Protein AF-0000000083253971 (afdb_homodimer)

Organism: NCBI:txid582686

Foldseek 3Di:
DQALEQFDQKAFAAAADQWTWMGGRPFIEIFGDNLHPHHDPDDDVCVVQGQKYWDADPVGFTDIDGPDDDDQWDWTDGVLFIAIFHDDSHRGTQDDSLCSSVLVVLLVLCLPVPDAFEEEEECQFLNPNVLSNQVSPHQYEYEEQDPVRLVNNQVRNVVSVRNVGRYHGYNFDRQVVLVVCLVVLAAGQEYEYEDACWDAHPVGRTDHCVPVVLVVLQSNLSRHDPHHFKYKYWYQDPPDDQVVVVVSCCVHVCVVQNADKDKDFTWYQHNPPRDIDTRGMMMMGGHD/DQALEQFDQKAFAAAADQWTWMGGRPFIEIFGDNLHPHHDPDDDVCVVQGQKYWDADPVGFTDIDGPDDDDQWDWGDGVLFIAIFHDDSHRGTQDDSLCSSVLVVLLVLCLPVPDAFEEEEECQFQNPNVLSNQVSPYQYEYEHQDPVRLVNNQVRNVVSVRNVTRYHGYNWDRQVVLVVCLVVLAAGQEYEYEDACWDAHPVGRTDHCVPVVLVVLQSNLSRHDLHHFKYKYWYQDPPDDQVVVVVSCCVHVCVVQNADKDKDFGWYQHNPPRDIDTRTMMMMGGHD

Sequence (576 aa):
MYIADQWNDYELLDTGEGDKLERWGNYVLRRPDPQVIWPIVHDSARWRNADGHYHRSSSGGGQWEFRTKMPDRWTIGYKELKFHIRPTSFKHTGLFPEQAVNWSWMMDKIRNADRPIRVLNLFAYTGGATVAAAAAGAEVCHVDASKGMVQWAKENAQLSGLENQPIRYITDDVFKFVQREQRRGRQYDAIIMDPPSYGRGPNGEMWKLEENLFPFLEFCTTILSPNPLFVLVNSYTTGLSHSVLHNLLHMTVGRKFGGTINCGEIGLPITASGLHLPCGILGRWEAKMYIADQWNDYELLDTGEGDKLERWGNYVLRRPDPQVIWPIVHDSARWRNADGHYHRSSSGGGQWEFRTKMPDRWTIGYKELKFHIRPTSFKHTGLFPEQAVNWSWMMDKIRNADRPIRVLNLFAYTGGATVAAAAAGAEVCHVDASKGMVQWAKENAQLSGLENQPIRYITDDVFKFVQREQRRGRQYDAIIMDPPSYGRGPNGEMWKLEENLFPFLEFCTTILSPNPLFVLVNSYTTGLSHSVLHNLLHMTVGRKFGGTINCGEIGLPITASGLHLPCGILGRWEAK

Solvent-accessible surface area (backbone atoms only — not comparable to full-atom values): 30010 Å² total; per-residue (Å²): 116,47,60,30,78,72,56,73,29,51,44,42,46,39,62,23,69,30,26,34,35,30,33,56,50,95,41,33,37,33,34,71,36,89,72,34,48,45,65,60,84,72,88,47,68,62,76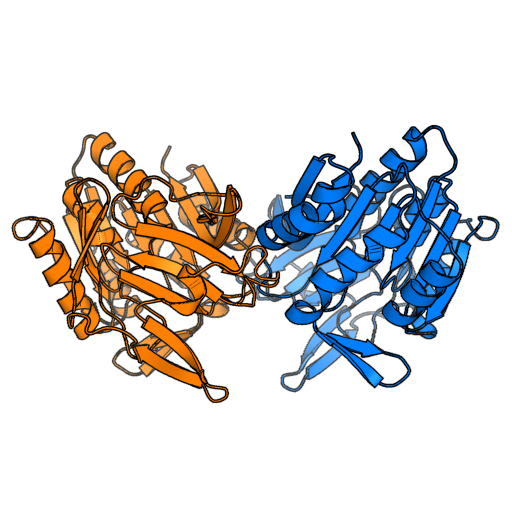,79,61,32,34,30,37,44,42,77,41,96,84,62,58,48,48,78,45,67,74,51,96,67,71,81,57,49,67,35,43,46,81,83,43,37,37,68,33,32,83,49,78,51,89,50,34,68,69,64,71,44,50,49,43,54,34,55,50,50,22,52,52,48,58,67,59,83,55,92,42,36,34,38,31,36,57,31,49,42,23,68,60,50,41,32,38,39,74,35,63,26,38,32,38,39,30,18,55,44,61,67,32,46,53,46,18,51,50,22,24,43,68,42,72,41,72,86,51,59,64,46,82,41,73,39,38,65,66,62,49,52,53,51,35,45,75,69,67,47,61,23,26,26,41,36,36,44,59,58,53,63,49,65,34,80,88,65,43,80,44,42,36,72,74,43,46,47,63,49,50,46,54,50,54,71,26,41,38,97,73,41,50,38,36,39,41,40,40,71,46,73,56,66,52,33,56,45,45,41,52,49,42,44,72,30,53,30,64,77,70,46,51,48,78,53,53,34,43,27,15,32,54,24,62,71,78,70,46,62,46,72,70,36,29,33,27,36,38,32,51,122,117,48,60,29,76,72,56,74,28,48,42,43,44,40,62,24,71,31,27,35,33,29,34,55,50,93,40,33,38,32,33,72,35,89,73,33,50,46,64,59,83,72,89,48,67,62,77,78,61,29,34,30,37,46,43,78,41,96,84,62,59,47,48,78,46,66,73,49,96,68,71,80,57,50,68,36,42,46,82,83,42,36,36,67,35,32,83,49,77,51,90,50,35,68,70,64,70,44,50,48,43,54,35,54,51,50,22,52,50,48,58,67,60,83,55,91,42,36,34,36,31,35,55,31,49,43,21,67,61,52,42,32,38,40,74,36,64,27,37,32,39,39,31,18,54,44,61,68,33,47,52,46,19,53,52,22,25,42,66,42,71,40,70,86,52,60,65,44,82,42,73,38,37,63,68,63,49,51,53,50,35,46,76,69,66,46,62,23,26,26,41,36,34,44,60,58,53,62,48,64,32,80,85,64,44,80,44,42,37,72,76,44,47,46,63,47,50,46,54,51,54,71,28,40,37,99,73,40,51,38,37,38,42,39,41,70,46,73,53,64,51,34,57,45,45,44,51,50,44,44,72,30,54,30,64,76,69,46,52,48,76,53,57,34,43,27,14,34,53,24,63,71,79,70,46,64,46,73,69,37,30,34,27,37,40,34,52,122

Radius of gyration: 25.66 Å; Cα contacts (8 Å, |Δi|>4): 1305; chains: 2; bounding box: 64×71×57 Å

InterPro domains:
  IPR013780 Glycosyl hydrolase, all-beta [G3DSA:2.60.40.1180] (9-71)
  IPR019614 S-adenosylmethionine-dependent methyltransferase [PF10672] (71-201)
  IPR029063 S-adenosyl-L-methionine-dependent methyltransferase superfamily [G3DSA:3.40.50.150] (72-285)
  IPR029063 S-adenosyl-L-methionine-dependent methyltransferase superfamily [SSF53335] (3-250)

pLDDT: mean 96.37, std 3.79, range [78.44, 98.94]

Secondary structure (DSSP, 8-state):
-EE----SSEEEEEEETTEEEEEETTEEEEEE-TT--S--SS--HHHHT-SEEEEE-TTS-EEEEESS---S-EEEEETTEEEEE---SSS--S--GGGHHHHHHHHHHHHTSSS--EEEEES-TT-HHHHHHHHTT-EEEEEES-HHHHHHHHHHHHHTT-TTS-EEEEES-HHHHHHHHHHTT--BSEEEE---SEEE-TT--EEEHHHHHHHHHHHHGGGB-SS--EEEEEE--TT--HHHHHHHHIIIIIHHH--EEEEEEEEEE-TTTS-EEEEEEEEEEE--/-EE----SSEEEEEEETTEEEEEETTEEEEEE-TT--S--SS--HHHHT-SEEEEE-TTS-EEEEESS---S-EEEEETTEEEEE---SSS--S--GGGHHHHHHHHHHHHTSSS--EEEEES-TT-HHHHHHHHTT-EEEEEES-HHHHHHHHHHHHHTT-TTS-EEEEES-HHHHHHHHHHHT--BSEEEE---SEEE-TT--EEEHHHHHHHHHHHHGGGB-SS--EEEEEE--TT--HHHHHHHHIIIIIHHH--EEEEEEEEEE-TTTS-EEEEEEEEEEE--

Nearest PDB structures (foldseek):
  2igt-assembly1_C  TM=9.598E-01  e=9.095E-38  Agrobacterium fabrum str. C58
  2igt-assembly1_B  TM=9.523E-01  e=8.549E-38  Agrobacterium fabrum str. C58
  2igt-assembly1_A  TM=9.576E-01  e=5.142E-37  Agrobacterium fabrum str. C58
  3vse-assembly1_A  TM=7.207E-01  e=2.879E-17  Staphylococcus aureus subsp. aureus Mu50
  3vse-assembly3_C  TM=7.265E-01  e=3.022E-16  Staphylococcus aureus subsp. aureus Mu50

Structure (mmCIF, N/CA/C/O backbone):
data_AF-0000000083253971-model_v1
#
loop_
_entity.id
_entity.type
_entity.pdbx_description
1 polymer '23S rRNA (Cytosine1962-C5)-methyltransferase'
#
loop_
_atom_site.group_PDB
_atom_site.id
_atom_site.type_symbol
_atom_site.label_atom_id
_atom_site.label_alt_id
_atom_site.label_comp_id
_atom_site.label_asym_id
_atom_site.label_entity_id
_atom_site.label_seq_id
_atom_site.pdbx_PDB_ins_code
_atom_site.Cartn_x
_atom_site.Cartn_y
_atom_site.Cartn_z
_atom_site.occupancy
_atom_site.B_iso_or_equiv
_atom_site.auth_seq_id
_atom_site.auth_comp_id
_atom_site.auth_asym_id
_atom_site.auth_atom_id
_atom_site.pdbx_PDB_model_num
ATOM 1 N N . MET A 1 1 ? 5.332 -7.164 7.746 1 95.5 1 MET A N 1
ATOM 2 C CA . MET A 1 1 ? 5.832 -7.461 6.41 1 95.5 1 MET A CA 1
ATOM 3 C C . MET A 1 1 ? 6.316 -8.906 6.312 1 95.5 1 MET A C 1
ATOM 5 O O . MET A 1 1 ? 6.965 -9.406 7.23 1 95.5 1 MET A O 1
ATOM 9 N N . TYR A 1 2 ? 5.949 -9.602 5.23 1 98.44 2 TYR A N 1
ATOM 10 C CA . TYR A 1 2 ? 6.445 -10.938 4.926 1 98.44 2 TYR A CA 1
ATOM 11 C C . TYR A 1 2 ? 7.738 -10.867 4.121 1 98.44 2 TYR A C 1
ATOM 13 O O . TYR A 1 2 ? 7.734 -10.43 2.969 1 98.44 2 TYR A O 1
ATOM 21 N N . ILE A 1 3 ? 8.805 -11.328 4.719 1 98.38 3 ILE A N 1
ATOM 22 C CA . ILE A 1 3 ? 10.117 -11.125 4.117 1 98.38 3 ILE A CA 1
ATOM 23 C C . ILE A 1 3 ? 10.656 -12.453 3.598 1 98.38 3 ILE A C 1
ATOM 25 O O . ILE A 1 3 ? 10.688 -13.445 4.332 1 98.38 3 ILE A O 1
ATOM 29 N N . ALA A 1 4 ? 11.086 -12.5 2.381 1 98.19 4 ALA A N 1
ATOM 30 C CA . ALA A 1 4 ? 11.773 -13.656 1.811 1 98.19 4 ALA A CA 1
ATOM 31 C C . ALA A 1 4 ? 13.281 -13.578 2.07 1 98.19 4 ALA A C 1
ATOM 33 O O . ALA A 1 4 ? 14.023 -13.031 1.26 1 98.19 4 ALA A O 1
ATOM 34 N N . ASP A 1 5 ? 13.695 -14.266 3.102 1 96.31 5 ASP A N 1
ATOM 35 C CA . ASP A 1 5 ? 15.078 -14.078 3.531 1 96.31 5 ASP A CA 1
ATOM 36 C C . ASP A 1 5 ? 15.828 -15.414 3.541 1 96.31 5 ASP A C 1
ATOM 38 O O . ASP A 1 5 ? 16.922 -15.508 4.109 1 96.31 5 ASP A O 1
ATOM 42 N N . GLN A 1 6 ? 15.297 -16.438 2.932 1 96.31 6 GLN A N 1
ATOM 43 C CA . GLN A 1 6 ? 15.93 -17.75 3.039 1 96.31 6 GLN A CA 1
ATOM 44 C C . GLN A 1 6 ? 16.5 -18.203 1.694 1 96.31 6 GLN A C 1
ATOM 46 O O . GLN A 1 6 ? 16.578 -19.406 1.421 1 96.31 6 GLN A O 1
ATOM 51 N N . TRP A 1 7 ? 16.766 -17.297 0.869 1 95.5 7 TRP A N 1
ATOM 52 C CA . TRP A 1 7 ? 17.328 -17.625 -0.442 1 95.5 7 TRP A CA 1
ATOM 53 C C . TRP A 1 7 ? 18.766 -18.125 -0.319 1 95.5 7 TRP A C 1
ATOM 55 O O . TRP A 1 7 ? 19.531 -17.641 0.515 1 95.5 7 TRP A O 1
ATOM 65 N N . ASN A 1 8 ? 19.172 -19.016 -1.264 1 86.88 8 ASN A N 1
ATOM 66 C CA . ASN A 1 8 ? 20.547 -19.5 -1.436 1 86.88 8 ASN A CA 1
ATOM 67 C C . ASN A 1 8 ? 21.266 -18.75 -2.561 1 86.88 8 ASN A C 1
ATOM 69 O O . ASN A 1 8 ? 22.391 -18.312 -2.393 1 86.88 8 ASN A O 1
ATOM 73 N N . ASP A 1 9 ? 20.609 -18.688 -3.57 1 96.12 9 ASP A N 1
ATOM 74 C CA . ASP A 1 9 ? 21.234 -18.312 -4.836 1 96.12 9 ASP A CA 1
ATOM 75 C C . ASP A 1 9 ? 20.734 -16.953 -5.312 1 96.12 9 ASP A C 1
ATOM 77 O O . ASP A 1 9 ? 20.906 -16.594 -6.477 1 96.12 9 ASP A O 1
ATOM 81 N N . TYR A 1 10 ? 20.016 -16.25 -4.461 1 98.25 10 TYR A N 1
ATOM 82 C CA . TYR A 1 10 ? 19.547 -14.906 -4.762 1 98.25 10 TYR A CA 1
ATOM 83 C C . TYR A 1 10 ? 19.828 -13.953 -3.607 1 98.25 10 TYR A C 1
ATOM 85 O O . TYR A 1 10 ? 19.75 -14.344 -2.439 1 98.25 10 TYR A O 1
ATOM 93 N N . GLU A 1 11 ? 20.094 -12.758 -3.979 1 98.19 11 GLU A N 1
ATOM 94 C CA . GLU A 1 11 ? 20.359 -11.742 -2.969 1 98.19 11 GLU A CA 1
ATOM 95 C C . GLU A 1 11 ? 20.094 -10.336 -3.508 1 98.19 11 GLU A C 1
ATOM 97 O O . GLU A 1 11 ? 20.562 -9.984 -4.594 1 98.19 11 GLU A O 1
ATOM 102 N N . LEU A 1 12 ? 19.266 -9.609 -2.842 1 98.44 12 LEU A N 1
ATOM 103 C CA . LEU A 1 12 ? 19.188 -8.172 -3.104 1 98.44 12 LEU A CA 1
ATOM 104 C C . LEU A 1 12 ? 20.344 -7.434 -2.441 1 98.44 12 LEU A C 1
ATOM 106 O O . LEU A 1 12 ? 20.359 -7.258 -1.221 1 98.44 12 LEU A O 1
ATOM 110 N N . LEU A 1 13 ? 21.234 -6.988 -3.234 1 97.75 13 LEU A N 1
ATOM 111 C CA . LEU A 1 13 ? 22.516 -6.48 -2.732 1 97.75 13 LEU A CA 1
ATOM 112 C C . LEU A 1 13 ? 22.359 -5.062 -2.193 1 97.75 13 LEU A C 1
ATOM 114 O O . LEU A 1 13 ? 22.844 -4.75 -1.108 1 97.75 13 LEU A O 1
ATOM 118 N N . ASP A 1 14 ? 21.719 -4.266 -2.953 1 98.12 14 ASP A N 1
ATOM 119 C CA . ASP A 1 14 ? 21.609 -2.85 -2.617 1 98.12 14 ASP A CA 1
ATOM 120 C C . ASP A 1 14 ? 20.5 -2.18 -3.41 1 98.12 14 ASP A C 1
ATOM 122 O O . ASP A 1 14 ? 19.953 -2.771 -4.348 1 98.12 14 ASP A O 1
ATOM 126 N N . THR A 1 15 ? 20.094 -1.029 -2.984 1 98.31 15 THR A N 1
ATOM 127 C CA . THR A 1 15 ? 19.094 -0.213 -3.672 1 98.31 15 THR A CA 1
ATOM 128 C C . THR A 1 15 ? 19.484 1.262 -3.635 1 98.31 15 THR A C 1
ATOM 130 O O . THR A 1 15 ? 20.141 1.71 -2.697 1 98.31 15 THR A O 1
ATOM 133 N N . GLY A 1 16 ? 19.078 2.016 -4.652 1 97.69 16 GLY A N 1
ATOM 134 C CA . GLY A 1 16 ? 19.328 3.447 -4.707 1 97.69 16 GLY A CA 1
ATOM 135 C C . GLY A 1 16 ? 19.109 4.039 -6.086 1 97.69 16 GLY A C 1
ATOM 136 O O . GLY A 1 16 ? 19.281 3.354 -7.098 1 97.69 16 GLY A O 1
ATOM 137 N N . GLU A 1 17 ? 18.641 5.242 -6.094 1 96.31 17 GLU A N 1
ATOM 138 C CA . GLU A 1 17 ? 18.484 6.023 -7.316 1 96.31 17 GLU A CA 1
ATOM 139 C C . GLU A 1 17 ? 17.547 5.332 -8.305 1 96.31 17 GLU A C 1
ATOM 141 O O . GLU A 1 17 ? 17.844 5.27 -9.5 1 96.31 17 GLU A O 1
ATOM 146 N N . GLY A 1 18 ? 16.578 4.699 -7.758 1 97 18 GLY A N 1
ATOM 147 C CA . GLY A 1 18 ? 15.539 4.137 -8.602 1 97 18 GLY A CA 1
ATOM 148 C C . GLY A 1 18 ? 15.844 2.727 -9.062 1 97 18 GLY A C 1
ATOM 149 O O . GLY A 1 18 ? 15.07 2.141 -9.828 1 97 18 GLY A O 1
ATOM 150 N N . ASP A 1 19 ? 16.969 2.172 -8.578 1 97.5 19 ASP A N 1
ATOM 151 C CA . ASP A 1 19 ? 17.344 0.843 -9.039 1 97.5 19 ASP A CA 1
ATOM 152 C C . ASP A 1 19 ? 17.562 -0.11 -7.867 1 97.5 19 ASP A C 1
ATOM 154 O O . ASP A 1 19 ? 17.781 0.329 -6.734 1 97.5 19 ASP A O 1
ATOM 158 N N . LYS A 1 20 ? 17.469 -1.363 -8.188 1 98.06 20 LYS A N 1
ATOM 159 C CA . LYS A 1 20 ? 17.922 -2.416 -7.277 1 98.06 20 LYS A CA 1
ATOM 160 C C . LYS A 1 20 ? 19.031 -3.258 -7.918 1 98.06 20 LYS A C 1
ATOM 162 O O . LYS A 1 20 ? 19 -3.502 -9.125 1 98.06 20 LYS A O 1
ATOM 167 N N . LEU A 1 21 ? 20 -3.566 -7.125 1 98.19 21 LEU A N 1
ATOM 168 C CA . LEU A 1 21 ? 21.109 -4.434 -7.484 1 98.19 21 LEU A CA 1
ATOM 169 C C . LEU A 1 21 ? 20.938 -5.828 -6.895 1 98.19 21 LEU A C 1
ATOM 171 O O . LEU A 1 21 ? 20.906 -5.992 -5.672 1 98.19 21 LEU A O 1
ATOM 175 N N . GLU A 1 22 ? 20.828 -6.773 -7.824 1 98.31 22 GLU A N 1
ATOM 176 C CA . GLU A 1 22 ? 20.484 -8.125 -7.395 1 98.31 22 GLU A CA 1
ATOM 177 C C . GLU A 1 22 ? 21.5 -9.148 -7.891 1 98.31 22 GLU A C 1
ATOM 179 O O . GLU A 1 22 ? 21.938 -9.086 -9.047 1 98.31 22 GLU A O 1
ATOM 184 N N . ARG A 1 23 ? 21.891 -10.008 -7.004 1 97.81 23 ARG A N 1
ATOM 185 C CA . ARG A 1 23 ? 22.672 -11.172 -7.43 1 97.81 23 ARG A CA 1
ATOM 186 C C . ARG A 1 23 ? 21.75 -12.367 -7.691 1 97.81 23 ARG A C 1
ATOM 188 O O . ARG A 1 23 ? 21.047 -12.82 -6.789 1 97.81 23 ARG A O 1
ATOM 195 N N . TRP A 1 24 ? 21.719 -12.867 -8.922 1 97.56 24 TRP A N 1
ATOM 196 C CA . TRP A 1 24 ? 21.047 -14.086 -9.367 1 97.56 24 TRP A CA 1
ATOM 197 C C . TRP A 1 24 ? 22.062 -15.172 -9.703 1 97.56 24 TRP A C 1
ATOM 199 O O . TRP A 1 24 ? 22.578 -15.219 -10.82 1 97.56 24 TRP A O 1
ATOM 209 N N . GLY A 1 25 ? 22.203 -16.125 -8.688 1 96.56 25 GLY A N 1
ATOM 210 C CA . GLY A 1 25 ? 23.297 -17.062 -8.898 1 96.56 25 GLY A CA 1
ATOM 211 C C . GLY A 1 25 ? 24.656 -16.375 -9 1 96.56 25 GLY A C 1
ATOM 212 O O . GLY A 1 25 ? 25.062 -15.68 -8.07 1 96.56 25 GLY A O 1
ATOM 213 N N . ASN A 1 26 ? 25.266 -16.484 -10.203 1 95.25 26 ASN A N 1
ATOM 214 C CA . ASN A 1 26 ? 26.609 -15.945 -10.398 1 95.25 26 ASN A CA 1
ATOM 215 C C . ASN A 1 26 ? 26.578 -14.594 -11.102 1 95.25 26 ASN A C 1
ATOM 217 O O . ASN A 1 26 ? 27.625 -13.992 -11.352 1 95.25 26 ASN A O 1
ATOM 221 N N . TYR A 1 27 ? 25.406 -14.078 -11.336 1 97 27 TYR A N 1
ATOM 222 C CA . TYR A 1 27 ? 25.312 -12.867 -12.141 1 97 27 TYR A CA 1
ATOM 223 C C . TYR A 1 27 ? 24.609 -11.758 -11.367 1 97 27 TYR A C 1
ATOM 225 O O . TYR A 1 27 ? 23.656 -12.008 -10.633 1 97 27 TYR A O 1
ATOM 233 N N . VAL A 1 28 ? 25.094 -10.578 -11.531 1 97.31 28 VAL A N 1
ATOM 234 C CA . VAL A 1 28 ? 24.531 -9.398 -10.875 1 97.31 28 VAL A CA 1
ATOM 235 C C . VAL A 1 28 ? 23.75 -8.57 -11.891 1 97.31 28 VAL A C 1
ATOM 237 O O . VAL A 1 28 ? 24.281 -8.172 -12.93 1 97.31 28 VAL A O 1
ATOM 240 N N . LEU A 1 29 ? 22.516 -8.328 -11.625 1 97.69 29 LEU A N 1
ATOM 241 C CA . LEU A 1 29 ? 21.641 -7.547 -12.5 1 97.69 29 LEU A CA 1
ATOM 242 C C . LEU A 1 29 ? 21.203 -6.262 -11.812 1 97.69 29 LEU A C 1
ATOM 244 O O . LEU A 1 29 ? 20.906 -6.258 -10.617 1 97.69 29 LEU A O 1
ATOM 248 N N . ARG A 1 30 ? 21.188 -5.203 -12.492 1 97.5 30 ARG A N 1
ATOM 249 C CA . ARG A 1 30 ? 20.656 -3.912 -12.07 1 97.5 30 ARG A CA 1
ATOM 250 C C . ARG A 1 30 ? 19.344 -3.615 -12.773 1 97.5 30 ARG A C 1
ATOM 252 O O . ARG A 1 30 ? 19.281 -3.553 -14 1 97.5 30 ARG A O 1
ATOM 259 N N . ARG A 1 31 ? 18.234 -3.5 -12.055 1 97.62 31 ARG A N 1
ATOM 260 C CA . ARG A 1 31 ? 16.906 -3.305 -12.625 1 97.62 31 ARG A CA 1
ATOM 261 C C . ARG A 1 31 ? 16.172 -2.16 -11.93 1 97.62 31 ARG A C 1
ATOM 263 O O . ARG A 1 31 ? 16.391 -1.904 -10.75 1 97.62 31 ARG A O 1
ATOM 270 N N . PRO A 1 32 ? 15.344 -1.489 -12.68 1 96.56 32 PRO A N 1
ATOM 271 C CA . PRO A 1 32 ? 14.586 -0.391 -12.078 1 96.56 32 PRO A CA 1
ATOM 272 C C . PRO A 1 32 ? 13.531 -0.876 -11.078 1 96.56 32 PRO A C 1
ATOM 274 O O . PRO A 1 32 ? 12.945 -1.943 -11.273 1 96.56 32 PRO A O 1
ATOM 277 N N . ASP A 1 33 ? 13.305 -0.141 -10.078 1 96.25 33 ASP A N 1
ATOM 278 C CA . ASP A 1 33 ? 12.234 -0.327 -9.109 1 96.25 33 ASP A CA 1
ATOM 279 C C . ASP A 1 33 ? 11.695 1.017 -8.617 1 96.25 33 ASP A C 1
ATOM 281 O O . ASP A 1 33 ? 12.406 1.772 -7.957 1 96.25 33 ASP A O 1
ATOM 285 N N . PRO A 1 34 ? 10.445 1.286 -8.852 1 93.38 34 PRO A N 1
ATOM 286 C CA . PRO A 1 34 ? 9.891 2.605 -8.547 1 93.38 34 PRO 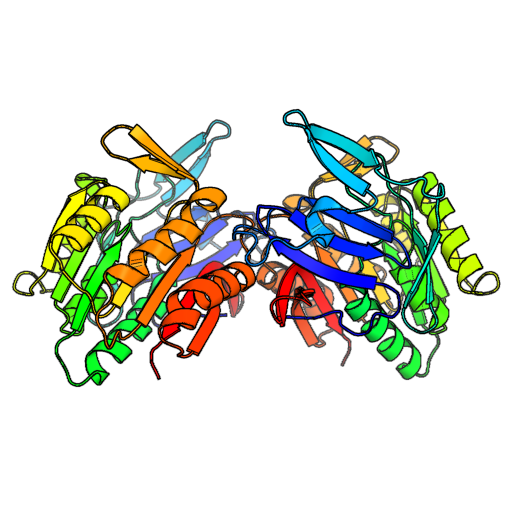A CA 1
ATOM 287 C C . PRO A 1 34 ? 9.758 2.855 -7.043 1 93.38 34 PRO A C 1
ATOM 289 O O . PRO A 1 34 ? 9.555 3.996 -6.617 1 93.38 34 PRO A O 1
ATOM 292 N N . GLN A 1 35 ? 9.836 1.841 -6.211 1 96.69 35 GLN A N 1
ATOM 293 C CA . GLN A 1 35 ? 9.742 2.016 -4.766 1 96.69 35 GLN A CA 1
ATOM 294 C C . GLN A 1 35 ? 11.031 2.594 -4.195 1 96.69 35 GLN A C 1
ATOM 296 O O . GLN A 1 35 ? 11.062 3.045 -3.049 1 96.69 35 GLN A O 1
ATOM 301 N N . VAL A 1 36 ? 12.086 2.527 -4.98 1 98.12 36 VAL A N 1
ATOM 302 C CA . VAL A 1 36 ? 13.383 3.012 -4.516 1 98.12 36 VAL A CA 1
ATOM 303 C C . VAL A 1 36 ? 13.508 4.508 -4.797 1 98.12 36 VAL A C 1
ATOM 305 O O . VAL A 1 36 ? 14 4.906 -5.855 1 98.12 36 VAL A O 1
ATOM 308 N N . ILE A 1 37 ? 13.148 5.297 -3.797 1 97.94 37 ILE A N 1
ATOM 309 C CA . ILE A 1 37 ? 13.172 6.734 -4.031 1 97.94 37 ILE A CA 1
ATOM 310 C C . ILE A 1 37 ? 14.203 7.395 -3.125 1 97.94 37 ILE A C 1
ATOM 312 O O . ILE A 1 37 ? 14.039 8.539 -2.711 1 97.94 37 ILE A O 1
ATOM 316 N N . TRP A 1 38 ? 15.18 6.695 -2.705 1 98.06 38 TRP A N 1
ATOM 317 C CA . TRP A 1 38 ? 16.312 7.199 -1.951 1 98.06 38 TRP A CA 1
ATOM 318 C C . TRP A 1 38 ? 17.609 7.059 -2.754 1 98.06 38 TRP A C 1
ATOM 320 O O . TRP A 1 38 ? 17.656 6.324 -3.742 1 98.06 38 TRP A O 1
ATOM 330 N N . PRO A 1 39 ? 18.688 7.723 -2.416 1 96.62 39 PRO A N 1
ATOM 331 C CA . PRO A 1 39 ? 19.938 7.688 -3.184 1 96.62 39 PRO A CA 1
ATOM 332 C C . PRO A 1 39 ? 20.766 6.438 -2.9 1 96.62 39 PRO A C 1
ATOM 334 O O . PRO A 1 39 ? 20.469 5.699 -1.955 1 96.62 39 PRO A O 1
ATOM 337 N N . ILE A 1 40 ? 21.703 6.176 -3.803 1 95.56 40 ILE A N 1
ATOM 338 C CA . ILE A 1 40 ? 22.75 5.215 -3.5 1 95.56 40 ILE A CA 1
ATOM 339 C C . ILE A 1 40 ? 23.672 5.77 -2.404 1 95.56 40 ILE A C 1
ATOM 341 O O . ILE A 1 40 ? 24.266 6.836 -2.568 1 95.56 40 ILE A O 1
ATOM 345 N N . VAL A 1 41 ? 23.75 5.121 -1.331 1 90.56 41 VAL A N 1
ATOM 346 C CA . VAL A 1 41 ? 24.516 5.609 -0.187 1 90.56 41 VAL A CA 1
ATOM 347 C C . VAL A 1 41 ? 26 5.336 -0.4 1 90.56 41 VAL A C 1
ATOM 349 O O . VAL A 1 41 ? 26.844 6.207 -0.153 1 90.56 41 VAL A O 1
ATOM 352 N N . HIS A 1 42 ? 26.312 4.137 -0.771 1 86 42 HIS A N 1
ATOM 353 C CA . HIS A 1 42 ? 27.688 3.762 -1.063 1 86 42 HIS A CA 1
ATOM 354 C C . HIS A 1 42 ? 27.844 3.299 -2.51 1 86 42 HIS A C 1
ATOM 356 O O . HIS A 1 42 ? 27.422 2.193 -2.859 1 86 42 HIS A O 1
ATOM 362 N N . ASP A 1 43 ? 28.453 4.195 -3.219 1 83.38 43 ASP A N 1
ATOM 363 C CA . ASP A 1 43 ? 28.703 3.848 -4.617 1 83.38 43 ASP A CA 1
ATOM 364 C C . ASP A 1 43 ? 29.844 2.854 -4.746 1 83.38 43 ASP A C 1
ATOM 366 O O . ASP A 1 43 ? 31.016 3.25 -4.785 1 83.38 43 ASP A O 1
ATOM 370 N N . SER A 1 44 ? 29.453 1.645 -4.777 1 84.12 44 SER A N 1
ATOM 371 C CA . SER A 1 44 ? 30.453 0.585 -4.848 1 84.12 44 SER A CA 1
ATOM 372 C C . SER A 1 44 ? 30.703 0.15 -6.289 1 84.12 44 SER A C 1
ATOM 374 O O . SER A 1 44 ? 29.922 0.484 -7.184 1 84.12 44 SER A O 1
ATOM 376 N N . ALA A 1 45 ? 31.766 -0.543 -6.469 1 86.62 45 ALA A N 1
ATOM 377 C CA . ALA A 1 45 ? 32.125 -1.11 -7.762 1 86.62 45 ALA A CA 1
ATOM 378 C C . ALA A 1 45 ? 31.031 -2.039 -8.281 1 86.62 45 ALA A C 1
ATOM 380 O O . ALA A 1 45 ? 30.875 -2.199 -9.492 1 86.62 45 ALA A O 1
ATOM 381 N N . ARG A 1 46 ? 30.297 -2.533 -7.465 1 87.88 46 ARG A N 1
ATOM 382 C CA . ARG A 1 46 ? 29.25 -3.479 -7.859 1 87.88 46 ARG A CA 1
ATOM 383 C C . ARG A 1 46 ? 28.188 -2.793 -8.703 1 87.88 46 ARG A C 1
ATOM 385 O O . ARG A 1 46 ? 27.641 -3.396 -9.625 1 87.88 46 ARG A O 1
ATOM 392 N N . TRP A 1 47 ? 27.844 -1.559 -8.336 1 93.56 47 TRP A N 1
ATOM 393 C CA . TRP A 1 47 ? 26.859 -0.805 -9.109 1 93.56 47 TRP A CA 1
ATOM 394 C C . TRP A 1 47 ? 27.344 -0.585 -10.539 1 93.56 47 TRP A C 1
ATOM 396 O O . TRP A 1 47 ? 26.578 -0.711 -11.492 1 93.56 47 TRP A O 1
ATOM 406 N N . ARG A 1 48 ? 28.641 -0.377 -10.727 1 90.62 48 ARG A N 1
ATOM 407 C CA . ARG A 1 48 ? 29.234 -0.022 -12.008 1 90.62 48 ARG A CA 1
ATOM 408 C C . ARG A 1 48 ? 29.547 -1.268 -12.836 1 90.62 48 ARG A C 1
ATOM 410 O O . ARG A 1 48 ? 29.625 -1.204 -14.062 1 90.62 48 ARG A O 1
ATOM 417 N N . ASN A 1 49 ? 29.672 -2.363 -12.156 1 93.38 49 ASN A N 1
ATOM 418 C CA . ASN A 1 49 ? 30.141 -3.559 -12.852 1 93.38 49 ASN A CA 1
ATOM 419 C C . ASN A 1 49 ? 29.047 -4.629 -12.914 1 93.38 49 ASN A C 1
ATOM 421 O O . ASN A 1 49 ? 29.344 -5.82 -12.977 1 93.38 49 ASN A O 1
ATOM 425 N N . ALA A 1 50 ? 27.797 -4.242 -12.789 1 96.25 50 ALA A N 1
ATOM 426 C CA . ALA A 1 50 ? 26.719 -5.211 -12.93 1 96.25 50 ALA A CA 1
ATOM 427 C C . ALA A 1 50 ? 26.812 -5.949 -14.266 1 96.25 50 ALA A C 1
ATOM 429 O O . ALA A 1 50 ? 27.141 -5.348 -15.289 1 96.25 50 ALA A O 1
ATOM 430 N N . ASP A 1 51 ? 26.5 -7.219 -14.273 1 97.38 51 ASP A N 1
ATOM 431 C CA . ASP A 1 51 ? 26.547 -8.023 -15.5 1 97.38 51 ASP A CA 1
ATOM 432 C C . ASP A 1 51 ? 25.484 -7.562 -16.5 1 97.38 51 ASP A C 1
ATOM 434 O O . ASP A 1 51 ? 25.734 -7.559 -17.703 1 97.38 51 ASP A O 1
ATOM 438 N N . GLY A 1 52 ? 24.375 -7.242 -16.078 1 96.5 52 GLY A N 1
ATOM 439 C CA . GLY A 1 52 ? 23.281 -6.711 -16.875 1 96.5 52 GLY A CA 1
ATOM 440 C C . GLY A 1 52 ? 22.578 -5.535 -16.219 1 96.5 52 GLY A C 1
ATOM 441 O O . GLY A 1 52 ? 22.375 -5.523 -15.008 1 96.5 52 GLY A O 1
ATOM 442 N N . HIS A 1 53 ? 22.234 -4.543 -17 1 96.88 53 HIS A N 1
ATOM 443 C CA . HIS A 1 53 ? 21.516 -3.354 -16.562 1 96.88 53 HIS A CA 1
ATOM 444 C C . HIS A 1 53 ? 20.328 -3.072 -17.469 1 96.88 53 HIS A C 1
ATOM 446 O O . HIS A 1 53 ? 20.484 -2.85 -18.672 1 96.88 53 HIS A O 1
ATOM 452 N N . TYR A 1 54 ? 19.156 -3.131 -16.875 1 97.19 54 TYR A N 1
ATOM 453 C CA . TYR A 1 54 ? 17.953 -2.836 -17.656 1 97.19 54 TYR A CA 1
ATOM 454 C C . TYR A 1 54 ? 17.625 -1.351 -17.609 1 97.19 54 TYR A C 1
ATOM 456 O O . TYR A 1 54 ? 17.484 -0.777 -16.531 1 97.19 54 TYR A O 1
ATOM 464 N N . HIS A 1 55 ? 17.438 -0.747 -18.766 1 95.25 55 HIS A N 1
ATOM 465 C CA . HIS A 1 55 ? 17.078 0.661 -18.891 1 95.25 55 HIS A CA 1
ATOM 466 C C . HIS A 1 55 ? 15.633 0.818 -19.391 1 95.25 55 HIS A C 1
ATOM 468 O O . HIS A 1 55 ? 15.305 0.374 -20.484 1 95.25 55 HIS A O 1
ATOM 474 N N . ARG A 1 56 ? 14.859 1.501 -18.562 1 92.12 56 ARG A N 1
ATOM 475 C CA . ARG A 1 56 ? 13.484 1.741 -18.969 1 92.12 56 ARG A CA 1
ATOM 476 C C . ARG A 1 56 ? 13.406 2.791 -20.062 1 92.12 56 ARG A C 1
ATOM 478 O O . ARG A 1 56 ? 14.195 3.74 -20.078 1 92.12 56 ARG A O 1
ATOM 485 N N . SER A 1 57 ? 12.445 2.576 -20.875 1 88 57 SER A N 1
ATOM 486 C CA . SER A 1 57 ? 12.172 3.566 -21.906 1 88 57 SER A CA 1
ATOM 487 C C . SER A 1 57 ? 11.016 4.48 -21.516 1 88 57 SER A C 1
ATOM 489 O O . SER A 1 57 ? 10.117 4.066 -20.781 1 88 57 SER A O 1
ATOM 491 N N . SER A 1 58 ? 10.953 5.73 -21.953 1 81.88 58 SER A N 1
ATOM 492 C CA . SER A 1 58 ? 9.867 6.668 -21.688 1 81.88 58 SER A CA 1
ATOM 493 C C . SER A 1 58 ? 8.594 6.262 -22.422 1 81.88 58 SER A C 1
ATOM 495 O O . SER A 1 58 ? 7.496 6.668 -22.031 1 81.88 58 SER A O 1
ATOM 497 N N . SER A 1 59 ? 8.672 5.488 -23.422 1 79.56 59 SER A N 1
ATOM 498 C CA . SER A 1 59 ? 7.52 5.09 -24.219 1 79.56 59 SER A CA 1
ATOM 499 C C . SER A 1 59 ? 7.027 3.701 -23.828 1 79.56 59 SER A C 1
ATOM 501 O O . SER A 1 59 ? 6.172 3.127 -24.516 1 79.56 59 SER A O 1
ATOM 503 N N . GLY A 1 60 ? 7.453 3.201 -22.797 1 78.5 60 GLY A N 1
ATOM 504 C CA . GLY A 1 60 ? 7.098 1.846 -22.422 1 78.5 60 GLY A CA 1
ATOM 505 C C . GLY A 1 60 ? 8.141 0.819 -22.812 1 78.5 60 GLY A C 1
ATOM 506 O O . GLY A 1 60 ? 8.773 0.947 -23.859 1 78.5 60 GLY A O 1
ATOM 507 N N . GLY A 1 61 ? 8.352 -0.118 -21.953 1 83.38 61 GLY A N 1
ATOM 508 C CA . GLY A 1 61 ? 9.375 -1.117 -22.203 1 83.38 61 GLY A CA 1
ATOM 509 C C . GLY A 1 61 ? 10.781 -0.613 -21.922 1 83.38 61 GLY A C 1
ATOM 510 O O . GLY A 1 61 ? 10.977 0.228 -21.047 1 83.38 61 GLY A O 1
ATOM 511 N N . GLY A 1 62 ? 11.773 -1.266 -22.406 1 93.06 62 GLY A N 1
ATOM 512 C CA . GLY A 1 62 ? 13.172 -0.929 -22.203 1 93.06 62 GLY A CA 1
ATOM 513 C C . GLY A 1 62 ? 14.117 -1.921 -22.844 1 93.06 62 GLY A C 1
ATOM 514 O O . GLY A 1 62 ? 13.758 -2.602 -23.812 1 93.06 62 GLY A O 1
ATOM 515 N N . GLN A 1 63 ? 15.422 -1.757 -22.438 1 94.12 63 GLN A N 1
ATOM 516 C CA . GLN A 1 63 ? 16.422 -2.629 -23.031 1 94.12 63 GLN A CA 1
ATOM 517 C C . GLN A 1 63 ? 17.5 -3.004 -22.016 1 94.12 63 GLN A C 1
ATOM 519 O O . GLN A 1 63 ? 17.812 -2.219 -21.125 1 94.12 63 GLN A O 1
ATOM 524 N N . TRP A 1 64 ? 17.984 -4.18 -22.297 1 95.5 64 TRP A N 1
ATOM 525 C CA . TRP A 1 64 ? 19.109 -4.648 -21.469 1 95.5 64 TRP A CA 1
ATOM 526 C C . TRP A 1 64 ? 20.438 -4.191 -22.047 1 95.5 64 TRP A C 1
ATOM 528 O O . TRP A 1 64 ? 20.625 -4.203 -23.266 1 95.5 64 TRP A O 1
ATOM 538 N N . GLU A 1 65 ? 21.312 -3.74 -21.219 1 95.56 65 GLU A N 1
ATOM 539 C CA . GLU A 1 65 ? 22.719 -3.562 -21.5 1 95.56 65 GLU A CA 1
ATOM 540 C C . GLU A 1 65 ? 23.578 -4.574 -20.734 1 95.56 65 GLU A C 1
ATOM 542 O O . GLU A 1 65 ? 23.562 -4.598 -19.5 1 95.56 65 GLU A O 1
ATOM 547 N N . PHE A 1 66 ? 24.328 -5.387 -21.484 1 95.88 66 PHE A N 1
ATOM 548 C CA . PHE A 1 66 ? 25.125 -6.43 -20.859 1 95.88 66 PHE A CA 1
ATOM 549 C C . PHE A 1 66 ? 26.609 -6.082 -20.891 1 95.88 66 PHE A C 1
ATOM 551 O O . PHE A 1 66 ? 27.141 -5.727 -21.953 1 95.88 66 PHE A O 1
ATOM 558 N N . ARG A 1 67 ? 27.219 -6.16 -19.766 1 94.19 67 ARG A N 1
ATOM 559 C CA . ARG A 1 67 ? 28.656 -5.906 -19.672 1 94.19 67 ARG A CA 1
ATOM 560 C C . ARG A 1 67 ? 29.453 -7.188 -19.906 1 94.19 67 ARG A C 1
ATOM 562 O O . ARG A 1 67 ? 30.594 -7.141 -20.375 1 94.19 67 ARG A O 1
ATOM 569 N N . THR A 1 68 ? 28.875 -8.305 -19.469 1 92 68 THR A N 1
ATOM 570 C CA . THR A 1 68 ? 29.531 -9.609 -19.609 1 92 68 THR A CA 1
ATOM 571 C C . THR A 1 68 ? 28.672 -10.547 -20.469 1 92 68 THR A C 1
ATOM 573 O O . THR A 1 68 ? 27.484 -10.312 -20.656 1 92 68 THR A O 1
ATOM 576 N N . LYS A 1 69 ? 29.453 -11.523 -21.031 1 91.06 69 LYS A N 1
ATOM 577 C CA . LYS A 1 69 ? 28.719 -12.562 -21.734 1 91.06 69 LYS A CA 1
ATOM 578 C C . LYS A 1 69 ? 27.969 -13.469 -20.75 1 91.06 69 LYS A C 1
ATOM 580 O O . LYS A 1 69 ? 28.594 -14.109 -19.906 1 91.06 69 LYS A O 1
ATOM 585 N N . MET A 1 70 ? 26.688 -13.383 -20.797 1 90.81 70 MET A N 1
ATOM 586 C CA . MET A 1 70 ? 25.859 -14.211 -19.938 1 90.81 70 MET A CA 1
ATOM 587 C C . MET A 1 70 ? 25.141 -15.297 -20.734 1 90.81 70 MET A C 1
ATOM 589 O O . MET A 1 70 ? 24.891 -15.125 -21.922 1 90.81 70 MET A O 1
ATOM 593 N N . PRO A 1 71 ? 24.938 -16.406 -20.125 1 94.75 71 PRO A N 1
ATOM 594 C CA . PRO A 1 71 ? 24.141 -17.422 -20.812 1 94.75 71 PRO A CA 1
ATOM 595 C C . PRO A 1 71 ? 22.719 -16.953 -21.094 1 94.75 71 PRO A C 1
ATOM 597 O O . PRO A 1 71 ? 22.234 -16 -20.469 1 94.75 71 PRO A O 1
ATOM 600 N N . ASP A 1 72 ? 22.094 -17.641 -22.031 1 94 72 ASP A N 1
ATOM 601 C CA . ASP A 1 72 ? 20.703 -17.328 -22.344 1 94 72 ASP A CA 1
ATOM 602 C C . ASP A 1 72 ? 19.797 -17.516 -21.109 1 94 72 ASP A C 1
ATOM 604 O O . ASP A 1 72 ? 18.844 -16.75 -20.922 1 94 72 ASP A O 1
ATOM 608 N N . ARG A 1 73 ? 20.047 -18.562 -20.391 1 96.88 73 ARG A N 1
ATOM 609 C CA . ARG A 1 73 ? 19.375 -18.812 -19.125 1 96.88 73 ARG A CA 1
ATOM 610 C C . ARG A 1 73 ? 20.297 -19.531 -18.141 1 96.88 73 ARG A C 1
ATOM 612 O O . ARG A 1 73 ? 21.328 -20.078 -18.531 1 96.88 73 ARG A O 1
ATOM 619 N N . TRP A 1 74 ? 20.047 -19.359 -16.828 1 97.38 74 TRP A N 1
ATOM 620 C CA . TRP A 1 74 ? 20.766 -20.078 -15.781 1 97.38 74 TRP A CA 1
ATOM 621 C C . TRP A 1 74 ? 19.812 -20.453 -14.641 1 97.38 74 TRP A C 1
ATOM 623 O O . TRP A 1 74 ? 18.609 -20.188 -14.711 1 97.38 74 TRP A O 1
ATOM 633 N N . THR A 1 75 ? 20.344 -21.188 -13.656 1 97.5 75 THR A N 1
ATOM 634 C CA . THR A 1 75 ? 19.5 -21.781 -12.633 1 97.5 75 THR A CA 1
ATOM 635 C C . THR A 1 75 ? 19.734 -21.109 -11.281 1 97.5 75 THR A C 1
ATOM 637 O O . THR A 1 75 ? 20.875 -20.828 -10.914 1 97.5 75 THR A O 1
ATOM 640 N N . ILE A 1 76 ? 18.641 -20.875 -10.641 1 97.5 76 ILE A N 1
ATOM 641 C CA . ILE A 1 76 ? 18.703 -20.469 -9.242 1 97.5 76 ILE A CA 1
ATOM 642 C C . ILE A 1 76 ? 17.891 -21.422 -8.383 1 97.5 76 ILE A C 1
ATOM 644 O O . ILE A 1 76 ? 16.938 -22.031 -8.859 1 97.5 76 ILE A O 1
ATOM 648 N N . GLY A 1 77 ? 18.266 -21.516 -7.109 1 97 77 GLY A N 1
ATOM 649 C CA . GLY A 1 77 ? 17.594 -22.422 -6.207 1 97 77 GLY A CA 1
ATOM 650 C C . GLY A 1 77 ? 17.062 -21.75 -4.953 1 97 77 GLY A C 1
ATOM 651 O O . GLY A 1 77 ? 17.641 -20.766 -4.488 1 97 77 GLY A O 1
ATOM 652 N N . TYR A 1 78 ? 15.969 -22.25 -4.43 1 97.62 78 TYR A N 1
ATOM 653 C CA . TYR A 1 78 ? 15.391 -21.922 -3.127 1 97.62 78 TYR A CA 1
ATOM 654 C C . TYR A 1 78 ? 15.023 -23.203 -2.373 1 97.62 78 TYR A C 1
ATOM 656 O O . TYR A 1 78 ? 14.07 -23.891 -2.738 1 97.62 78 TYR A O 1
ATOM 664 N N . LYS A 1 79 ? 15.812 -23.469 -1.315 1 96.44 79 LYS A N 1
ATOM 665 C CA . LYS A 1 79 ? 15.641 -24.734 -0.621 1 96.44 79 LYS A CA 1
ATOM 666 C C . LYS A 1 79 ? 15.703 -25.906 -1.597 1 96.44 79 LYS A C 1
ATOM 668 O O . LYS A 1 79 ? 16.688 -26.078 -2.312 1 96.44 79 LYS A O 1
ATOM 673 N N . GLU A 1 80 ? 14.68 -26.719 -1.721 1 97.06 80 GLU A N 1
ATOM 674 C CA . GLU A 1 80 ? 14.719 -27.891 -2.584 1 97.06 80 GLU A CA 1
ATOM 675 C C . GLU A 1 80 ? 14.25 -27.547 -3.996 1 97.06 80 GLU A C 1
ATOM 677 O O . GLU A 1 80 ? 14.258 -28.406 -4.883 1 97.06 80 GLU A O 1
ATOM 682 N N . LEU A 1 81 ? 13.836 -26.344 -4.27 1 98.06 81 LEU A N 1
ATOM 683 C CA . LEU A 1 81 ? 13.273 -25.938 -5.555 1 98.06 81 LEU A CA 1
ATOM 684 C C . LEU A 1 81 ? 14.352 -25.359 -6.465 1 98.06 81 LEU A C 1
ATOM 686 O O . LEU A 1 81 ? 15.32 -24.766 -5.984 1 98.06 81 LEU A O 1
ATOM 690 N N . LYS A 1 82 ? 14.211 -25.516 -7.746 1 98.19 82 LYS A N 1
ATOM 691 C CA . LYS A 1 82 ? 15.102 -24.953 -8.758 1 98.19 82 LYS A CA 1
ATOM 692 C C . LYS A 1 82 ? 14.312 -24.297 -9.883 1 98.19 82 LYS A C 1
ATOM 694 O O . LYS A 1 82 ? 13.258 -24.797 -10.281 1 98.19 82 LYS A O 1
ATOM 699 N N . PHE A 1 83 ? 14.883 -23.203 -10.383 1 98.25 83 PHE A N 1
ATOM 700 C CA . PHE A 1 83 ? 14.172 -22.438 -11.406 1 98.25 83 PHE A CA 1
ATOM 701 C C . PHE A 1 83 ? 15.133 -21.953 -12.484 1 98.25 83 PHE A C 1
ATOM 703 O O . PHE A 1 83 ? 16.266 -21.547 -12.195 1 98.25 83 PHE A O 1
ATOM 710 N N . HIS A 1 84 ? 14.656 -22.016 -13.695 1 98 84 HIS A N 1
ATOM 711 C CA . HIS A 1 84 ? 15.328 -21.312 -14.781 1 98 84 HIS A CA 1
ATOM 712 C C . HIS A 1 84 ? 15.047 -19.812 -14.719 1 98 84 HIS A C 1
ATOM 714 O O . HIS A 1 84 ? 13.906 -19.406 -14.508 1 98 84 HIS A O 1
ATOM 720 N N . ILE A 1 85 ? 16.094 -19.062 -14.914 1 96.88 85 ILE A N 1
ATOM 721 C CA . ILE A 1 85 ? 15.906 -17.625 -14.984 1 96.88 85 ILE A CA 1
ATOM 722 C C . ILE A 1 85 ? 16.594 -17.078 -16.234 1 96.88 85 ILE A C 1
ATOM 724 O O . ILE A 1 85 ? 17.547 -17.672 -16.734 1 96.88 85 ILE A O 1
ATOM 728 N N . ARG A 1 86 ? 16.078 -15.977 -16.75 1 96.06 86 ARG A N 1
ATOM 729 C CA . ARG A 1 86 ? 16.719 -15.281 -17.875 1 96.06 86 ARG A CA 1
ATOM 730 C C . ARG A 1 86 ? 16.203 -13.852 -17.984 1 96.06 86 ARG A C 1
ATOM 732 O O . ARG A 1 86 ? 15.047 -13.57 -17.656 1 96.06 86 ARG A O 1
ATOM 739 N N . PRO A 1 87 ? 17.047 -12.961 -18.5 1 94.5 87 PRO A N 1
ATOM 740 C CA . PRO A 1 87 ? 16.531 -11.641 -18.844 1 94.5 87 PRO A CA 1
ATOM 741 C C . PRO A 1 87 ? 15.484 -11.688 -19.953 1 94.5 87 PRO A C 1
ATOM 743 O O . PRO A 1 87 ? 15.648 -12.414 -20.938 1 94.5 87 PRO A O 1
ATOM 746 N N . THR A 1 88 ? 14.367 -11.047 -19.719 1 93.12 88 THR A N 1
ATOM 747 C CA . THR A 1 88 ? 13.328 -10.992 -20.75 1 93.12 88 THR A CA 1
ATOM 748 C C . THR A 1 88 ? 13.273 -9.609 -21.391 1 93.12 88 THR A C 1
ATOM 750 O O . THR A 1 88 ? 14.094 -8.742 -21.078 1 93.12 88 THR A O 1
ATOM 753 N N . SER A 1 89 ? 12.328 -9.469 -22.359 1 87 89 SER A N 1
ATOM 754 C CA . SER A 1 89 ? 12.211 -8.188 -23.047 1 87 89 SER A CA 1
ATOM 755 C C . SER A 1 89 ? 11.742 -7.086 -22.109 1 87 89 SER A C 1
ATOM 757 O O . SER A 1 89 ? 11.828 -5.902 -22.438 1 87 89 SER A O 1
ATOM 759 N N . PHE A 1 90 ? 11.25 -7.52 -21 1 87 90 PHE A N 1
ATOM 760 C CA . PHE A 1 90 ? 10.922 -6.574 -19.938 1 87 90 PHE A CA 1
ATOM 761 C C . PHE A 1 90 ? 11.906 -6.691 -18.781 1 87 90 PHE A C 1
ATOM 763 O O . PHE A 1 90 ? 12.953 -7.328 -18.906 1 87 90 PHE A O 1
ATOM 770 N N . LYS A 1 91 ? 11.727 -5.977 -17.734 1 90.88 91 LYS A N 1
ATOM 771 C CA . LYS A 1 91 ? 12.68 -5.949 -16.625 1 90.88 91 LYS A CA 1
ATOM 772 C C . LYS A 1 91 ? 12.617 -7.242 -15.812 1 90.88 91 LYS A C 1
ATOM 774 O O . LYS A 1 91 ? 13.43 -7.453 -14.906 1 90.88 91 LYS A O 1
ATOM 779 N N . HIS A 1 92 ? 11.711 -8.195 -16.203 1 93 92 HIS A N 1
ATOM 780 C CA . HIS A 1 92 ? 11.523 -9.406 -15.406 1 93 92 HIS A CA 1
ATOM 781 C C . HIS A 1 92 ? 12.562 -10.469 -15.758 1 93 92 HIS A C 1
ATOM 783 O O . HIS A 1 92 ? 13.148 -10.438 -16.844 1 93 92 HIS A O 1
ATOM 789 N N . THR A 1 93 ? 12.75 -11.406 -14.836 1 96.56 93 THR A N 1
ATOM 790 C CA . THR A 1 93 ? 13.734 -12.461 -15.008 1 96.56 93 THR A CA 1
ATOM 791 C C . THR A 1 93 ? 13.062 -13.836 -15.008 1 96.56 93 THR A C 1
ATOM 793 O O . THR A 1 93 ? 13.742 -14.859 -15.109 1 96.56 93 THR A O 1
ATOM 796 N N . GLY A 1 94 ? 11.75 -13.844 -14.844 1 97.06 94 GLY A N 1
ATOM 797 C CA . GLY A 1 94 ? 11.023 -15.102 -14.852 1 97.06 94 GLY A CA 1
ATOM 798 C C . GLY A 1 94 ? 10.609 -15.555 -13.461 1 97.06 94 GLY A C 1
ATOM 799 O O . GLY A 1 94 ? 9.891 -16.547 -13.312 1 97.06 94 GLY A O 1
ATOM 800 N N . LEU A 1 95 ? 11.094 -14.859 -12.492 1 97.38 95 LEU A N 1
ATOM 801 C CA . LEU A 1 95 ? 10.789 -15.227 -11.117 1 97.38 95 LEU A CA 1
ATOM 802 C C . LEU A 1 95 ? 10.656 -13.984 -10.234 1 97.38 95 LEU A C 1
ATOM 804 O O . LEU A 1 95 ? 11.359 -12.992 -10.445 1 97.38 95 LEU A O 1
ATOM 808 N N . PHE A 1 96 ? 9.797 -14.055 -9.312 1 97.94 96 PHE A N 1
ATOM 809 C CA . PHE A 1 96 ? 9.656 -13.031 -8.281 1 97.94 96 PHE A CA 1
ATOM 810 C C . PHE A 1 96 ? 10.156 -13.555 -6.938 1 97.94 96 PHE A C 1
ATOM 812 O O . PHE A 1 96 ? 9.43 -14.242 -6.223 1 97.94 96 PHE A O 1
ATOM 819 N N . PRO A 1 97 ? 11.328 -13.195 -6.594 1 98.31 97 PRO A N 1
ATOM 820 C CA . PRO A 1 97 ? 11.977 -13.844 -5.453 1 98.31 97 PRO A CA 1
ATOM 821 C C . PRO A 1 97 ? 11.242 -13.586 -4.137 1 98.31 97 PRO A C 1
ATOM 823 O O . PRO A 1 97 ? 11.336 -14.391 -3.205 1 98.31 97 PRO A O 1
ATOM 826 N N . GLU A 1 98 ? 10.516 -12.469 -4.051 1 98.62 98 GLU A N 1
ATOM 827 C CA . GLU A 1 98 ? 9.789 -12.172 -2.818 1 98.62 98 GLU A CA 1
ATOM 828 C C . GLU A 1 98 ? 8.734 -13.234 -2.525 1 98.62 98 GLU A C 1
ATOM 830 O O . GLU A 1 98 ? 8.336 -13.422 -1.374 1 98.62 98 GLU A O 1
ATOM 835 N N . GLN A 1 99 ? 8.289 -14.016 -3.486 1 98.69 99 GLN A N 1
ATOM 836 C CA . GLN A 1 99 ? 7.23 -15.008 -3.326 1 98.69 99 GLN A CA 1
ATOM 837 C C . GLN A 1 99 ? 7.734 -16.25 -2.59 1 98.69 99 GLN A C 1
ATOM 839 O O . GLN A 1 99 ? 6.945 -17.078 -2.152 1 98.69 99 GLN A O 1
ATOM 844 N N . ALA A 1 100 ? 9.023 -16.312 -2.359 1 98.69 100 ALA A N 1
ATOM 845 C CA . ALA A 1 100 ? 9.594 -17.453 -1.665 1 98.69 100 ALA A CA 1
ATOM 846 C C . ALA A 1 100 ? 8.969 -17.641 -0.287 1 98.69 100 ALA A C 1
ATOM 848 O O . ALA A 1 100 ? 8.805 -18.766 0.185 1 98.69 100 ALA A O 1
ATOM 849 N N . VAL A 1 101 ? 8.641 -16.531 0.302 1 98.56 101 VAL A N 1
ATOM 850 C CA . VAL A 1 101 ? 8.023 -16.609 1.622 1 98.56 101 VAL A CA 1
ATOM 851 C C . VAL A 1 101 ? 6.672 -17.312 1.519 1 98.56 101 VAL A C 1
ATOM 853 O O . VAL A 1 101 ? 6.27 -18.047 2.426 1 98.56 101 VAL A O 1
ATOM 856 N N . ASN A 1 102 ? 5.938 -17.094 0.465 1 98.81 102 ASN A N 1
ATOM 857 C CA . ASN A 1 102 ? 4.676 -17.781 0.223 1 98.81 102 ASN A CA 1
ATOM 858 C C . ASN A 1 102 ? 4.891 -19.266 -0.117 1 98.81 102 ASN A C 1
ATOM 860 O O . ASN A 1 102 ? 4.098 -20.109 0.277 1 98.81 102 ASN A O 1
ATOM 864 N N . TRP A 1 103 ? 5.957 -19.562 -0.904 1 98.81 103 TRP A N 1
ATOM 865 C CA . TRP A 1 103 ? 6.254 -20.953 -1.228 1 98.81 103 TRP A CA 1
ATOM 866 C C . TRP A 1 103 ? 6.492 -21.766 0.04 1 98.81 103 TRP A C 1
ATOM 868 O O . TRP A 1 103 ? 5.898 -22.828 0.221 1 98.81 103 TRP A O 1
ATOM 878 N N . SER A 1 104 ? 7.348 -21.188 0.929 1 98.75 104 SER A N 1
ATOM 879 C CA . SER A 1 104 ? 7.621 -21.859 2.189 1 98.75 104 SER A CA 1
ATOM 880 C C . SER A 1 104 ? 6.344 -22.062 2.998 1 98.75 104 SER A C 1
ATOM 882 O O . SER A 1 104 ? 6.105 -23.141 3.541 1 98.75 104 SER A O 1
ATOM 884 N N . TRP A 1 105 ? 5.555 -21.062 3.057 1 98.69 105 TRP A N 1
ATOM 885 C CA . TRP A 1 105 ? 4.316 -21.094 3.826 1 98.69 105 TRP A CA 1
ATOM 886 C C . TRP A 1 105 ? 3.367 -22.156 3.287 1 98.69 105 TRP A C 1
ATOM 888 O O . TRP A 1 105 ? 2.852 -22.984 4.047 1 98.69 105 TRP A O 1
ATOM 898 N N . MET A 1 106 ? 3.133 -22.188 1.951 1 98.5 106 MET A N 1
ATOM 899 C CA . MET A 1 106 ? 2.162 -23.125 1.396 1 98.5 106 MET A CA 1
ATOM 900 C C . MET A 1 106 ? 2.688 -24.562 1.465 1 98.5 106 MET A C 1
ATOM 902 O O . MET A 1 106 ? 1.918 -25.5 1.672 1 98.5 106 MET A O 1
ATOM 906 N N . MET A 1 107 ? 3.975 -24.719 1.287 1 98.75 107 MET A N 1
ATOM 907 C CA . MET A 1 107 ? 4.559 -26.047 1.419 1 98.75 107 MET A CA 1
ATOM 908 C C . MET A 1 107 ? 4.324 -26.609 2.818 1 98.75 107 MET A C 1
ATOM 910 O O . MET A 1 107 ? 3.926 -27.766 2.969 1 98.75 107 MET A O 1
ATOM 914 N N . ASP A 1 108 ? 4.586 -25.766 3.812 1 98.69 108 ASP A N 1
ATOM 915 C CA . ASP A 1 108 ? 4.352 -26.172 5.191 1 98.69 108 ASP A CA 1
ATOM 916 C C . ASP A 1 108 ? 2.889 -26.547 5.414 1 98.69 108 ASP A C 1
ATOM 918 O O . ASP A 1 108 ? 2.592 -27.562 6.055 1 98.69 108 ASP A O 1
ATOM 922 N N . LYS A 1 109 ? 1.971 -25.797 4.902 1 98.69 109 LYS A N 1
ATOM 923 C CA . LYS A 1 109 ? 0.542 -26.062 5.047 1 98.69 109 LYS A CA 1
ATOM 924 C C . LYS A 1 109 ? 0.163 -27.391 4.402 1 98.69 109 LYS A C 1
ATOM 926 O O . LYS A 1 109 ? -0.593 -28.172 4.98 1 98.69 109 LYS A O 1
ATOM 931 N N . ILE A 1 110 ? 0.644 -27.625 3.244 1 98.75 110 ILE A N 1
ATOM 932 C CA . ILE A 1 110 ? 0.304 -28.812 2.477 1 98.75 110 ILE A CA 1
ATOM 933 C C . ILE A 1 110 ? 0.88 -30.062 3.162 1 98.75 110 ILE A C 1
ATOM 935 O O . ILE A 1 110 ? 0.18 -31.062 3.348 1 98.75 110 ILE A O 1
ATOM 939 N N . ARG A 1 111 ? 2.123 -29.969 3.584 1 98.5 111 ARG A N 1
ATOM 940 C CA . ARG A 1 111 ? 2.797 -31.109 4.215 1 98.5 111 ARG A CA 1
ATOM 941 C C . ARG A 1 111 ? 2.135 -31.469 5.539 1 98.5 111 ARG A C 1
ATOM 943 O O . ARG A 1 111 ? 2.107 -32.625 5.922 1 98.5 111 ARG A O 1
ATOM 950 N N . ASN A 1 112 ? 1.557 -30.5 6.156 1 98.19 112 ASN A N 1
ATOM 951 C CA . ASN A 1 112 ? 0.995 -30.734 7.48 1 98.19 112 ASN A CA 1
ATOM 952 C C . ASN A 1 112 ? -0.504 -31.016 7.414 1 98.19 112 ASN A C 1
ATOM 954 O O . ASN A 1 112 ? -1.149 -31.219 8.445 1 98.19 112 ASN A O 1
ATOM 958 N N . ALA A 1 113 ? -1.116 -30.969 6.242 1 97.19 113 ALA A N 1
ATOM 959 C CA . ALA A 1 113 ? -2.559 -31.141 6.098 1 97.19 113 ALA A CA 1
ATOM 960 C C . ALA A 1 113 ? -2.973 -32.562 6.398 1 97.19 113 ALA A C 1
ATOM 962 O O . ALA A 1 113 ? -4.125 -32.844 6.758 1 97.19 113 ALA A O 1
ATOM 963 N N . ASP A 1 114 ? -2.096 -33.656 6.297 1 93.38 114 ASP A N 1
ATOM 964 C CA . ASP A 1 114 ? -2.33 -35.062 6.586 1 93.38 114 ASP A CA 1
ATOM 965 C C . ASP A 1 114 ? -3.422 -35.625 5.688 1 93.38 114 ASP A C 1
ATOM 967 O O . ASP A 1 114 ? -4.238 -36.438 6.133 1 93.38 114 ASP A O 1
ATOM 971 N N . ARG A 1 115 ? -3.705 -35.125 4.562 1 97.62 115 ARG A N 1
ATOM 972 C CA . ARG A 1 115 ? -4.59 -35.594 3.5 1 97.62 115 ARG A CA 1
ATOM 973 C C . ARG A 1 115 ? -4.109 -35.125 2.137 1 97.62 115 ARG A C 1
ATOM 975 O O . ARG A 1 115 ? -3.307 -34.188 2.051 1 97.62 115 ARG A O 1
ATOM 982 N N . PRO A 1 116 ? -4.562 -35.812 1.119 1 98.12 116 PRO A N 1
ATOM 983 C CA . PRO A 1 116 ? -4.219 -35.281 -0.204 1 98.12 116 PRO A CA 1
ATOM 984 C C . PRO A 1 116 ? -4.781 -33.875 -0.452 1 98.12 116 PRO A C 1
ATOM 986 O O . PRO A 1 116 ? -5.906 -33.594 -0.049 1 98.12 116 PRO A O 1
ATOM 989 N N . ILE A 1 117 ? -3.996 -33.094 -1.03 1 98.75 117 ILE A N 1
ATOM 990 C CA . ILE A 1 117 ? -4.398 -31.703 -1.278 1 98.75 117 ILE A CA 1
ATOM 991 C C . ILE A 1 117 ? -4.371 -31.422 -2.777 1 98.75 117 ILE A C 1
ATOM 993 O O . ILE A 1 117 ? -3.381 -31.719 -3.453 1 98.75 117 ILE A O 1
ATOM 997 N N . ARG A 1 118 ? -5.41 -30.891 -3.305 1 98.88 118 ARG A N 1
ATOM 998 C CA . ARG A 1 118 ? -5.492 -30.391 -4.676 1 98.88 118 ARG A CA 1
ATOM 999 C C . ARG A 1 118 ? -5.375 -28.875 -4.727 1 98.88 118 ARG A C 1
ATOM 1001 O O . ARG A 1 118 ? -6.207 -28.172 -4.156 1 98.88 118 ARG A O 1
ATOM 1008 N N . VAL A 1 119 ? -4.371 -28.391 -5.457 1 98.94 119 VAL A N 1
ATOM 1009 C CA . VAL A 1 119 ? -4.09 -26.953 -5.516 1 98.94 119 VAL A CA 1
ATOM 1010 C C . VAL A 1 119 ? -4.379 -26.438 -6.922 1 98.94 119 VAL A C 1
ATOM 1012 O O . VAL A 1 119 ? -3.961 -27.031 -7.914 1 98.94 119 VAL A O 1
ATOM 1015 N N . LEU A 1 120 ? -5.109 -25.375 -7.012 1 98.94 120 LEU A N 1
ATOM 1016 C CA . LEU A 1 120 ? -5.312 -24.625 -8.25 1 98.94 120 LEU A CA 1
ATOM 1017 C C . LEU A 1 120 ? -4.48 -23.344 -8.25 1 98.94 120 LEU A C 1
ATOM 1019 O O . LEU A 1 120 ? -4.668 -22.469 -7.398 1 98.94 120 LEU A O 1
ATOM 1023 N N . ASN A 1 121 ? -3.521 -23.25 -9.141 1 98.94 121 ASN A N 1
ATOM 1024 C CA . ASN A 1 121 ? -2.705 -22.062 -9.312 1 98.94 121 ASN A CA 1
ATOM 1025 C C . ASN A 1 121 ? -3.15 -21.25 -10.531 1 98.94 121 ASN A C 1
ATOM 1027 O O . ASN A 1 121 ? -2.928 -21.656 -11.672 1 98.94 121 ASN A O 1
ATOM 1031 N N . LEU A 1 122 ? -3.789 -20.094 -10.273 1 98.69 122 LEU A N 1
ATOM 1032 C CA . LEU A 1 122 ? -4.324 -19.203 -11.305 1 98.69 122 LEU A CA 1
ATOM 1033 C C . LEU A 1 122 ? -3.367 -18.047 -11.57 1 98.69 122 LEU A C 1
ATOM 1035 O O . LEU A 1 122 ? -2.723 -17.531 -10.648 1 98.69 122 LEU A O 1
ATOM 1039 N N . PHE A 1 123 ? -3.338 -17.531 -12.938 1 98 123 PHE A N 1
ATOM 1040 C CA . PHE A 1 123 ? -2.314 -16.562 -13.32 1 98 123 PHE A CA 1
ATOM 1041 C C . PHE A 1 123 ? -0.927 -17.078 -12.953 1 98 123 PHE A C 1
ATOM 1043 O O . PHE A 1 123 ? -0.145 -16.359 -12.32 1 98 123 PHE A O 1
ATOM 1050 N N . ALA A 1 124 ? -0.569 -18.219 -13.406 1 98.44 124 ALA A N 1
ATOM 1051 C CA . ALA A 1 124 ? 0.417 -19.062 -12.734 1 98.44 124 ALA A CA 1
ATOM 1052 C C . ALA A 1 124 ? 1.827 -18.766 -13.234 1 98.44 124 ALA A C 1
ATOM 1054 O O . ALA A 1 124 ? 2.812 -19.172 -12.625 1 98.44 124 ALA A O 1
ATOM 1055 N N . TYR A 1 125 ? 1.899 -18.109 -14.359 1 97.31 125 TYR A N 1
ATOM 1056 C CA . TYR A 1 125 ? 3.189 -17.625 -14.852 1 97.31 125 TYR A CA 1
ATOM 1057 C C . TYR A 1 125 ? 4.172 -18.781 -15.008 1 97.31 125 TYR A C 1
ATOM 1059 O O . TYR A 1 125 ? 3.836 -19.812 -15.602 1 97.31 125 TYR A O 1
ATOM 106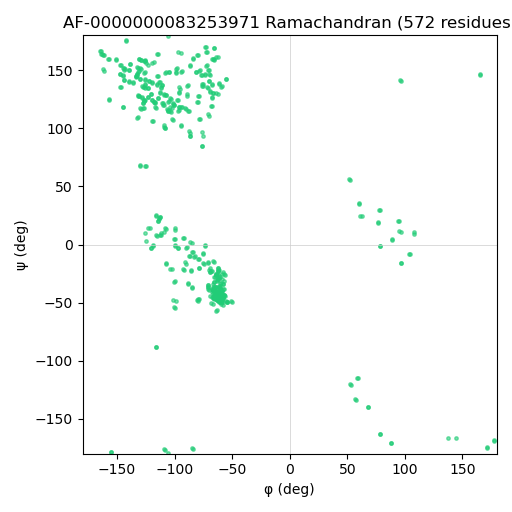7 N N . THR A 1 126 ? 5.41 -18.625 -14.539 1 98.5 126 THR A N 1
ATOM 1068 C CA . THR A 1 126 ? 6.449 -19.609 -14.789 1 98.5 126 THR A CA 1
ATOM 1069 C C . THR A 1 126 ? 6.398 -20.734 -13.75 1 98.5 126 THR A C 1
ATOM 1071 O O . THR A 1 126 ? 7.297 -21.578 -13.688 1 98.5 126 THR A O 1
ATOM 1074 N N . GLY A 1 127 ? 5.469 -20.688 -12.852 1 98.69 127 GLY A N 1
ATOM 1075 C CA . GLY A 1 127 ? 5.117 -21.859 -12.062 1 98.69 127 GLY A CA 1
ATOM 1076 C C . GLY A 1 127 ? 5.848 -21.922 -10.734 1 98.69 127 GLY A C 1
ATOM 1077 O O . GLY A 1 127 ? 5.969 -23 -10.141 1 98.69 127 GLY A O 1
ATOM 1078 N N . GLY A 1 128 ? 6.383 -20.781 -10.219 1 98.56 128 GLY A N 1
ATOM 1079 C CA . GLY A 1 128 ? 7.012 -20.828 -8.906 1 98.56 128 GLY A CA 1
ATOM 1080 C C . GLY A 1 128 ? 6.145 -21.469 -7.844 1 98.56 128 GLY A C 1
ATOM 1081 O O . GLY A 1 128 ? 6.582 -22.391 -7.156 1 98.56 128 GLY A O 1
ATOM 1082 N N . ALA A 1 129 ? 4.926 -21.094 -7.73 1 98.88 129 ALA A N 1
ATOM 1083 C CA . ALA A 1 129 ? 3.996 -21.641 -6.742 1 98.88 129 ALA A CA 1
ATOM 1084 C C . ALA A 1 129 ? 3.613 -23.078 -7.086 1 98.88 129 ALA A C 1
ATOM 1086 O O . ALA A 1 129 ? 3.426 -23.906 -6.191 1 98.88 129 ALA A O 1
ATOM 1087 N N . THR A 1 130 ? 3.469 -23.375 -8.367 1 98.94 130 THR A N 1
ATOM 1088 C CA . THR A 1 130 ? 3.172 -24.734 -8.82 1 98.94 130 THR A CA 1
ATOM 1089 C C . THR A 1 130 ? 4.258 -25.703 -8.359 1 98.94 130 THR A C 1
ATOM 1091 O O . THR A 1 130 ? 3.955 -26.75 -7.777 1 98.94 130 THR A O 1
ATOM 1094 N N . VAL A 1 131 ? 5.473 -25.328 -8.602 1 98.88 131 VAL A N 1
ATOM 1095 C CA . VAL A 1 131 ? 6.621 -26.156 -8.242 1 98.88 131 VAL A CA 1
ATOM 1096 C C . VAL A 1 131 ? 6.66 -26.359 -6.73 1 98.88 131 VAL A C 1
ATOM 1098 O O . VAL A 1 131 ? 6.867 -27.484 -6.25 1 98.88 131 VAL A O 1
ATOM 1101 N N . ALA A 1 132 ? 6.414 -25.312 -5.961 1 98.88 132 ALA A N 1
ATOM 1102 C CA . ALA A 1 132 ? 6.422 -25.375 -4.504 1 98.88 132 ALA A CA 1
ATOM 1103 C C . ALA A 1 132 ? 5.336 -26.328 -3.996 1 98.88 132 ALA A C 1
ATOM 1105 O O . ALA A 1 132 ? 5.602 -27.203 -3.172 1 98.88 132 ALA A O 1
ATOM 1106 N N . ALA A 1 133 ? 4.152 -26.156 -4.543 1 98.94 133 ALA A N 1
ATOM 1107 C CA . ALA A 1 133 ? 3.027 -26.984 -4.105 1 98.94 133 ALA A CA 1
ATOM 1108 C C . ALA A 1 133 ? 3.248 -28.438 -4.461 1 98.94 133 ALA A C 1
ATOM 1110 O O . ALA A 1 133 ? 3.006 -29.328 -3.643 1 98.94 133 ALA A O 1
ATOM 1111 N N . ALA A 1 134 ? 3.691 -28.672 -5.648 1 98.88 134 ALA A N 1
ATOM 1112 C CA . ALA A 1 134 ? 3.945 -30.047 -6.094 1 98.88 134 ALA A CA 1
ATOM 1113 C C . ALA A 1 134 ? 5.039 -30.703 -5.254 1 98.88 134 ALA A C 1
ATOM 1115 O O . ALA A 1 134 ? 4.922 -31.875 -4.875 1 98.88 134 ALA A O 1
ATOM 1116 N N . ALA A 1 135 ? 6.066 -29.969 -4.965 1 98.81 135 ALA A N 1
ATOM 1117 C CA . ALA A 1 135 ? 7.164 -30.469 -4.148 1 98.81 135 ALA A CA 1
ATOM 1118 C C . ALA A 1 135 ? 6.676 -30.859 -2.754 1 98.81 135 ALA A C 1
ATOM 1120 O O . ALA A 1 135 ? 7.227 -31.766 -2.127 1 98.81 135 ALA A O 1
ATOM 1121 N N . ALA A 1 136 ? 5.633 -30.203 -2.311 1 98.75 136 ALA A N 1
ATOM 1122 C CA . ALA A 1 136 ? 5.074 -30.469 -0.986 1 98.75 136 ALA A CA 1
ATOM 1123 C C . ALA A 1 136 ? 4.109 -31.656 -1.021 1 98.75 136 ALA A C 1
ATOM 1125 O O . ALA A 1 136 ? 3.592 -32.062 0.016 1 98.75 136 ALA A O 1
ATOM 1126 N N . GLY A 1 137 ? 3.836 -32.156 -2.23 1 98.5 137 GLY A N 1
ATOM 1127 C CA . GLY A 1 137 ? 3.061 -33.406 -2.344 1 98.5 137 GLY A CA 1
ATOM 1128 C C . GLY A 1 137 ? 1.655 -33.156 -2.865 1 98.5 137 GLY A C 1
ATOM 1129 O O . GLY A 1 137 ? 0.844 -34.094 -2.906 1 98.5 137 GLY A O 1
ATOM 1130 N N . ALA A 1 138 ? 1.362 -32 -3.326 1 98.88 138 ALA A N 1
ATOM 1131 C CA . ALA A 1 138 ? 0.006 -31.719 -3.779 1 98.88 138 ALA A CA 1
ATOM 1132 C C . ALA A 1 138 ? -0.188 -32.125 -5.238 1 98.88 138 ALA A C 1
ATOM 1134 O O . ALA A 1 138 ? 0.777 -32.188 -6.004 1 98.88 138 ALA A O 1
ATOM 1135 N N . GLU A 1 139 ? -1.42 -32.406 -5.586 1 98.88 139 GLU A N 1
ATOM 1136 C CA . GLU A 1 139 ? -1.853 -32.375 -6.977 1 98.88 139 GLU A CA 1
ATOM 1137 C C . GLU A 1 139 ? -2.125 -30.938 -7.422 1 98.88 139 GLU A C 1
ATOM 1139 O O . GLU A 1 139 ? -2.855 -30.203 -6.754 1 98.88 139 GLU A O 1
ATOM 1144 N N . VAL A 1 140 ? -1.519 -30.562 -8.531 1 98.94 140 VAL A N 1
ATOM 1145 C CA . VAL A 1 140 ? -1.587 -29.141 -8.875 1 98.94 140 VAL A CA 1
ATOM 1146 C C . VAL A 1 140 ? -2.205 -28.984 -10.266 1 98.94 140 VAL A C 1
ATOM 1148 O O . VAL A 1 140 ? -1.892 -29.734 -11.188 1 98.94 140 VAL A O 1
ATOM 1151 N N . CYS A 1 141 ? -3.104 -28.062 -10.367 1 98.94 141 CYS A N 1
ATOM 1152 C CA . CYS A 1 141 ? -3.555 -27.531 -11.648 1 98.94 141 CYS A CA 1
ATOM 1153 C C . CYS A 1 141 ? -2.99 -26.141 -11.898 1 98.94 141 CYS A C 1
ATOM 1155 O O . CYS A 1 141 ? -3.287 -25.203 -11.148 1 98.94 141 CYS A O 1
ATOM 1157 N N . HIS A 1 142 ? -2.172 -26.078 -12.906 1 98.88 142 HIS A N 1
ATOM 1158 C CA . HIS A 1 142 ? -1.486 -24.844 -13.297 1 98.88 142 HIS A CA 1
ATOM 1159 C C . HIS A 1 142 ? -2.176 -24.172 -14.484 1 98.88 142 HIS A C 1
ATOM 1161 O O . HIS A 1 142 ? -2.227 -24.75 -15.578 1 98.88 142 HIS A O 1
ATOM 1167 N N . VAL A 1 143 ? -2.65 -22.906 -14.297 1 98.56 143 VAL A N 1
ATOM 1168 C CA . VAL A 1 143 ? -3.4 -22.266 -15.367 1 98.56 143 VAL A CA 1
ATOM 1169 C C . VAL A 1 143 ? -2.777 -20.906 -15.695 1 98.56 143 VAL A C 1
ATOM 1171 O O . VAL A 1 143 ? -2.656 -20.047 -14.812 1 98.56 143 VAL A O 1
ATOM 1174 N N . ASP A 1 144 ? -2.426 -20.734 -16.875 1 97.12 144 ASP A N 1
ATOM 1175 C CA . ASP A 1 144 ? -1.977 -19.453 -17.422 1 97.12 144 ASP A CA 1
ATOM 1176 C C . ASP A 1 144 ? -2.428 -19.266 -18.859 1 97.12 144 ASP A C 1
ATOM 1178 O O . ASP A 1 144 ? -2.58 -20.25 -19.594 1 97.12 144 ASP A O 1
ATOM 1182 N N . ALA A 1 145 ? -2.609 -17.984 -19.266 1 95.12 145 ALA A N 1
ATOM 1183 C CA . ALA A 1 145 ? -3.088 -17.719 -20.609 1 95.12 145 ALA A CA 1
ATOM 1184 C C . ALA A 1 145 ? -1.958 -17.844 -21.625 1 95.12 145 ALA A C 1
ATOM 1186 O O . ALA A 1 145 ? -2.207 -17.953 -22.828 1 95.12 145 ALA A O 1
ATOM 1187 N N . SER A 1 146 ? -0.732 -17.766 -21.219 1 94.44 146 SER A N 1
ATOM 1188 C CA . SER A 1 146 ? 0.424 -17.734 -22.109 1 94.44 146 SER A CA 1
ATOM 1189 C C . SER A 1 146 ? 1.029 -19.125 -22.266 1 94.44 146 SER A C 1
ATOM 1191 O O . SER A 1 146 ? 1.571 -19.688 -21.312 1 94.44 146 SER A O 1
ATOM 1193 N N . LYS A 1 147 ? 1.016 -19.594 -23.5 1 96.44 147 LYS A N 1
ATOM 1194 C CA . LYS A 1 147 ? 1.609 -20.891 -23.812 1 96.44 147 LYS A CA 1
ATOM 1195 C C . LYS A 1 147 ? 3.09 -20.922 -23.438 1 96.44 147 LYS A C 1
ATOM 1197 O O . LYS A 1 147 ? 3.584 -21.938 -22.922 1 96.44 147 LYS A O 1
ATOM 1202 N N . GLY A 1 148 ? 3.742 -19.828 -23.703 1 96.62 148 GLY A N 1
ATOM 1203 C CA . GLY A 1 148 ? 5.156 -19.719 -23.375 1 96.62 148 GLY A CA 1
ATOM 1204 C C . GLY A 1 148 ? 5.434 -19.844 -21.891 1 96.62 148 GLY A C 1
ATOM 1205 O O . GLY A 1 148 ? 6.379 -20.516 -21.484 1 96.62 148 GLY A O 1
ATOM 1206 N N . MET A 1 149 ? 4.648 -19.203 -21.078 1 96.69 149 MET A N 1
ATOM 1207 C CA . MET A 1 149 ? 4.82 -19.266 -19.625 1 96.69 149 MET A CA 1
ATOM 1208 C C . MET A 1 149 ? 4.516 -20.656 -19.109 1 96.69 149 MET A C 1
ATOM 1210 O O . MET A 1 149 ? 5.195 -21.156 -18.203 1 96.69 149 MET A O 1
ATOM 1214 N N . VAL A 1 150 ? 3.521 -21.297 -19.672 1 98.12 150 VAL A N 1
ATOM 1215 C CA . VAL A 1 150 ? 3.162 -22.641 -19.25 1 98.12 150 VAL A CA 1
ATOM 1216 C C . VAL A 1 150 ? 4.312 -23.609 -19.562 1 98.12 150 VAL A C 1
ATOM 1218 O O . VAL A 1 150 ? 4.641 -24.469 -18.75 1 98.12 150 VAL A O 1
ATOM 1221 N N . GLN A 1 151 ? 4.867 -23.453 -20.734 1 98.44 151 GLN A N 1
ATOM 1222 C CA . GLN A 1 151 ? 6.016 -24.281 -21.078 1 98.44 151 GLN A CA 1
ATOM 1223 C C . GLN A 1 151 ? 7.172 -24.047 -20.109 1 98.44 151 GLN A C 1
ATOM 1225 O O . GLN A 1 151 ? 7.832 -25 -19.688 1 98.44 151 GLN A O 1
ATOM 1230 N N . TRP A 1 152 ? 7.43 -22.766 -19.812 1 98.5 152 TRP A N 1
ATOM 1231 C CA . TRP A 1 152 ? 8.461 -22.422 -18.844 1 98.5 152 TRP A CA 1
ATOM 1232 C C . TRP A 1 152 ? 8.188 -23.078 -17.5 1 98.5 152 TRP A C 1
ATOM 1234 O O . TRP A 1 152 ? 9.109 -23.594 -16.844 1 98.5 152 TRP A O 1
ATOM 1244 N N . ALA A 1 153 ? 6.969 -23.156 -17.078 1 98.75 153 ALA A N 1
ATOM 1245 C CA . ALA A 1 153 ? 6.57 -23.797 -15.836 1 98.75 153 ALA A CA 1
ATOM 1246 C C . ALA A 1 153 ? 6.883 -25.297 -15.859 1 98.75 153 ALA A C 1
ATOM 1248 O O . ALA A 1 153 ? 7.363 -25.844 -14.867 1 98.75 153 ALA A O 1
ATOM 1249 N N . LYS A 1 154 ? 6.617 -25.969 -16.969 1 98.62 154 LYS A N 1
ATOM 1250 C CA . LYS A 1 154 ? 6.938 -27.391 -17.125 1 98.62 154 LYS A CA 1
ATOM 1251 C C . LYS A 1 154 ? 8.438 -27.625 -16.953 1 98.62 154 LYS A C 1
ATOM 1253 O O . LYS A 1 154 ? 8.844 -28.578 -16.297 1 98.62 154 LYS A O 1
ATOM 1258 N N . GLU A 1 155 ? 9.148 -26.781 -17.547 1 98.69 155 GLU A N 1
ATOM 1259 C CA . GLU A 1 155 ? 10.602 -26.891 -17.469 1 98.69 155 GLU A CA 1
ATOM 1260 C C . GLU A 1 155 ? 11.086 -26.703 -16.031 1 98.69 155 GLU A C 1
ATOM 1262 O O . GLU A 1 155 ? 12.008 -27.391 -15.594 1 98.69 155 GLU A O 1
ATOM 1267 N N . ASN A 1 156 ? 10.484 -25.75 -15.312 1 98.75 156 ASN A N 1
ATOM 1268 C CA . ASN A 1 156 ? 10.859 -25.547 -13.922 1 98.75 156 ASN A CA 1
ATOM 1269 C C . ASN A 1 156 ? 10.492 -26.734 -13.055 1 98.75 156 ASN A C 1
ATOM 1271 O O . ASN A 1 156 ? 11.242 -27.109 -12.148 1 98.75 156 ASN A O 1
ATOM 1275 N N . ALA A 1 157 ? 9.375 -27.344 -13.336 1 98.75 157 ALA A N 1
ATOM 1276 C CA . ALA A 1 157 ? 8.992 -28.562 -12.617 1 98.75 157 ALA A CA 1
ATOM 1277 C C . ALA A 1 157 ? 9.992 -29.688 -12.859 1 98.75 157 ALA A C 1
ATOM 1279 O O . ALA A 1 157 ? 10.406 -30.375 -11.922 1 98.75 157 ALA A O 1
ATOM 1280 N N . GLN A 1 158 ? 10.359 -29.812 -14.125 1 98.5 158 GLN A N 1
ATOM 1281 C CA . GLN A 1 158 ? 11.344 -30.828 -14.477 1 98.5 158 GLN A CA 1
ATOM 1282 C C . GLN A 1 158 ? 12.672 -30.578 -13.781 1 98.5 158 GLN A C 1
ATOM 1284 O O . GLN A 1 158 ? 13.289 -31.484 -13.227 1 98.5 158 GLN A O 1
ATOM 1289 N N . LEU A 1 159 ? 13.086 -29.344 -13.828 1 98.31 159 LEU A N 1
ATOM 1290 C CA . LEU A 1 159 ? 14.344 -28.938 -13.211 1 98.31 159 LEU A CA 1
ATOM 1291 C C . LEU A 1 159 ? 14.344 -29.25 -11.719 1 98.31 159 LEU A C 1
ATOM 1293 O O . LEU A 1 159 ? 15.391 -29.578 -11.156 1 98.31 159 LEU A O 1
ATOM 1297 N N . SER A 1 160 ? 13.203 -29.234 -11.078 1 98.38 160 SER A N 1
ATOM 1298 C CA . SER A 1 160 ? 13.07 -29.453 -9.648 1 98.38 160 SER A CA 1
ATOM 1299 C C . SER A 1 160 ? 12.797 -30.938 -9.344 1 98.38 160 SER A C 1
ATOM 1301 O O . SER A 1 160 ? 12.461 -31.281 -8.219 1 98.38 160 SER A O 1
ATOM 1303 N N . GLY A 1 161 ? 12.836 -31.766 -10.375 1 98.12 161 GLY A N 1
ATOM 1304 C CA . GLY A 1 161 ? 12.656 -33.188 -10.195 1 98.12 161 GLY A CA 1
ATOM 1305 C C . GLY A 1 161 ? 11.203 -33.594 -9.992 1 98.12 161 GLY A C 1
ATOM 1306 O O . GLY A 1 161 ? 10.922 -34.594 -9.297 1 98.12 161 GLY A O 1
ATOM 1307 N N . LEU A 1 162 ? 10.281 -32.844 -10.562 1 98.31 162 LEU A N 1
ATOM 1308 C CA . LEU A 1 162 ? 8.867 -33.062 -10.281 1 98.31 162 LEU A CA 1
ATOM 1309 C C . LEU A 1 162 ? 8.133 -33.531 -11.531 1 98.31 162 LEU A C 1
ATOM 1311 O O . LEU A 1 162 ? 6.918 -33.375 -11.648 1 98.31 162 LEU A O 1
ATOM 1315 N N . GLU A 1 163 ? 8.867 -34.031 -12.445 1 94.44 163 GLU A N 1
ATOM 1316 C CA . GLU A 1 163 ? 8.281 -34.406 -13.727 1 94.44 163 GLU A CA 1
ATOM 1317 C C . GLU A 1 163 ? 7.227 -35.5 -13.547 1 94.44 163 GLU A C 1
ATOM 1319 O O . GLU A 1 163 ? 6.301 -35.594 -14.352 1 94.44 163 GLU A O 1
ATOM 1324 N N . ASN A 1 164 ? 7.305 -36.312 -12.5 1 96.12 164 ASN A N 1
ATOM 1325 C CA . ASN A 1 164 ? 6.371 -37.438 -12.297 1 96.12 164 ASN A CA 1
ATOM 1326 C C . ASN A 1 164 ? 5.277 -37.062 -11.297 1 96.12 164 ASN A C 1
ATOM 1328 O O . ASN A 1 164 ? 4.457 -37.906 -10.93 1 96.12 164 ASN A O 1
ATOM 1332 N N . GLN A 1 165 ? 5.305 -35.875 -10.742 1 96.56 165 GLN A N 1
ATOM 1333 C CA . GLN A 1 165 ? 4.25 -35.406 -9.852 1 96.56 165 GLN A CA 1
ATOM 1334 C C . GLN A 1 165 ? 2.98 -35.094 -10.625 1 96.56 165 GLN A C 1
ATOM 1336 O O . GLN A 1 165 ? 3.031 -34.812 -11.828 1 96.56 165 GLN A O 1
ATOM 1341 N N . PRO A 1 166 ? 1.862 -35.156 -10.039 1 98.31 166 PRO A N 1
ATOM 1342 C CA . PRO A 1 166 ? 0.59 -34.875 -10.703 1 98.31 166 PRO A CA 1
ATOM 1343 C C . PRO A 1 166 ? 0.35 -33.375 -10.906 1 98.31 166 PRO A C 1
ATOM 1345 O O . PRO A 1 166 ? -0.369 -32.75 -10.125 1 98.31 166 PRO A O 1
ATOM 1348 N N . ILE A 1 167 ? 0.874 -32.875 -11.953 1 98.81 167 ILE A N 1
ATOM 1349 C CA . ILE A 1 167 ? 0.659 -31.484 -12.344 1 98.81 167 ILE A CA 1
ATOM 1350 C C . ILE A 1 167 ? -0.06 -31.438 -13.688 1 98.81 167 ILE A C 1
ATOM 1352 O O . ILE A 1 167 ? 0.398 -32.031 -14.672 1 98.81 167 ILE A O 1
ATOM 1356 N N . ARG A 1 168 ? -1.175 -30.812 -13.711 1 98.5 168 ARG A N 1
ATOM 1357 C CA . ARG A 1 168 ? -1.9 -30.547 -14.945 1 98.5 168 ARG A CA 1
ATOM 1358 C C . ARG A 1 168 ? -1.619 -29.125 -15.438 1 98.5 168 ARG A C 1
ATOM 1360 O O . ARG A 1 168 ? -1.798 -28.156 -14.695 1 98.5 168 ARG A O 1
ATOM 1367 N N . TYR A 1 169 ? -1.164 -29.047 -16.656 1 98.56 169 TYR A N 1
ATOM 1368 C CA . TYR A 1 169 ? -0.834 -27.75 -17.234 1 98.56 169 TYR A CA 1
ATOM 1369 C C . TYR A 1 169 ? -1.915 -27.297 -18.219 1 98.56 169 TYR A C 1
ATOM 1371 O O . TYR A 1 169 ? -2.229 -28.016 -19.172 1 98.56 169 TYR A O 1
ATOM 1379 N N . ILE A 1 170 ? -2.424 -26.109 -17.984 1 98 170 ILE A N 1
ATOM 1380 C CA . ILE A 1 170 ? -3.537 -25.609 -18.781 1 98 170 ILE A CA 1
ATOM 1381 C C . ILE A 1 170 ? -3.195 -24.234 -19.328 1 98 170 ILE A C 1
ATOM 1383 O O . ILE A 1 170 ? -2.842 -23.328 -18.578 1 98 170 ILE A O 1
ATOM 1387 N N . THR A 1 171 ? -3.217 -24.094 -20.672 1 96.44 171 THR A N 1
ATOM 1388 C CA . THR A 1 171 ? -3.174 -22.766 -21.312 1 96.44 171 THR A CA 1
ATOM 1389 C C . THR A 1 171 ? -4.582 -22.266 -21.609 1 96.44 171 THR A C 1
ATOM 1391 O O . THR A 1 171 ? -5.207 -22.688 -22.578 1 96.44 171 THR A O 1
ATOM 1394 N N . ASP A 1 172 ? -5.074 -21.359 -20.766 1 95.19 172 ASP A N 1
ATOM 1395 C CA . ASP A 1 172 ? -6.457 -20.906 -20.891 1 95.19 172 ASP A CA 1
ATOM 1396 C C . ASP A 1 172 ? -6.664 -19.578 -20.156 1 95.19 172 ASP A C 1
ATOM 1398 O O . ASP A 1 172 ? -5.805 -19.141 -19.391 1 95.19 172 ASP A O 1
ATOM 1402 N N . ASP A 1 173 ? -7.75 -18.969 -20.531 1 94.75 173 ASP A N 1
ATOM 1403 C CA . ASP A 1 173 ? -8.227 -17.844 -19.719 1 94.75 173 ASP A CA 1
ATOM 1404 C C . ASP A 1 173 ? -8.75 -18.344 -18.359 1 94.75 173 ASP A C 1
ATOM 1406 O O . ASP A 1 173 ? -9.586 -19.234 -18.297 1 94.75 173 ASP A O 1
ATOM 1410 N N . VAL A 1 174 ? -8.305 -17.688 -17.281 1 95.12 174 VAL A N 1
ATOM 1411 C CA . VAL A 1 174 ? -8.562 -18.219 -15.945 1 95.12 174 VAL A CA 1
ATOM 1412 C C . VAL A 1 174 ? -10.062 -18.172 -15.656 1 95.12 174 VAL A C 1
ATOM 1414 O O . VAL A 1 174 ? -10.586 -19.062 -14.969 1 95.12 174 VAL A O 1
ATOM 1417 N N . PHE A 1 175 ? -10.805 -17.219 -16.125 1 93.69 175 PHE A N 1
ATOM 1418 C CA . PHE A 1 175 ? -12.234 -17.141 -15.852 1 93.69 175 PHE A CA 1
ATOM 1419 C C . PHE A 1 175 ? -12.984 -18.266 -16.531 1 93.69 175 PHE A C 1
ATOM 1421 O O . PHE A 1 175 ? -13.812 -18.938 -15.906 1 93.69 175 PHE A O 1
ATOM 1428 N N . LYS A 1 176 ? -12.727 -18.406 -17.75 1 93.88 176 LYS A N 1
ATOM 1429 C CA . LYS A 1 176 ? -13.359 -19.484 -18.5 1 93.88 176 LYS A 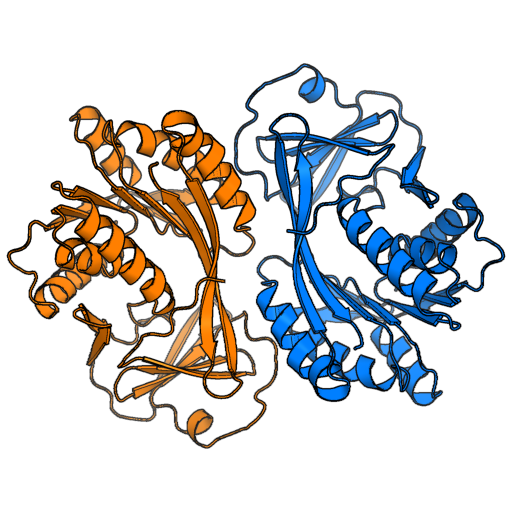CA 1
ATOM 1430 C C . LYS A 1 176 ? -13.031 -20.844 -17.906 1 93.88 176 LYS A C 1
ATOM 1432 O O . LYS A 1 176 ? -13.898 -21.719 -17.812 1 93.88 176 LYS A O 1
ATOM 1437 N N . PHE A 1 177 ? -11.805 -20.953 -17.594 1 96.44 177 PHE A N 1
ATOM 1438 C CA . PHE A 1 177 ? -11.375 -22.219 -17 1 96.44 177 PHE A CA 1
ATOM 1439 C C . PHE A 1 177 ? -12.164 -22.531 -15.734 1 96.44 177 PHE A C 1
ATOM 1441 O O . PHE A 1 177 ? -12.68 -23.625 -15.562 1 96.44 177 PHE A O 1
ATOM 1448 N N . VAL A 1 178 ? -12.219 -21.547 -14.789 1 97.19 178 VAL A N 1
ATOM 1449 C CA . VAL A 1 178 ? -12.891 -21.734 -13.508 1 97.19 178 VAL A CA 1
ATOM 1450 C C . VAL A 1 178 ? -14.375 -22.031 -13.742 1 97.19 178 VAL A C 1
ATOM 1452 O O . VAL A 1 178 ? -14.961 -22.859 -13.039 1 97.19 178 VAL A O 1
ATOM 1455 N N . GLN A 1 179 ? -14.945 -21.406 -14.695 1 96.38 179 GLN A N 1
ATOM 1456 C CA . GLN A 1 179 ? -16.344 -21.672 -15.039 1 96.38 179 GLN A CA 1
ATOM 1457 C C . GLN A 1 179 ? -16.531 -23.125 -15.477 1 96.38 179 GLN A C 1
ATOM 1459 O O . GLN A 1 179 ? -17.516 -23.766 -15.086 1 96.38 179 GLN A O 1
ATOM 1464 N N . ARG A 1 180 ? -15.68 -23.578 -16.25 1 97.38 180 ARG A N 1
ATOM 1465 C CA . ARG A 1 180 ? -15.75 -24.953 -16.703 1 97.38 180 ARG A CA 1
ATOM 1466 C C . ARG A 1 180 ? -15.57 -25.938 -15.547 1 97.38 180 ARG A C 1
ATOM 1468 O O . ARG A 1 180 ? -16.25 -26.953 -15.477 1 97.38 180 ARG A O 1
ATOM 1475 N N . GLU A 1 181 ? -14.562 -25.625 -14.727 1 97.75 181 GLU A N 1
ATOM 1476 C CA . GLU A 1 181 ? -14.352 -26.469 -13.555 1 97.75 181 GLU A CA 1
ATOM 1477 C C . GLU A 1 181 ? -15.617 -26.547 -12.695 1 97.75 181 GLU A C 1
ATOM 1479 O O . GLU A 1 181 ? -15.953 -27.609 -12.18 1 97.75 181 GLU A O 1
ATOM 1484 N N . GLN A 1 182 ? -16.266 -25.391 -12.484 1 97.56 182 GLN A N 1
ATOM 1485 C CA . GLN A 1 182 ? -17.5 -25.359 -11.719 1 97.56 182 GLN A CA 1
ATOM 1486 C C . GLN A 1 182 ? -18.562 -26.25 -12.336 1 97.56 182 GLN A C 1
ATOM 1488 O O . GLN A 1 182 ? -19.203 -27.031 -11.641 1 97.56 182 GLN A O 1
ATOM 1493 N N . ARG A 1 183 ? -18.75 -26.219 -13.641 1 97.75 183 ARG A N 1
ATOM 1494 C CA . ARG A 1 183 ? -19.734 -27.016 -14.359 1 97.75 183 ARG A CA 1
ATOM 1495 C C . ARG A 1 183 ? -19.438 -28.5 -14.227 1 97.75 183 ARG A C 1
ATOM 1497 O O . ARG A 1 183 ? -20.359 -29.328 -14.172 1 97.75 183 ARG A O 1
ATOM 1504 N N . ARG A 1 184 ? -18.234 -28.766 -14.133 1 97.56 184 ARG A N 1
ATOM 1505 C CA . ARG A 1 184 ? -17.797 -30.156 -14.07 1 97.56 184 ARG A CA 1
ATOM 1506 C C . ARG A 1 184 ? -17.812 -30.672 -12.641 1 97.56 184 ARG A C 1
ATOM 1508 O O . ARG A 1 184 ? -17.562 -31.859 -12.398 1 97.56 184 ARG A O 1
ATOM 1515 N N . GLY A 1 185 ? -18 -29.812 -11.703 1 97.38 185 GLY A N 1
ATOM 1516 C CA . GLY A 1 185 ? -18.047 -30.188 -10.305 1 97.38 185 GLY A CA 1
ATOM 1517 C C . GLY A 1 185 ? -16.688 -30.469 -9.703 1 97.38 185 GLY A C 1
ATOM 1518 O O . GLY A 1 185 ? -16.578 -31.188 -8.711 1 97.38 185 GLY A O 1
ATOM 1519 N N . ARG A 1 186 ? -15.648 -29.969 -10.391 1 97.69 186 ARG A N 1
ATOM 1520 C CA . ARG A 1 186 ? -14.297 -30.141 -9.852 1 97.69 186 ARG A CA 1
ATOM 1521 C C . ARG A 1 186 ? -14.047 -29.188 -8.695 1 97.69 186 ARG A C 1
ATOM 1523 O O . ARG A 1 186 ? -14.453 -28.031 -8.742 1 97.69 186 ARG A O 1
ATOM 1530 N N . GLN A 1 187 ? -13.398 -29.734 -7.652 1 98.31 187 GLN A N 1
ATOM 1531 C CA . GLN A 1 187 ? -13.133 -28.922 -6.469 1 98.31 187 GLN A CA 1
ATOM 1532 C C . GLN A 1 187 ? -11.648 -28.938 -6.117 1 98.31 187 GLN A C 1
ATOM 1534 O O . GLN A 1 187 ? -10.93 -29.875 -6.465 1 98.31 187 GLN A O 1
ATOM 1539 N N . TYR A 1 188 ? -11.227 -27.984 -5.422 1 98.88 188 TYR A N 1
ATOM 1540 C CA . TYR A 1 188 ? -9.844 -27.797 -4.992 1 98.88 188 TYR A CA 1
ATOM 1541 C C . TYR A 1 188 ? -9.773 -27.484 -3.504 1 98.88 188 TYR A C 1
ATOM 1543 O O . TYR A 1 188 ? -10.703 -26.891 -2.943 1 98.88 188 TYR A O 1
ATOM 1551 N N . ASP A 1 189 ? -8.664 -27.859 -2.912 1 98.88 189 ASP A N 1
ATOM 1552 C CA . ASP A 1 189 ? -8.461 -27.625 -1.487 1 98.88 189 ASP A CA 1
ATOM 1553 C C . ASP A 1 189 ? -7.75 -26.281 -1.246 1 98.88 189 ASP A C 1
ATOM 1555 O O . ASP A 1 189 ? -7.781 -25.75 -0.135 1 98.88 189 ASP A O 1
ATOM 1559 N N . ALA A 1 190 ? -7.082 -25.828 -2.248 1 98.94 190 ALA A N 1
ATOM 1560 C CA . ALA A 1 190 ? -6.367 -24.562 -2.162 1 98.94 190 ALA A CA 1
ATOM 1561 C C . ALA A 1 190 ? -6.352 -23.844 -3.51 1 98.94 190 ALA A C 1
ATOM 1563 O O . ALA A 1 190 ? -6.281 -24.484 -4.559 1 98.94 190 ALA A O 1
ATOM 1564 N N . ILE A 1 191 ? -6.387 -22.531 -3.445 1 98.94 191 ILE A N 1
ATOM 1565 C CA . ILE A 1 191 ? -6.305 -21.703 -4.645 1 98.94 191 ILE A CA 1
ATOM 1566 C C . ILE A 1 191 ? -5.273 -20.594 -4.441 1 98.94 191 ILE A C 1
ATOM 1568 O O . ILE A 1 191 ? -5.273 -19.922 -3.412 1 98.94 191 ILE A O 1
ATOM 1572 N N . ILE A 1 192 ? -4.387 -20.5 -5.359 1 98.94 192 ILE A N 1
ATOM 1573 C CA . ILE A 1 192 ? -3.396 -19.438 -5.438 1 98.94 192 ILE A CA 1
ATOM 1574 C C . ILE A 1 192 ? -3.688 -18.547 -6.641 1 98.94 192 ILE A C 1
ATOM 1576 O O . ILE A 1 192 ? -4.008 -19.047 -7.723 1 98.94 192 ILE A O 1
ATOM 1580 N N . MET A 1 193 ? -3.621 -17.25 -6.453 1 98.56 193 MET A N 1
ATOM 1581 C CA . MET A 1 193 ? -3.771 -16.391 -7.625 1 98.56 193 MET A CA 1
ATOM 1582 C C . MET A 1 193 ? -2.869 -15.172 -7.52 1 98.56 193 MET A C 1
ATOM 1584 O O . MET A 1 193 ? -2.693 -14.617 -6.438 1 98.56 193 MET A O 1
ATOM 1588 N N . ASP A 1 194 ? -2.305 -14.758 -8.555 1 98 194 ASP A N 1
ATOM 1589 C CA . ASP A 1 194 ? -1.482 -13.57 -8.742 1 98 194 ASP A CA 1
ATOM 1590 C C . ASP A 1 194 ? -1.95 -12.758 -9.945 1 98 194 ASP A C 1
ATOM 1592 O O . ASP A 1 194 ? -1.21 -12.602 -10.922 1 98 194 ASP A O 1
ATOM 1596 N N . PRO A 1 195 ? -3.139 -12.156 -9.859 1 97.5 195 PRO A N 1
ATOM 1597 C CA . PRO A 1 195 ? -3.713 -11.477 -11.016 1 97.5 195 PRO A CA 1
ATOM 1598 C C . PRO A 1 195 ? -2.959 -10.195 -11.383 1 97.5 195 PRO A C 1
ATOM 1600 O O . PRO A 1 195 ? -2.506 -9.469 -10.5 1 97.5 195 PRO A O 1
ATOM 1603 N N . PRO A 1 196 ? -2.816 -9.977 -12.703 1 95.81 196 PRO A N 1
ATOM 1604 C CA . PRO A 1 196 ? -2.25 -8.695 -13.125 1 95.81 196 PRO A CA 1
ATOM 1605 C C . PRO A 1 196 ? -3.219 -7.527 -12.93 1 95.81 196 PRO A C 1
ATOM 1607 O O . PRO A 1 196 ? -4.41 -7.742 -12.703 1 95.81 196 PRO A O 1
ATOM 1610 N N . SER A 1 197 ? -2.691 -6.32 -13 1 95.62 197 SER A N 1
ATOM 1611 C CA . SER A 1 197 ? -3.561 -5.148 -12.945 1 95.62 197 SER A CA 1
ATOM 1612 C C . SER A 1 197 ? -4.512 -5.105 -14.141 1 95.62 197 SER A C 1
ATOM 1614 O O . SER A 1 197 ? -5.691 -4.785 -13.984 1 95.62 197 SER A O 1
ATOM 1616 N N . TYR A 1 198 ? -3.928 -5.301 -15.203 1 94 198 TYR A N 1
ATOM 1617 C CA . TYR A 1 198 ? -4.629 -5.367 -16.484 1 94 198 TYR A CA 1
ATOM 1618 C C . TYR A 1 198 ? -4.16 -6.562 -17.297 1 94 198 TYR A C 1
ATOM 1620 O O . TYR A 1 198 ? -2.992 -6.957 -17.219 1 94 198 TYR A O 1
ATOM 1628 N N . GLY A 1 199 ? -5.09 -7.094 -17.984 1 90.31 199 GLY A N 1
ATOM 1629 C CA . GLY A 1 199 ? -4.719 -8.203 -18.844 1 90.31 199 GLY A CA 1
ATOM 1630 C C . GLY A 1 199 ? -5.77 -8.531 -19.891 1 90.31 199 GLY A C 1
ATOM 1631 O O . GLY A 1 199 ? -6.836 -7.91 -19.922 1 90.31 199 GLY A O 1
ATOM 1632 N N . ARG A 1 200 ? -5.336 -9.344 -20.859 1 87.19 200 ARG A N 1
ATOM 1633 C CA . ARG A 1 200 ? -6.23 -9.844 -21.906 1 87.19 200 ARG A CA 1
ATOM 1634 C C . ARG A 1 200 ? -6.156 -11.367 -22 1 87.19 200 ARG A C 1
ATOM 1636 O O . ARG A 1 200 ? -5.074 -11.945 -21.875 1 87.19 200 ARG A O 1
ATOM 1643 N N . GLY A 1 201 ? -7.289 -11.875 -22.094 1 82.25 201 GLY A N 1
ATOM 1644 C CA . GLY A 1 201 ? -7.32 -13.312 -22.344 1 82.25 201 GLY A CA 1
ATOM 1645 C C . GLY A 1 201 ? -6.918 -13.695 -23.75 1 82.25 201 GLY A C 1
ATOM 1646 O O . GLY A 1 201 ? -6.695 -12.82 -24.594 1 82.25 201 GLY A O 1
ATOM 1647 N N . PRO A 1 202 ? -6.727 -15.008 -23.969 1 80.25 202 PRO A N 1
ATOM 1648 C CA . PRO A 1 202 ? -6.301 -15.492 -25.281 1 80.25 202 PRO A CA 1
ATOM 1649 C C . PRO A 1 202 ? -7.25 -15.078 -26.406 1 80.25 202 PRO A C 1
ATOM 1651 O O . PRO A 1 202 ? -6.828 -14.93 -27.547 1 80.25 202 PRO A O 1
ATOM 1654 N N . ASN A 1 203 ? -8.484 -14.836 -26.078 1 84.25 203 ASN A N 1
ATOM 1655 C CA . ASN A 1 203 ? -9.469 -14.445 -27.078 1 84.25 203 ASN A CA 1
ATOM 1656 C C . ASN A 1 203 ? -9.852 -12.977 -26.953 1 84.25 203 ASN A C 1
ATOM 1658 O O . ASN A 1 203 ? -10.938 -12.57 -27.375 1 84.25 203 ASN A O 1
ATOM 1662 N N . GLY A 1 204 ? -9.109 -12.195 -26.219 1 84.94 204 GLY A N 1
ATOM 1663 C CA . GLY A 1 204 ? -9.32 -10.758 -26.094 1 84.94 204 GLY A CA 1
ATOM 1664 C C . GLY A 1 204 ? -10.148 -10.375 -24.891 1 84.94 204 GLY A C 1
ATOM 1665 O O . GLY A 1 204 ? -10.562 -9.219 -24.75 1 84.94 204 GLY A O 1
ATOM 1666 N N . GLU A 1 205 ? -10.383 -11.273 -24 1 88 205 GLU A N 1
ATOM 1667 C CA . GLU A 1 205 ? -11.078 -10.945 -22.75 1 88 205 GLU A CA 1
ATOM 1668 C C . GLU A 1 205 ? -10.32 -9.891 -21.953 1 88 205 GLU A C 1
ATOM 1670 O O . GLU A 1 205 ? -9.086 -9.953 -21.859 1 88 205 GLU A O 1
ATOM 1675 N N . MET A 1 206 ? -11.086 -8.984 -21.484 1 90.75 206 MET A N 1
ATOM 1676 C CA . MET A 1 206 ? -10.438 -7.895 -20.75 1 90.75 206 MET A CA 1
ATOM 1677 C C . MET A 1 206 ? -10.469 -8.156 -19.25 1 90.75 206 MET A C 1
ATOM 1679 O O . MET A 1 206 ? -11.477 -8.609 -18.719 1 90.75 206 MET A O 1
ATOM 1683 N N . TRP A 1 207 ? -9.367 -8.031 -18.609 1 93.44 207 TRP A N 1
ATOM 1684 C CA . TRP A 1 207 ? -9.234 -8.102 -17.156 1 93.44 207 TRP A CA 1
ATOM 1685 C C . TRP A 1 207 ? -8.789 -6.762 -16.578 1 93.44 207 TRP A C 1
ATOM 1687 O O . TRP A 1 207 ? -7.809 -6.176 -17.047 1 93.44 207 TRP A O 1
ATOM 1697 N N . LYS A 1 208 ? -9.516 -6.332 -15.695 1 95.56 208 LYS A N 1
ATOM 1698 C CA . LYS A 1 208 ? -9.141 -5.215 -14.836 1 95.56 208 LYS A CA 1
ATOM 1699 C C . LYS A 1 208 ? -9.289 -5.582 -13.359 1 95.56 208 LYS A C 1
ATOM 1701 O O . LYS A 1 208 ? -10.398 -5.832 -12.883 1 95.56 208 LYS A O 1
ATOM 1706 N N . LEU A 1 209 ? -8.227 -5.578 -12.648 1 97 209 LEU A N 1
ATOM 1707 C CA . LEU A 1 209 ? -8.219 -6.109 -11.289 1 97 209 LEU A CA 1
ATOM 1708 C C . LEU A 1 209 ? -9.289 -5.441 -10.438 1 97 209 LEU A C 1
ATOM 1710 O O . LEU A 1 209 ? -10.07 -6.125 -9.773 1 97 209 LEU A O 1
ATOM 1714 N N . GLU A 1 210 ? -9.383 -4.125 -10.43 1 95.25 210 GLU A N 1
ATOM 1715 C CA . GLU A 1 210 ? -10.281 -3.359 -9.57 1 95.25 210 GLU A CA 1
ATOM 1716 C C . GLU A 1 210 ? -11.742 -3.707 -9.844 1 95.25 210 GLU A C 1
ATOM 1718 O O . GLU A 1 210 ? -12.594 -3.57 -8.961 1 95.25 210 GLU A O 1
ATOM 1723 N N . GLU A 1 211 ? -11.992 -4.227 -11 1 96 211 GLU A N 1
ATOM 1724 C CA . GLU A 1 211 ? -13.359 -4.551 -11.383 1 96 211 GLU A CA 1
ATOM 1725 C C . GLU A 1 211 ? -13.641 -6.043 -11.211 1 96 211 GLU A C 1
ATOM 1727 O O . GLU A 1 211 ? -14.773 -6.438 -10.922 1 96 211 GLU A O 1
ATOM 1732 N N . ASN A 1 212 ? -12.594 -6.812 -11.414 1 97.31 212 ASN A N 1
ATOM 1733 C CA . ASN A 1 212 ? -12.859 -8.227 -11.641 1 97.31 212 ASN A CA 1
ATOM 1734 C C . ASN A 1 212 ? -12.453 -9.07 -10.43 1 97.31 212 ASN A C 1
ATOM 1736 O O . ASN A 1 212 ? -12.883 -10.219 -10.297 1 97.31 212 ASN A O 1
ATOM 1740 N N . LEU A 1 213 ? -11.68 -8.555 -9.539 1 98 213 LEU A N 1
ATOM 1741 C CA . LEU A 1 213 ? -11.109 -9.375 -8.484 1 98 213 LEU A CA 1
ATOM 1742 C C . LEU A 1 213 ? -12.195 -9.898 -7.547 1 98 213 LEU A C 1
ATOM 1744 O O . LEU A 1 213 ? -12.25 -11.094 -7.25 1 98 213 LEU A O 1
ATOM 1748 N N . PHE A 1 214 ? -13.133 -9.07 -7.086 1 98.38 214 PHE A N 1
ATOM 1749 C CA . PHE A 1 214 ? -14.141 -9.484 -6.113 1 98.38 214 PHE A CA 1
ATOM 1750 C C . PHE A 1 214 ? -15.039 -10.57 -6.699 1 98.38 214 PHE A C 1
ATOM 1752 O O . PHE A 1 214 ? -15.148 -11.656 -6.133 1 98.38 214 PHE A O 1
ATOM 1759 N N . PRO A 1 215 ? -15.664 -10.258 -7.844 1 97.75 215 PRO A N 1
ATOM 1760 C CA . PRO A 1 215 ? -16.531 -11.312 -8.383 1 97.75 215 PRO A CA 1
ATOM 1761 C C . PRO A 1 215 ? -15.75 -12.594 -8.703 1 97.75 215 PRO A C 1
ATOM 1763 O O . PRO A 1 215 ? -16.297 -13.695 -8.602 1 97.75 215 PRO A O 1
ATOM 1766 N N . PHE A 1 216 ? -14.555 -12.484 -9.102 1 98.25 216 PHE A N 1
ATOM 1767 C CA . PHE A 1 216 ? -13.75 -13.664 -9.398 1 98.25 216 PHE A CA 1
ATOM 1768 C C . PHE A 1 216 ? -13.492 -14.477 -8.141 1 98.25 216 PHE A C 1
ATOM 1770 O O . PHE A 1 216 ? -13.594 -15.703 -8.148 1 98.25 216 PHE A O 1
ATOM 1777 N N . LEU A 1 217 ? -13.109 -13.773 -7.047 1 98.62 217 LEU A N 1
ATOM 1778 C CA . LEU A 1 217 ? -12.922 -14.445 -5.766 1 98.62 217 LEU A CA 1
ATOM 1779 C C . LEU A 1 217 ? -14.203 -15.148 -5.328 1 98.62 217 LEU A C 1
ATOM 1781 O O . LEU A 1 217 ? -14.164 -16.281 -4.859 1 98.62 217 LEU A O 1
ATOM 1785 N N . GLU A 1 218 ? -15.273 -14.453 -5.484 1 97.56 218 GLU A N 1
ATOM 1786 C CA . GLU A 1 218 ? -16.562 -15.055 -5.152 1 97.56 218 GLU A CA 1
ATOM 1787 C C . GLU A 1 218 ? -16.797 -16.328 -5.949 1 97.56 218 GLU A C 1
ATOM 1789 O O . GLU A 1 218 ? -17.234 -17.344 -5.395 1 97.56 218 GLU A O 1
ATOM 1794 N N . PHE A 1 219 ? -16.531 -16.234 -7.176 1 97.62 219 PHE A N 1
ATOM 1795 C CA . PHE A 1 219 ? -16.719 -17.375 -8.047 1 97.62 219 PHE A CA 1
ATOM 1796 C C . PHE A 1 219 ? -15.797 -18.531 -7.633 1 97.62 219 PHE A C 1
ATOM 1798 O O . PHE A 1 219 ? -16.219 -19.688 -7.633 1 97.62 219 PHE A O 1
ATOM 1805 N N . CYS A 1 220 ? -14.617 -18.266 -7.273 1 98.5 220 CYS A N 1
ATOM 1806 C CA . CYS A 1 220 ? -13.641 -19.266 -6.883 1 98.5 220 CYS A CA 1
ATOM 1807 C C . CYS A 1 220 ? -14.109 -20.031 -5.648 1 98.5 220 CYS A C 1
ATOM 1809 O O . CYS A 1 220 ? -13.773 -21.203 -5.465 1 98.5 220 CYS A O 1
ATOM 1811 N N . THR A 1 221 ? -14.898 -19.391 -4.762 1 98.38 221 THR A N 1
ATOM 1812 C CA . THR A 1 221 ? -15.391 -20.078 -3.568 1 98.38 221 THR A CA 1
ATOM 1813 C C . THR A 1 221 ? -16.281 -21.25 -3.943 1 98.38 221 THR A C 1
ATOM 1815 O O . THR A 1 221 ? -16.453 -22.188 -3.158 1 98.38 221 THR A O 1
ATOM 1818 N N . THR A 1 222 ? -16.844 -21.203 -5.191 1 98.12 222 THR A N 1
ATOM 1819 C CA . THR A 1 222 ? -17.797 -22.234 -5.613 1 98.12 222 THR A CA 1
ATOM 1820 C C . THR A 1 222 ? -17.047 -23.5 -6.047 1 98.12 222 THR A C 1
ATOM 1822 O O . THR A 1 222 ? -17.656 -24.562 -6.18 1 98.12 222 THR A O 1
ATOM 1825 N N . ILE A 1 223 ? -15.758 -23.406 -6.219 1 98.69 223 ILE A N 1
ATOM 1826 C CA . ILE A 1 223 ? -15.016 -24.594 -6.664 1 98.69 223 ILE A CA 1
ATOM 1827 C C . ILE A 1 223 ? -14.031 -25.016 -5.578 1 98.69 223 ILE A C 1
ATOM 1829 O O . ILE A 1 223 ? -13.148 -25.844 -5.824 1 98.69 223 ILE A O 1
ATOM 1833 N N . LEU A 1 224 ? -14.117 -24.406 -4.418 1 98.81 224 LEU A N 1
ATOM 1834 C CA . LEU A 1 224 ? -13.375 -24.891 -3.264 1 98.81 224 LEU A CA 1
ATOM 1835 C C . LEU A 1 224 ? -14.055 -26.125 -2.67 1 98.81 224 LEU A C 1
ATOM 1837 O O . LEU A 1 224 ? -15.281 -26.219 -2.664 1 98.81 224 LEU A O 1
ATOM 1841 N N . SER A 1 225 ? -13.312 -27.047 -2.156 1 98.5 225 SER A N 1
ATOM 1842 C CA . SER A 1 225 ? -13.852 -28.219 -1.48 1 98.5 225 SER A CA 1
ATOM 1843 C C . SER A 1 225 ? -14.578 -27.844 -0.197 1 98.5 225 SER A C 1
ATOM 1845 O O . SER A 1 225 ? -14.461 -26.703 0.273 1 98.5 225 SER A O 1
ATOM 1847 N N . PRO A 1 226 ? -15.273 -28.766 0.365 1 97.69 226 PRO A N 1
ATOM 1848 C CA . PRO A 1 226 ? -15.984 -28.484 1.612 1 97.69 226 PRO A CA 1
ATOM 1849 C C . PRO A 1 226 ? -15.039 -28.156 2.768 1 97.69 226 PRO A C 1
ATOM 1851 O O . PRO A 1 226 ? -15.438 -27.5 3.729 1 97.69 226 PRO A O 1
ATOM 1854 N N . ASN A 1 227 ? -13.828 -28.672 2.643 1 97.62 227 ASN A N 1
ATOM 1855 C CA . ASN A 1 227 ? -12.82 -28.406 3.658 1 97.62 227 ASN A CA 1
ATOM 1856 C C . ASN A 1 227 ? -11.547 -27.828 3.041 1 97.62 227 ASN A C 1
ATOM 1858 O O . ASN A 1 227 ? -10.484 -28.438 3.119 1 97.62 227 ASN A O 1
ATOM 1862 N N . PRO A 1 228 ? -11.672 -26.625 2.535 1 98.69 228 PRO A N 1
ATOM 1863 C CA . PRO A 1 228 ? -10.484 -26.047 1.899 1 98.69 228 PRO A CA 1
ATOM 1864 C C . PRO A 1 228 ? -9.359 -25.781 2.891 1 98.69 228 PRO A C 1
ATOM 1866 O O . PRO A 1 228 ? -9.594 -25.719 4.098 1 98.69 228 PRO A O 1
ATOM 1869 N N . LEU A 1 229 ? -8.156 -25.688 2.354 1 98.88 229 LEU A N 1
ATOM 1870 C CA . LEU A 1 229 ? -6.969 -25.531 3.189 1 98.88 229 LEU A CA 1
ATOM 1871 C C . LEU A 1 229 ? -6.531 -24.078 3.244 1 98.88 229 LEU A C 1
ATOM 1873 O O . LEU A 1 229 ? -6.344 -23.516 4.328 1 98.88 229 LEU A O 1
ATOM 1877 N N . PHE A 1 230 ? -6.316 -23.453 2.074 1 98.94 230 PHE A N 1
ATOM 1878 C CA . PHE A 1 230 ? -5.934 -22.047 2.076 1 98.94 230 PHE A CA 1
ATOM 1879 C C . PHE A 1 230 ? -6.273 -21.391 0.742 1 98.94 230 PHE A C 1
ATOM 1881 O O . PHE A 1 230 ? -6.516 -22.078 -0.25 1 98.94 230 PHE A O 1
ATOM 1888 N N . VAL A 1 231 ? -6.363 -20.094 0.75 1 98.94 231 VAL A N 1
ATOM 1889 C CA . VAL A 1 231 ? -6.434 -19.219 -0.421 1 98.94 231 VAL A CA 1
ATOM 1890 C C . VAL A 1 231 ? -5.379 -18.125 -0.32 1 98.94 231 VAL A C 1
ATOM 1892 O O . VAL A 1 231 ? -5.25 -17.469 0.717 1 98.94 231 VAL A O 1
ATOM 1895 N N . LEU A 1 232 ? -4.59 -18.031 -1.365 1 98.94 232 LEU A N 1
ATOM 1896 C CA . LEU A 1 232 ? -3.535 -17.016 -1.413 1 98.94 232 LEU A CA 1
ATOM 1897 C C . LEU A 1 232 ? -3.742 -16.062 -2.588 1 98.94 232 LEU A C 1
ATOM 1899 O O . LEU A 1 232 ? -3.877 -16.516 -3.732 1 98.94 232 LEU A O 1
ATOM 1903 N N . VAL A 1 233 ? -3.811 -14.781 -2.301 1 98.88 233 VAL A N 1
ATOM 1904 C CA . VAL A 1 233 ? -3.887 -13.75 -3.328 1 98.88 233 VAL A CA 1
ATOM 1905 C C . VAL A 1 233 ? -2.662 -12.836 -3.238 1 98.88 233 VAL A C 1
ATOM 1907 O O . VAL A 1 233 ? -2.381 -12.266 -2.182 1 98.88 233 VAL A O 1
ATOM 1910 N N . ASN A 1 234 ? -1.947 -12.758 -4.312 1 98.38 234 ASN A N 1
ATOM 1911 C CA . ASN A 1 234 ? -0.857 -11.797 -4.453 1 98.38 234 ASN A CA 1
ATOM 1912 C C . ASN A 1 234 ? -1.248 -10.633 -5.359 1 98.38 234 ASN A C 1
ATOM 1914 O O . ASN A 1 234 ? -2.049 -10.797 -6.281 1 98.38 234 ASN A O 1
ATOM 1918 N N . SER A 1 235 ? -0.697 -9.469 -5.07 1 97.56 235 SER A N 1
ATOM 1919 C CA . SER A 1 235 ? -0.982 -8.336 -5.945 1 97.56 235 SER A CA 1
ATOM 1920 C C . SER A 1 235 ? 0.214 -7.395 -6.039 1 97.56 235 SER A C 1
ATOM 1922 O O . SER A 1 235 ? 0.825 -7.059 -5.023 1 97.56 235 SER A O 1
ATOM 1924 N N . TYR A 1 236 ? 0.466 -7 -7.285 1 95.25 236 TYR A N 1
ATOM 1925 C CA . TYR A 1 236 ? 1.494 -6.008 -7.57 1 95.25 236 TYR A CA 1
ATOM 1926 C C . TYR A 1 236 ? 0.873 -4.711 -8.078 1 95.25 236 TYR A C 1
ATOM 1928 O O . TYR A 1 236 ? 1.579 -3.83 -8.57 1 95.25 236 TYR A O 1
ATOM 1936 N N . THR A 1 237 ? -0.428 -4.633 -8.023 1 93.56 237 THR A N 1
ATOM 1937 C CA . THR A 1 237 ? -1.153 -3.459 -8.492 1 93.56 237 THR A CA 1
ATOM 1938 C C . THR A 1 237 ? -0.875 -2.256 -7.598 1 93.56 237 THR A C 1
ATOM 1940 O O . THR A 1 237 ? -1.128 -2.301 -6.391 1 93.56 237 THR A O 1
ATOM 1943 N N . THR A 1 238 ? -0.445 -1.188 -8.32 1 89 238 THR A N 1
ATOM 1944 C CA . THR A 1 238 ? -0.146 0.036 -7.586 1 89 238 THR A CA 1
ATOM 1945 C C . THR A 1 238 ? -1.419 0.635 -6.992 1 89 238 THR A C 1
ATOM 1947 O O . THR A 1 238 ? -2.443 0.724 -7.672 1 89 238 THR A O 1
ATOM 1950 N N . GLY A 1 239 ? -1.327 0.934 -5.75 1 88.44 239 GLY A N 1
ATOM 1951 C CA . GLY A 1 239 ? -2.436 1.647 -5.137 1 88.44 239 GLY A CA 1
ATOM 1952 C C . GLY A 1 239 ? -3.4 0.734 -4.402 1 88.44 239 GLY A C 1
ATOM 1953 O O . GLY A 1 239 ? -4.297 1.206 -3.701 1 88.44 239 GLY A O 1
ATOM 1954 N N . LEU A 1 240 ? -3.332 -0.536 -4.652 1 94.5 240 LEU A N 1
ATOM 1955 C CA . LEU A 1 240 ? -4.191 -1.455 -3.91 1 94.5 240 LEU A CA 1
ATOM 1956 C C . LEU A 1 240 ? -3.607 -1.751 -2.533 1 94.5 240 LEU A C 1
ATOM 1958 O O . LEU A 1 240 ? -2.498 -2.275 -2.424 1 94.5 240 LEU A O 1
ATOM 1962 N N . SER A 1 241 ? -4.379 -1.479 -1.531 1 96.94 241 SER A N 1
ATOM 1963 C CA . SER A 1 241 ? -3.949 -1.713 -0.156 1 96.94 241 SER A CA 1
ATOM 1964 C C . SER A 1 241 ? -4.133 -3.174 0.24 1 96.94 241 SER A C 1
ATOM 1966 O O . SER A 1 241 ? -5.078 -3.828 -0.203 1 96.94 241 SER A O 1
ATOM 1968 N N . HIS A 1 242 ? -3.236 -3.66 1.128 1 98.12 242 HIS A N 1
ATOM 1969 C CA . HIS A 1 242 ? -3.43 -5.016 1.624 1 98.12 242 HIS A CA 1
ATOM 1970 C C . HIS A 1 242 ? -4.676 -5.113 2.496 1 98.12 242 HIS A C 1
ATOM 1972 O O . HIS A 1 242 ? -5.246 -6.195 2.658 1 98.12 242 HIS A O 1
ATOM 1978 N N . SER A 1 243 ? -5.137 -3.965 3.09 1 98.38 243 SER A N 1
ATOM 1979 C CA . SER A 1 243 ? -6.387 -3.945 3.844 1 98.38 243 SER A CA 1
ATOM 1980 C C . SER A 1 243 ? -7.582 -4.207 2.938 1 98.38 243 SER A C 1
ATOM 1982 O O . SER A 1 243 ? -8.578 -4.797 3.367 1 98.38 243 SER A O 1
ATOM 1984 N N . VAL A 1 244 ? -7.48 -3.771 1.727 1 98.44 244 VAL A N 1
ATOM 1985 C CA . VAL A 1 244 ? -8.531 -4.062 0.756 1 98.44 244 VAL A CA 1
ATOM 1986 C C . VAL A 1 244 ? -8.578 -5.562 0.481 1 98.44 244 VAL A C 1
ATOM 1988 O O . VAL A 1 244 ? -9.664 -6.156 0.431 1 98.44 244 VAL A O 1
ATOM 1991 N N . LEU A 1 245 ? -7.445 -6.18 0.302 1 98.5 245 LEU A N 1
ATOM 1992 C CA . LEU A 1 245 ? -7.41 -7.625 0.124 1 98.5 245 LEU A CA 1
ATOM 1993 C C . LEU A 1 245 ? -8.055 -8.336 1.31 1 98.5 245 LEU A C 1
ATOM 1995 O O . LEU A 1 245 ? -8.766 -9.328 1.132 1 98.5 245 LEU A O 1
ATOM 1999 N N . HIS A 1 246 ? -7.719 -7.852 2.482 1 98.75 246 HIS A N 1
ATOM 2000 C CA . HIS A 1 246 ? -8.352 -8.406 3.678 1 98.75 246 HIS A CA 1
ATOM 2001 C C . HIS A 1 246 ? -9.867 -8.336 3.578 1 98.75 246 HIS A C 1
ATOM 2003 O O . HIS A 1 246 ? -10.555 -9.32 3.861 1 98.75 246 HIS A O 1
ATOM 2009 N N . ASN A 1 247 ? -10.375 -7.168 3.234 1 98.75 247 ASN A N 1
ATOM 2010 C CA . ASN A 1 247 ? -11.82 -6.992 3.105 1 98.75 247 ASN A CA 1
ATOM 2011 C C . ASN A 1 247 ? -12.414 -7.949 2.074 1 98.75 247 ASN A C 1
ATOM 2013 O O . ASN A 1 247 ? -13.453 -8.562 2.316 1 98.75 247 ASN A O 1
ATOM 2017 N N . LEU A 1 248 ? -11.773 -8.062 0.938 1 98.81 248 LEU A N 1
ATOM 2018 C CA . LEU A 1 248 ? -12.25 -8.945 -0.125 1 98.81 248 LEU A CA 1
ATOM 2019 C C . LEU A 1 248 ? -12.305 -10.391 0.349 1 98.81 248 LEU A C 1
ATOM 2021 O O . LEU A 1 248 ? -13.305 -11.086 0.14 1 98.81 248 LEU A O 1
ATOM 2025 N N . LEU A 1 249 ? -11.227 -10.867 0.948 1 98.88 249 LEU A N 1
ATOM 2026 C CA . LEU A 1 249 ? -11.18 -12.242 1.432 1 98.88 249 LEU A CA 1
ATOM 2027 C C . LEU A 1 249 ? -12.219 -12.469 2.521 1 98.88 249 LEU A C 1
ATOM 2029 O O . LEU A 1 249 ? -12.852 -13.531 2.568 1 98.88 249 LEU A O 1
ATOM 2033 N N . HIS A 1 250 ? -12.359 -11.492 3.396 1 98.75 250 HIS A N 1
ATOM 2034 C CA . HIS A 1 250 ? -13.359 -11.586 4.453 1 98.75 250 HIS A CA 1
ATOM 2035 C C . HIS A 1 250 ? -14.766 -11.719 3.877 1 98.75 250 HIS A C 1
ATOM 2037 O O . HIS A 1 250 ? -15.555 -12.547 4.34 1 98.75 250 HIS A O 1
ATOM 2043 N N . MET A 1 251 ? -15.07 -11 2.854 1 98.31 251 MET A N 1
ATOM 2044 C CA . MET A 1 251 ? -16.422 -10.914 2.291 1 98.31 251 MET A CA 1
ATOM 2045 C C . MET A 1 251 ? -16.703 -12.086 1.36 1 98.31 251 MET A C 1
ATOM 2047 O O . MET A 1 251 ? -17.828 -12.273 0.915 1 98.31 251 MET A O 1
ATOM 2051 N N . THR A 1 252 ? -15.688 -12.859 1.033 1 98.38 252 THR A N 1
ATOM 2052 C CA . THR A 1 252 ? -15.867 -13.992 0.136 1 98.38 252 THR A CA 1
ATOM 2053 C C . THR A 1 252 ? -15.57 -15.305 0.854 1 98.38 252 THR A C 1
ATOM 2055 O O . THR A 1 252 ? -16.422 -15.828 1.573 1 98.38 252 THR A O 1
ATOM 2058 N N . VAL A 1 253 ? -14.328 -15.734 0.853 1 98.69 253 VAL A N 1
ATOM 2059 C CA . VAL A 1 253 ? -13.969 -17.047 1.401 1 98.69 253 VAL A CA 1
ATOM 2060 C C . VAL A 1 253 ? -14.188 -17.047 2.912 1 98.69 253 VAL A C 1
ATOM 2062 O O . VAL A 1 253 ? -14.641 -18.047 3.477 1 98.69 253 VAL A O 1
ATOM 2065 N N . GLY A 1 254 ? -13.82 -15.945 3.582 1 98.5 254 GLY A N 1
ATOM 2066 C CA . GLY A 1 254 ? -14.023 -15.859 5.02 1 98.5 254 GLY A CA 1
ATOM 2067 C C . GLY A 1 254 ? -15.484 -15.977 5.422 1 98.5 254 GLY A C 1
ATOM 2068 O O . GLY A 1 254 ? -15.805 -16.609 6.434 1 98.5 254 GLY A O 1
ATOM 2069 N N . ARG A 1 255 ? -16.297 -15.312 4.715 1 97.19 255 ARG A N 1
ATOM 2070 C CA . ARG A 1 255 ? -17.734 -15.359 4.992 1 97.19 255 ARG A CA 1
ATOM 2071 C C . ARG A 1 255 ? -18.281 -16.781 4.867 1 97.19 255 ARG A C 1
ATOM 2073 O O . ARG A 1 255 ? -19.109 -17.203 5.676 1 97.19 255 ARG A O 1
ATOM 2080 N N . LYS A 1 256 ? -17.812 -17.578 3.92 1 97.62 256 LYS A N 1
ATOM 2081 C CA . LYS A 1 256 ? -18.344 -18.891 3.602 1 97.62 256 LYS A CA 1
ATOM 2082 C C . LYS A 1 256 ? -17.734 -19.969 4.504 1 97.62 256 LYS A C 1
ATOM 2084 O O . LYS A 1 256 ? -18.438 -20.875 4.941 1 97.62 256 LYS A O 1
ATOM 2089 N N . PHE A 1 257 ? -16.469 -19.844 4.828 1 98.38 257 PHE A N 1
ATOM 2090 C CA . PHE A 1 257 ? -15.781 -20.969 5.441 1 98.38 257 PHE A CA 1
ATOM 2091 C C . PHE A 1 257 ? -15.234 -20.594 6.812 1 98.38 257 PHE A C 1
ATOM 2093 O O . PHE A 1 257 ? -14.695 -21.438 7.527 1 98.38 257 PHE A O 1
ATOM 2100 N N . GLY A 1 258 ? -15.422 -19.281 7.184 1 98.12 258 GLY A N 1
ATOM 2101 C CA . GLY A 1 258 ? -14.734 -18.828 8.383 1 98.12 258 GLY A CA 1
ATOM 2102 C C . GLY A 1 258 ? -13.227 -18.766 8.219 1 98.12 258 GLY A C 1
ATOM 2103 O O . GLY A 1 258 ? -12.727 -18.203 7.246 1 98.12 258 GLY A O 1
ATOM 2104 N N . GLY A 1 259 ? -12.5 -19.141 9.18 1 98.25 259 GLY A N 1
ATOM 2105 C CA . GLY A 1 259 ? -11.055 -19.203 9.102 1 98.25 259 GLY A CA 1
ATOM 2106 C C . GLY A 1 259 ? -10.383 -17.891 9.477 1 98.25 259 GLY A C 1
ATOM 2107 O O . GLY A 1 259 ? -11.008 -17.016 10.062 1 98.25 259 GLY A O 1
ATOM 2108 N N . THR A 1 260 ? -9.078 -17.906 9.211 1 98.62 260 THR A N 1
ATOM 2109 C CA . THR A 1 260 ? -8.273 -16.734 9.555 1 98.62 260 THR A CA 1
ATOM 2110 C C . THR A 1 260 ? -7.719 -16.062 8.305 1 98.62 260 THR A C 1
ATOM 2112 O O . THR A 1 260 ? -7.383 -16.75 7.328 1 98.62 260 THR A O 1
ATOM 2115 N N . ILE A 1 261 ? -7.633 -14.742 8.383 1 98.81 261 ILE A N 1
ATOM 2116 C CA . ILE A 1 261 ? -7.113 -13.969 7.258 1 98.81 261 ILE A CA 1
ATOM 2117 C C . ILE A 1 261 ? -5.914 -13.133 7.715 1 98.81 261 ILE A C 1
ATOM 2119 O O . ILE A 1 261 ? -5.992 -12.43 8.727 1 98.81 261 ILE A O 1
ATOM 2123 N N . ASN A 1 262 ? -4.812 -13.25 7.027 1 98.62 262 ASN A N 1
ATOM 2124 C CA . ASN A 1 262 ? -3.611 -12.453 7.254 1 98.62 262 ASN A CA 1
ATOM 2125 C C . ASN A 1 262 ? -3.146 -11.766 5.969 1 98.62 262 ASN A C 1
ATOM 2127 O O . ASN A 1 262 ? -2.959 -12.422 4.945 1 98.62 262 ASN A O 1
ATOM 2131 N N . CYS A 1 263 ? -3.014 -10.461 6.035 1 98.69 263 CYS A N 1
ATOM 2132 C CA . CYS A 1 263 ? -2.59 -9.672 4.883 1 98.69 263 CYS A CA 1
ATOM 2133 C C . CYS A 1 263 ? -1.43 -8.758 5.246 1 98.69 263 CYS A C 1
ATOM 2135 O O . CYS A 1 263 ? -1.229 -8.438 6.418 1 98.69 263 CYS A O 1
ATOM 2137 N N . GLY A 1 264 ? -0.675 -8.32 4.258 1 98.31 264 GLY A N 1
ATOM 2138 C CA . GLY A 1 264 ? 0.422 -7.391 4.469 1 98.31 264 GLY A CA 1
ATOM 2139 C C . GLY A 1 264 ? 1.281 -7.191 3.232 1 98.31 264 GLY A C 1
ATOM 2140 O O . GLY A 1 264 ? 0.944 -7.684 2.152 1 98.31 264 GLY A O 1
ATOM 2141 N N . GLU A 1 265 ? 2.33 -6.445 3.391 1 98.12 265 GLU A N 1
ATOM 2142 C CA . GLU A 1 265 ? 3.324 -6.293 2.332 1 98.12 265 GLU A CA 1
ATOM 2143 C C . GLU A 1 265 ? 4.242 -7.512 2.258 1 98.12 265 GLU A C 1
ATOM 2145 O O . GLU A 1 265 ? 4.438 -8.211 3.254 1 98.12 265 GLU A O 1
ATOM 2150 N N . ILE A 1 266 ? 4.699 -7.766 1.113 1 98.62 266 ILE A N 1
ATOM 2151 C CA . ILE A 1 266 ? 5.734 -8.766 0.88 1 98.62 266 ILE A CA 1
ATOM 2152 C C . ILE A 1 266 ? 7.016 -8.086 0.406 1 98.62 266 ILE A C 1
ATOM 2154 O O . ILE A 1 266 ? 6.961 -7.082 -0.312 1 98.62 266 ILE A O 1
ATOM 2158 N N . GLY A 1 267 ? 8.172 -8.57 0.908 1 98.5 267 GLY A N 1
ATOM 2159 C CA . GLY A 1 267 ? 9.367 -7.824 0.57 1 98.5 267 GLY A CA 1
ATOM 2160 C C . GLY A 1 267 ? 10.625 -8.664 0.611 1 98.5 267 GLY A C 1
ATOM 2161 O O . GLY A 1 267 ? 10.562 -9.883 0.787 1 98.5 267 GLY A O 1
ATOM 2162 N N . LEU A 1 268 ? 11.773 -7.984 0.323 1 98.81 268 LEU A N 1
ATOM 2163 C CA . LEU A 1 268 ? 13.109 -8.555 0.286 1 98.81 268 LEU A CA 1
ATOM 2164 C C . LEU A 1 268 ? 14.062 -7.781 1.193 1 98.81 268 LEU A C 1
ATOM 2166 O O . LEU A 1 268 ? 14.016 -6.547 1.238 1 98.81 268 LEU A O 1
ATOM 2170 N N . PRO A 1 269 ? 14.875 -8.477 1.912 1 98.56 269 PRO A N 1
ATOM 2171 C CA . PRO A 1 269 ? 15.906 -7.77 2.678 1 98.56 269 PRO A CA 1
ATOM 2172 C C . PRO A 1 269 ? 17 -7.18 1.792 1 98.56 269 PRO A C 1
ATOM 2174 O O . PRO A 1 269 ? 17.453 -7.836 0.851 1 98.56 269 PRO A O 1
ATOM 2177 N N . ILE A 1 270 ? 17.375 -6.004 2.02 1 98.25 270 ILE A N 1
ATOM 2178 C CA . ILE A 1 270 ? 18.484 -5.359 1.341 1 98.25 270 ILE A CA 1
ATOM 2179 C C . ILE A 1 270 ? 19.781 -5.605 2.121 1 98.25 270 ILE A C 1
ATOM 2181 O O . ILE A 1 270 ? 19.953 -5.09 3.229 1 98.25 270 ILE A O 1
ATOM 2185 N N . THR A 1 271 ? 20.688 -6.254 1.554 1 97.06 271 THR A N 1
ATOM 2186 C CA . THR A 1 271 ? 21.891 -6.68 2.268 1 97.06 271 THR A CA 1
ATOM 2187 C C . THR A 1 271 ? 22.703 -5.477 2.727 1 97.06 271 THR A C 1
ATOM 2189 O O . THR A 1 271 ? 23.109 -5.398 3.889 1 97.06 271 THR A O 1
ATOM 2192 N N . ALA A 1 272 ? 22.938 -4.512 1.901 1 96.44 272 ALA A N 1
ATOM 2193 C CA . ALA A 1 272 ? 23.859 -3.402 2.166 1 96.44 272 ALA A CA 1
ATOM 2194 C C . ALA A 1 272 ? 23.344 -2.539 3.316 1 96.44 272 ALA A C 1
ATOM 2196 O O . ALA A 1 272 ? 24.125 -2.08 4.152 1 96.44 272 ALA A O 1
ATOM 2197 N N . SER A 1 273 ? 22.031 -2.27 3.41 1 95.81 273 SER A N 1
ATOM 2198 C CA . SER A 1 273 ? 21.5 -1.294 4.355 1 95.81 273 SER A CA 1
ATOM 2199 C C . SER A 1 273 ? 20.875 -1.981 5.562 1 95.81 273 SER A C 1
ATOM 2201 O O . SER A 1 273 ? 20.672 -1.353 6.602 1 95.81 273 SER A O 1
ATOM 2203 N N . GLY A 1 274 ? 20.5 -3.299 5.402 1 96.88 274 GLY A N 1
ATOM 2204 C CA . GLY A 1 274 ? 19.75 -3.979 6.441 1 96.88 274 GLY A CA 1
ATOM 2205 C C . GLY A 1 274 ? 18.266 -3.621 6.43 1 96.88 274 GLY A C 1
ATOM 2206 O O . GLY A 1 274 ? 17.5 -4.141 7.234 1 96.88 274 GLY A O 1
ATOM 2207 N N . LEU A 1 275 ? 17.875 -2.766 5.551 1 97.94 275 LEU A N 1
ATOM 2208 C CA . LEU A 1 275 ? 16.469 -2.4 5.379 1 97.94 275 LEU A CA 1
ATOM 2209 C C . LEU A 1 275 ? 15.758 -3.395 4.469 1 97.94 275 LEU A C 1
ATOM 2211 O O . LEU A 1 275 ? 16.328 -4.426 4.102 1 97.94 275 LEU A O 1
ATOM 2215 N N . HIS A 1 276 ? 14.484 -3.119 4.156 1 98.69 276 HIS A N 1
ATOM 2216 C CA . HIS A 1 276 ? 13.695 -4.02 3.318 1 98.69 276 HIS A CA 1
ATOM 2217 C C . HIS A 1 276 ? 13.094 -3.277 2.129 1 98.69 276 HIS A C 1
ATOM 2219 O O . HIS A 1 276 ? 12.688 -2.121 2.256 1 98.69 276 HIS A O 1
ATOM 2225 N N . LEU A 1 277 ? 13.062 -3.908 1.03 1 98.69 277 LEU A N 1
ATOM 2226 C CA . LEU A 1 277 ? 12.375 -3.402 -0.153 1 98.69 277 LEU A CA 1
ATOM 2227 C C . LEU A 1 277 ? 10.969 -3.99 -0.262 1 98.69 277 LEU A C 1
ATOM 2229 O O . LEU A 1 277 ? 10.812 -5.211 -0.372 1 98.69 277 LEU A O 1
ATOM 2233 N N . PRO A 1 278 ? 9.93 -3.158 -0.162 1 98.44 278 PRO A N 1
ATOM 2234 C CA . PRO A 1 278 ? 8.594 -3.703 -0.434 1 98.44 278 PRO A CA 1
ATOM 2235 C C . PRO A 1 278 ? 8.398 -4.086 -1.899 1 98.44 278 PRO A C 1
ATOM 2237 O O . PRO A 1 278 ? 8.797 -3.334 -2.795 1 98.44 278 PRO A O 1
ATOM 2240 N N . CYS A 1 279 ? 7.789 -5.211 -2.178 1 97.88 279 CYS A N 1
ATOM 2241 C CA . CYS A 1 279 ? 7.68 -5.746 -3.529 1 97.88 279 CYS A CA 1
ATOM 2242 C C . CYS A 1 279 ? 6.227 -6.031 -3.891 1 97.88 279 CYS A C 1
ATOM 2244 O O . CYS A 1 279 ? 5.949 -6.742 -4.855 1 97.88 279 CYS A O 1
ATOM 2246 N N . GLY A 1 280 ? 5.254 -5.633 -3.139 1 97.38 280 GLY A N 1
ATOM 2247 C CA . GLY A 1 280 ? 3.844 -5.914 -3.352 1 97.38 280 GLY A CA 1
ATOM 2248 C C . GLY A 1 280 ? 3.109 -6.277 -2.076 1 97.38 280 GLY A C 1
ATOM 2249 O O . GLY A 1 280 ? 3.596 -6.012 -0.975 1 97.38 280 GLY A O 1
ATOM 2250 N N . ILE A 1 281 ? 1.864 -6.824 -2.268 1 98.5 281 ILE A N 1
ATOM 2251 C CA . ILE A 1 281 ? 1.063 -7.207 -1.109 1 98.5 281 ILE A CA 1
ATOM 2252 C C . ILE A 1 281 ? 0.537 -8.625 -1.291 1 98.5 281 ILE A C 1
ATOM 2254 O O . ILE A 1 281 ? 0.537 -9.156 -2.404 1 98.5 281 ILE A O 1
ATOM 2258 N N . LEU A 1 282 ? 0.171 -9.242 -0.171 1 98.75 282 LEU A N 1
ATOM 2259 C CA . LEU A 1 282 ? -0.457 -10.555 -0.212 1 98.75 282 LEU A CA 1
ATOM 2260 C C . LEU A 1 282 ? -1.606 -10.641 0.786 1 98.75 282 LEU A C 1
ATOM 2262 O O . LEU A 1 282 ? -1.679 -9.844 1.726 1 98.75 282 LEU A O 1
ATOM 2266 N N . GLY A 1 283 ? -2.535 -11.5 0.539 1 98.81 283 GLY A N 1
ATOM 2267 C CA . GLY A 1 283 ? -3.582 -11.945 1.446 1 98.81 283 GLY A CA 1
ATOM 2268 C C . GLY A 1 283 ? -3.725 -13.453 1.506 1 98.81 283 GLY A C 1
ATOM 2269 O O . GLY A 1 283 ? -3.803 -14.117 0.469 1 98.81 283 GLY A O 1
ATOM 2270 N N . ARG A 1 284 ? -3.691 -13.977 2.742 1 98.88 284 ARG A N 1
ATOM 2271 C CA . ARG A 1 284 ? -3.826 -15.406 3.006 1 98.88 284 ARG A CA 1
ATOM 2272 C C . ARG A 1 284 ? -5.09 -15.703 3.812 1 98.88 284 ARG A C 1
ATOM 2274 O O . ARG A 1 284 ? -5.273 -15.156 4.902 1 98.88 284 ARG A O 1
ATOM 2281 N N . TRP A 1 285 ? -5.961 -16.438 3.254 1 98.88 285 TRP A N 1
ATOM 2282 C CA . TRP A 1 285 ? -6.996 -17.094 4.055 1 98.88 285 TRP A CA 1
ATOM 2283 C C . TRP A 1 285 ? -6.594 -18.516 4.414 1 98.88 285 TRP A C 1
ATOM 2285 O O . TRP A 1 285 ? -6.105 -19.266 3.562 1 98.88 285 TRP A O 1
ATOM 2295 N N . GLU A 1 286 ? -6.742 -18.938 5.602 1 98.5 286 GLU A N 1
ATOM 2296 C CA . GLU A 1 286 ? -6.418 -20.297 6.062 1 98.5 286 GLU A CA 1
ATOM 2297 C C . GLU A 1 286 ? -7.582 -20.906 6.836 1 98.5 286 GLU A C 1
ATOM 2299 O O . GLU A 1 286 ? -8.25 -20.219 7.613 1 98.5 286 GLU A O 1
ATOM 2304 N N . ALA A 1 287 ? -7.746 -22.141 6.633 1 96.38 287 ALA A N 1
ATOM 2305 C CA . ALA A 1 287 ? -8.797 -22.859 7.344 1 96.38 287 ALA A CA 1
ATOM 2306 C C . ALA A 1 287 ? -8.5 -22.922 8.844 1 96.38 287 ALA A C 1
ATOM 2308 O O . ALA A 1 287 ? -7.348 -22.781 9.258 1 96.38 287 ALA A O 1
ATOM 2309 N N . LYS A 1 288 ? -9.555 -23.172 9.727 1 86.94 288 LYS A N 1
ATOM 2310 C CA . LYS A 1 288 ? -9.445 -23.312 11.172 1 86.94 288 LYS A CA 1
ATOM 2311 C C . LYS A 1 288 ? -8.758 -24.625 11.555 1 86.94 288 LYS A C 1
ATOM 2313 O O . LYS A 1 288 ? -8.922 -25.641 10.875 1 86.94 288 LYS A O 1
ATOM 2318 N N . MET B 1 1 ? -2.654 -1.226 11.32 1 95.62 1 MET B N 1
ATOM 2319 C CA . MET B 1 1 ? -3.369 -0.077 10.766 1 95.62 1 MET B CA 1
ATOM 2320 C C . MET B 1 1 ? -3.734 0.915 11.867 1 95.62 1 MET B C 1
ATOM 2322 O O . MET B 1 1 ? -4.16 0.517 12.953 1 95.62 1 MET B O 1
ATOM 2326 N N . TYR B 1 2 ? -3.514 2.225 11.617 1 98.44 2 TYR B N 1
ATOM 2327 C CA . TYR B 1 2 ? -3.945 3.301 12.508 1 98.44 2 TYR B CA 1
ATOM 2328 C C . TYR B 1 2 ? -5.367 3.738 12.18 1 98.44 2 TYR B C 1
ATOM 2330 O O . TYR B 1 2 ? -5.621 4.293 11.102 1 98.44 2 TYR B O 1
ATOM 2338 N N . ILE B 1 3 ? -6.258 3.516 13.102 1 98.38 3 ILE B N 1
ATOM 2339 C CA . ILE B 1 3 ? -7.672 3.713 12.812 1 98.38 3 ILE B CA 1
ATOM 2340 C C . ILE B 1 3 ? -8.188 4.938 13.562 1 98.38 3 ILE B C 1
ATOM 2342 O O . ILE B 1 3 ? -8.008 5.051 14.781 1 98.38 3 ILE B O 1
ATOM 2346 N N . ALA B 1 4 ? -8.828 5.832 12.891 1 98.25 4 ALA B N 1
ATOM 2347 C CA . ALA B 1 4 ? -9.516 6.965 13.508 1 98.25 4 ALA B CA 1
ATOM 2348 C C . ALA B 1 4 ? -10.938 6.594 13.906 1 98.25 4 ALA B C 1
ATOM 2350 O O . ALA B 1 4 ? -11.875 6.77 13.125 1 98.25 4 ALA B O 1
ATOM 2351 N N . ASP B 1 5 ? -11.086 6.238 15.148 1 96.5 5 ASP B N 1
ATOM 2352 C CA . ASP B 1 5 ? -12.375 5.68 15.562 1 96.5 5 ASP B CA 1
ATOM 2353 C C . ASP B 1 5 ? -13 6.5 16.688 1 96.5 5 ASP B C 1
ATOM 2355 O O . ASP B 1 5 ? -13.945 6.059 17.328 1 96.5 5 ASP B O 1
ATOM 2359 N N . GLN B 1 6 ? -12.5 7.684 16.938 1 96.56 6 GLN B N 1
ATOM 2360 C CA . GLN B 1 6 ? -12.992 8.43 18.094 1 96.56 6 GLN B CA 1
ATOM 2361 C C . GLN B 1 6 ? -13.766 9.672 17.672 1 96.56 6 GLN B C 1
ATOM 2363 O O . GLN B 1 6 ? -13.805 10.672 18.391 1 96.56 6 GLN B O 1
ATOM 2368 N N . TRP B 1 7 ? -14.266 9.641 16.516 1 95.88 7 TRP B N 1
ATOM 2369 C CA . TRP B 1 7 ? -15.039 10.773 16.016 1 95.88 7 TRP B CA 1
ATOM 2370 C C . TRP B 1 7 ? -16.391 10.875 16.719 1 95.88 7 TRP B C 1
ATOM 2372 O O . TRP B 1 7 ? -17 9.859 17.047 1 95.88 7 TRP B O 1
ATOM 2382 N N . ASN B 1 8 ? -16.938 12.117 16.859 1 87.06 8 ASN B N 1
ATOM 2383 C CA . ASN B 1 8 ? -18.281 12.414 17.344 1 87.06 8 ASN B CA 1
ATOM 2384 C C . ASN B 1 8 ? -19.234 12.734 16.203 1 87.06 8 ASN B C 1
ATOM 2386 O O . ASN B 1 8 ? -20.344 12.211 16.141 1 87.06 8 ASN B O 1
ATOM 2390 N N . ASP B 1 9 ? -18.75 13.555 15.414 1 96.25 9 ASP B N 1
ATOM 2391 C CA . ASP B 1 9 ? -19.625 14.203 14.43 1 96.25 9 ASP B CA 1
ATOM 2392 C C . ASP B 1 9 ? -19.328 13.695 13.023 1 96.25 9 ASP B C 1
ATOM 2394 O O . ASP B 1 9 ? -19.75 14.305 12.039 1 96.25 9 ASP B O 1
ATOM 2398 N N . TYR B 1 10 ? -18.547 12.648 12.906 1 98.31 10 TYR B N 1
ATOM 2399 C CA . TYR B 1 10 ? -18.25 12.008 11.633 1 98.31 10 TYR B CA 1
ATOM 2400 C C . TYR B 1 10 ? -18.406 10.492 11.734 1 98.31 10 TYR B C 1
ATOM 2402 O O . TYR B 1 10 ? -18.078 9.906 12.766 1 98.31 10 TYR B O 1
ATOM 2410 N N . GLU B 1 11 ? -18.828 9.953 10.664 1 98.25 11 GLU B N 1
ATOM 2411 C CA . GLU B 1 11 ? -18.984 8.5 10.617 1 98.25 11 GLU B CA 1
ATOM 2412 C C . GLU B 1 11 ? -18.938 7.98 9.18 1 98.25 11 GLU B C 1
ATOM 2414 O O . GLU B 1 11 ? -19.625 8.508 8.305 1 98.25 11 GLU B O 1
ATOM 2419 N N . LEU B 1 12 ? -18.078 7.062 8.922 1 98.5 12 LEU B N 1
ATOM 2420 C CA . LEU B 1 12 ? -18.172 6.301 7.684 1 98.5 12 LEU B CA 1
ATOM 2421 C C . LEU B 1 12 ? -19.234 5.219 7.785 1 98.5 12 LEU B C 1
ATOM 2423 O O . LEU B 1 12 ? -19.031 4.203 8.453 1 98.5 12 LEU B O 1
ATOM 2427 N N . LEU B 1 13 ? -20.297 5.43 7.109 1 97.81 13 LEU B N 1
ATOM 2428 C CA . LEU B 1 13 ? -21.484 4.613 7.301 1 97.81 13 LEU B CA 1
ATOM 2429 C C . LEU B 1 13 ? -21.359 3.281 6.574 1 97.81 13 LEU B C 1
ATOM 2431 O O . LEU B 1 13 ? -21.656 2.229 7.141 1 97.81 13 LEU B O 1
ATOM 2435 N N . ASP B 1 14 ? -20.953 3.373 5.371 1 98.12 14 ASP B N 1
ATOM 2436 C CA . ASP B 1 14 ? -20.906 2.184 4.523 1 98.12 14 ASP B CA 1
ATOM 2437 C C . ASP B 1 14 ? -20.016 2.414 3.301 1 98.12 14 ASP B C 1
ATOM 2439 O O . ASP B 1 14 ? -19.609 3.547 3.023 1 98.12 14 ASP B O 1
ATOM 2443 N N . THR B 1 15 ? -19.641 1.353 2.652 1 98.31 15 THR B N 1
ATOM 2444 C CA . THR B 1 15 ? -18.859 1.396 1.417 1 98.31 15 THR B CA 1
ATOM 2445 C C . THR B 1 15 ? -19.359 0.347 0.429 1 98.31 15 THR B C 1
ATOM 2447 O O . THR B 1 15 ? -19.859 -0.703 0.832 1 98.31 15 THR B O 1
ATOM 2450 N N . GLY B 1 16 ? -19.219 0.628 -0.862 1 97.69 16 GLY B N 1
ATOM 2451 C CA . GLY B 1 16 ? -19.594 -0.312 -1.907 1 97.69 16 GLY B CA 1
ATOM 2452 C C . GLY B 1 16 ? -19.688 0.328 -3.279 1 97.69 16 GLY B C 1
ATOM 2453 O O . GLY B 1 16 ? -20 1.516 -3.395 1 97.69 16 GLY B O 1
ATOM 2454 N N . GLU B 1 17 ? -19.344 -0.44 -4.254 1 96.38 17 GLU B N 1
ATOM 2455 C CA . GLU B 1 17 ? -19.5 -0.047 -5.652 1 96.38 17 GLU B CA 1
ATOM 2456 C C . GLU B 1 17 ? -18.703 1.223 -5.957 1 96.38 17 GLU B C 1
ATOM 2458 O O . GLU B 1 17 ? -19.219 2.127 -6.629 1 96.38 17 GLU B O 1
ATOM 2463 N N . GLY B 1 18 ? -17.609 1.32 -5.328 1 97 18 GLY B N 1
ATOM 2464 C CA . GLY B 1 18 ? -16.688 2.404 -5.66 1 97 18 GLY B CA 1
ATOM 2465 C C . GLY B 1 18 ? -16.953 3.668 -4.867 1 97 18 GLY B C 1
ATOM 2466 O O . GLY B 1 18 ? -16.297 4.688 -5.078 1 97 18 GLY B O 1
ATOM 2467 N N . ASP B 1 19 ? -17.906 3.592 -3.92 1 97.44 19 ASP B N 1
ATOM 2468 C CA . ASP B 1 19 ? -18.266 4.793 -3.17 1 97.44 19 ASP B CA 1
ATOM 2469 C C . ASP B 1 19 ? -18.172 4.551 -1.665 1 97.44 19 ASP B C 1
ATOM 2471 O O . ASP B 1 19 ? -18.203 3.402 -1.214 1 97.44 19 ASP B O 1
ATOM 2475 N N . LYS B 1 20 ? -18.031 5.633 -0.97 1 98.06 20 LYS B N 1
ATOM 2476 C CA . LYS B 1 20 ? -18.219 5.629 0.479 1 98.06 20 LYS B CA 1
ATOM 2477 C C . LYS B 1 20 ? -19.344 6.574 0.895 1 98.06 20 LYS B C 1
ATOM 2479 O O . LYS B 1 20 ? -19.531 7.629 0.288 1 98.06 20 LYS B O 1
ATOM 2484 N N . LEU B 1 21 ? -20.094 6.117 1.827 1 98.19 21 LEU B N 1
ATOM 2485 C CA . LEU B 1 21 ? -21.188 6.867 2.441 1 98.19 21 LEU B CA 1
ATOM 2486 C C . LEU B 1 21 ? -20.781 7.379 3.82 1 98.19 21 LEU B C 1
ATOM 2488 O O . LEU B 1 21 ? -20.516 6.59 4.727 1 98.19 21 LEU B O 1
ATOM 2492 N N . GLU B 1 22 ? -20.797 8.703 3.9 1 98.31 22 GLU B N 1
ATOM 2493 C CA . GLU B 1 22 ? -20.25 9.32 5.109 1 98.31 22 GLU B CA 1
ATOM 2494 C C . GLU B 1 22 ? -21.266 10.281 5.734 1 98.31 22 GLU B C 1
ATOM 2496 O O . GLU B 1 22 ? -21.906 11.055 5.027 1 98.31 22 GLU B O 1
ATOM 2501 N N . ARG B 1 23 ? -21.391 10.18 7.012 1 97.81 23 ARG B N 1
ATOM 2502 C CA . ARG B 1 23 ? -22.125 11.211 7.742 1 97.81 23 ARG B CA 1
ATOM 2503 C C . ARG B 1 23 ? -21.188 12.273 8.281 1 97.81 23 ARG B C 1
ATOM 2505 O O . ARG B 1 23 ? -20.266 11.977 9.055 1 97.81 23 ARG B O 1
ATOM 2512 N N . TRP B 1 24 ? -21.344 13.523 7.855 1 97.56 24 TRP B N 1
ATOM 2513 C CA . TRP B 1 24 ? -20.672 14.719 8.344 1 97.56 24 TRP B CA 1
ATOM 2514 C C . TRP B 1 24 ? -21.641 15.609 9.117 1 97.56 24 TRP B C 1
ATOM 2516 O O . TRP B 1 24 ? -22.359 16.422 8.523 1 97.56 24 TRP B O 1
ATOM 2526 N N . GLY B 1 25 ? -21.484 15.508 10.508 1 96.56 25 GLY B N 1
ATOM 2527 C CA . GLY B 1 25 ? -22.516 16.188 11.266 1 96.56 25 GLY B CA 1
ATOM 2528 C C . GLY B 1 25 ? -23.922 15.688 10.953 1 96.56 25 GLY B C 1
ATOM 2529 O O . GLY B 1 25 ? -24.203 14.5 11.117 1 96.56 25 GLY B O 1
ATOM 2530 N N . ASN B 1 26 ? -24.75 16.609 10.367 1 95.25 26 ASN B N 1
ATOM 2531 C CA . ASN B 1 26 ? -26.141 16.266 10.102 1 95.25 26 ASN B CA 1
ATOM 2532 C C . ASN B 1 26 ? -26.359 15.875 8.641 1 95.25 26 ASN B C 1
ATOM 2534 O O . ASN B 1 26 ? -27.469 15.562 8.227 1 95.25 26 ASN B O 1
ATOM 2538 N N . TYR B 1 27 ? -25.312 15.805 7.879 1 97 27 TYR B N 1
ATOM 2539 C CA . TYR B 1 27 ? -25.469 15.594 6.445 1 97 27 TYR B CA 1
ATOM 2540 C C . TYR B 1 27 ? -24.734 14.336 5.996 1 97 27 TYR B C 1
ATOM 2542 O O . TYR B 1 27 ? -23.625 14.047 6.477 1 97 27 TYR B O 1
ATOM 2550 N N . VAL B 1 28 ? -25.328 13.625 5.113 1 97.31 28 VAL B N 1
ATOM 2551 C CA . VAL B 1 28 ? -24.766 12.398 4.562 1 97.31 28 VAL B CA 1
ATOM 2552 C C . VAL B 1 28 ? -24.266 12.656 3.145 1 97.31 28 VAL B C 1
ATOM 2554 O O . VAL B 1 28 ? -25.016 13.117 2.283 1 97.31 28 VAL B O 1
ATOM 2557 N N . LEU B 1 29 ? -23.031 12.406 2.898 1 97.62 29 LEU B N 1
ATOM 2558 C CA . LEU B 1 29 ? -22.406 12.602 1.594 1 97.62 29 LEU B CA 1
ATOM 2559 C C . LEU B 1 29 ? -21.953 11.273 1.003 1 97.62 29 LEU B C 1
ATOM 2561 O O . LEU B 1 29 ? -21.438 10.414 1.722 1 97.62 29 LEU B O 1
ATOM 2565 N N . ARG B 1 30 ? -22.156 11.062 -0.214 1 97.44 30 ARG B N 1
ATOM 2566 C CA . ARG B 1 30 ? -21.672 9.938 -0.998 1 97.44 30 ARG B CA 1
ATOM 2567 C C . ARG B 1 30 ? -20.531 10.367 -1.922 1 97.44 30 ARG B C 1
ATOM 2569 O O . ARG B 1 30 ? -20.719 11.234 -2.777 1 97.44 30 ARG B O 1
ATOM 2576 N N . ARG B 1 31 ? -19.328 9.859 -1.749 1 97.62 31 ARG B N 1
ATOM 2577 C CA . ARG B 1 31 ? -18.156 10.266 -2.518 1 97.62 31 ARG B CA 1
ATOM 2578 C C . ARG B 1 31 ? -17.406 9.047 -3.051 1 97.62 31 ARG B C 1
ATOM 2580 O O . ARG B 1 31 ? -17.406 7.984 -2.428 1 97.62 31 ARG B O 1
ATOM 2587 N N . PRO B 1 32 ? -16.781 9.219 -4.191 1 96.56 32 PRO B N 1
ATOM 2588 C CA . PRO B 1 32 ? -16.031 8.102 -4.75 1 96.56 32 PRO B CA 1
ATOM 2589 C C . PRO B 1 32 ? -14.766 7.785 -3.945 1 96.56 32 PRO B C 1
ATOM 2591 O O . PRO B 1 32 ? -14.141 8.688 -3.393 1 96.56 32 PRO B O 1
ATOM 2594 N N . ASP B 1 33 ? -14.414 6.566 -3.881 1 96.25 33 ASP B N 1
ATOM 2595 C CA . ASP B 1 33 ? -13.164 6.066 -3.314 1 96.25 33 ASP B CA 1
ATOM 2596 C C . ASP B 1 33 ? -12.664 4.852 -4.09 1 96.25 33 ASP B C 1
ATOM 2598 O O . ASP B 1 33 ? -13.297 3.795 -4.078 1 96.25 33 ASP B O 1
ATOM 2602 N N . PRO B 1 34 ? -11.5 4.949 -4.676 1 93.44 34 PRO B N 1
ATOM 2603 C CA . PRO B 1 34 ? -11.016 3.885 -5.555 1 93.44 34 PRO B CA 1
ATOM 2604 C C . PRO B 1 34 ? -10.633 2.621 -4.789 1 93.44 34 PRO B C 1
ATOM 2606 O O . PRO B 1 34 ? -10.445 1.56 -5.395 1 93.44 34 PRO B O 1
ATOM 2609 N N . GLN B 1 35 ? -10.453 2.674 -3.49 1 96.75 35 GLN B N 1
ATOM 2610 C CA . GLN B 1 35 ? -10.109 1.496 -2.701 1 96.75 35 GLN B CA 1
ATOM 2611 C C . GLN B 1 35 ? -11.312 0.58 -2.516 1 96.75 35 GLN B C 1
ATOM 2613 O O . GLN B 1 35 ? -11.172 -0.572 -2.102 1 96.75 35 GLN B O 1
ATOM 2618 N N . VAL B 1 36 ? -12.492 1.116 -2.771 1 98.06 36 VAL B N 1
ATOM 2619 C CA . VAL B 1 36 ? -13.711 0.343 -2.586 1 98.06 36 VAL B CA 1
ATOM 2620 C C . VAL B 1 36 ? -14.016 -0.46 -3.848 1 98.06 36 VAL B C 1
ATOM 2622 O O . VAL B 1 36 ? -14.734 0.01 -4.734 1 98.06 36 VAL B O 1
ATOM 2625 N N . ILE B 1 37 ? -13.547 -1.696 -3.848 1 97.94 37 ILE B N 1
ATOM 2626 C CA . ILE B 1 37 ? -13.727 -2.486 -5.059 1 97.94 37 ILE B CA 1
ATOM 2627 C C . ILE B 1 37 ? -14.625 -3.688 -4.762 1 97.94 37 ILE B C 1
ATOM 2629 O O . ILE B 1 37 ? -14.477 -4.75 -5.371 1 97.94 37 ILE B O 1
ATOM 2633 N N . TRP B 1 38 ? -15.438 -3.623 -3.797 1 98.06 38 TRP B N 1
ATOM 2634 C CA . TRP B 1 38 ? -16.453 -4.617 -3.465 1 98.06 38 TRP B CA 1
ATOM 2635 C C . TRP B 1 38 ? -17.859 -4.039 -3.639 1 98.06 38 TRP B C 1
ATOM 2637 O O . TRP B 1 38 ? -18.031 -2.822 -3.729 1 98.06 38 TRP B O 1
ATOM 2647 N N . PRO B 1 39 ? -18.891 -4.82 -3.707 1 96.56 39 PRO B N 1
ATOM 2648 C CA . PRO B 1 39 ? -20.25 -4.336 -3.943 1 96.56 39 PRO B CA 1
ATOM 2649 C C . PRO B 1 39 ? -20.906 -3.783 -2.68 1 96.56 39 PRO B C 1
ATOM 2651 O O . PRO B 1 39 ? -20.391 -3.969 -1.577 1 96.56 39 PRO B O 1
ATOM 2654 N N . ILE B 1 40 ? -21.969 -3.021 -2.889 1 95.5 40 ILE B N 1
ATOM 2655 C CA . ILE B 1 40 ? -22.875 -2.691 -1.785 1 95.5 40 ILE B CA 1
ATOM 2656 C C . ILE B 1 40 ? -23.594 -3.947 -1.317 1 95.5 40 ILE B C 1
ATOM 2658 O O . ILE B 1 40 ? -24.312 -4.586 -2.098 1 95.5 40 ILE B O 1
ATOM 2662 N N . VAL B 1 41 ? -23.438 -4.32 -0.135 1 90.31 41 VAL B N 1
ATOM 2663 C CA . VAL B 1 41 ? -24 -5.559 0.388 1 90.31 41 VAL B CA 1
ATOM 2664 C C . VAL B 1 41 ? -25.469 -5.34 0.732 1 90.31 41 VAL B C 1
ATOM 2666 O O . VAL B 1 41 ? -26.328 -6.172 0.406 1 90.31 41 VAL B O 1
ATOM 2669 N N . HIS B 1 42 ? -25.75 -4.285 1.429 1 85.88 42 HIS B N 1
ATOM 2670 C CA . HIS B 1 42 ? -27.109 -3.932 1.78 1 85.88 42 HIS B CA 1
ATOM 2671 C C . HIS B 1 42 ? -27.5 -2.564 1.222 1 85.88 42 HIS B C 1
ATOM 2673 O O . HIS B 1 42 ? -27.047 -1.534 1.736 1 85.88 42 HIS B O 1
ATOM 2679 N N . ASP B 1 43 ? -28.312 -2.691 0.228 1 83.31 43 ASP B N 1
ATOM 2680 C CA . ASP B 1 43 ? -28.781 -1.44 -0.358 1 83.31 43 ASP B CA 1
ATOM 2681 C C . ASP B 1 43 ? -29.844 -0.785 0.525 1 83.31 43 ASP B C 1
ATOM 2683 O O . ASP B 1 43 ? -31.016 -1.165 0.485 1 83.31 43 ASP B O 1
ATOM 2687 N N . SER B 1 44 ? -29.359 0.116 1.293 1 84.25 44 SER B N 1
ATOM 2688 C CA . SER B 1 44 ? -30.266 0.792 2.225 1 84.25 44 SER B CA 1
ATOM 2689 C C . SER B 1 44 ? -30.75 2.125 1.659 1 84.25 44 SER B C 1
ATOM 2691 O O . SER B 1 44 ? -30.188 2.627 0.679 1 84.25 44 SER B O 1
ATOM 2693 N N . ALA B 1 45 ? -31.75 2.625 2.262 1 86.56 45 ALA B N 1
ATOM 2694 C CA . ALA B 1 45 ? -32.312 3.93 1.913 1 86.56 45 ALA B CA 1
ATOM 2695 C C . ALA B 1 45 ? -31.25 5.027 2.049 1 86.56 45 ALA B C 1
ATOM 2697 O O . ALA B 1 45 ? -31.312 6.043 1.351 1 86.56 45 ALA B O 1
ATOM 2698 N N . ARG B 1 46 ? -30.344 4.82 2.812 1 87.94 46 ARG B N 1
ATOM 2699 C CA . ARG B 1 46 ? -29.328 5.836 3.051 1 87.94 46 ARG B CA 1
ATOM 2700 C C . ARG B 1 46 ? -28.5 6.078 1.796 1 87.94 46 ARG B C 1
ATOM 2702 O O . ARG B 1 46 ? -28.078 7.211 1.529 1 87.94 46 ARG B O 1
ATOM 2709 N N . TRP B 1 47 ? -28.188 5.012 1.06 1 93.44 47 TRP B N 1
ATOM 2710 C CA . TRP B 1 47 ? -27.438 5.156 -0.185 1 93.44 47 TRP B CA 1
ATOM 2711 C C . TRP B 1 47 ? -28.203 6.02 -1.184 1 93.44 47 TRP B C 1
ATOM 2713 O O . TRP B 1 47 ? -27.625 6.867 -1.857 1 93.44 47 TRP B O 1
ATOM 2723 N N . ARG B 1 48 ? -29.531 5.906 -1.208 1 90.56 48 ARG B N 1
ATOM 2724 C CA . ARG B 1 48 ? -30.391 6.559 -2.193 1 90.56 48 ARG B CA 1
ATOM 2725 C C . ARG B 1 48 ? -30.734 7.977 -1.757 1 90.56 48 ARG B C 1
ATOM 2727 O O . ARG B 1 48 ? -31.062 8.828 -2.59 1 90.56 48 ARG B O 1
ATOM 2734 N N . ASN B 1 49 ? -30.641 8.203 -0.49 1 93.38 49 ASN B N 1
ATOM 2735 C CA . ASN B 1 49 ? -31.109 9.484 0.024 1 93.38 49 ASN B CA 1
ATOM 2736 C C . ASN B 1 49 ? -29.969 10.336 0.566 1 93.38 49 ASN B C 1
ATOM 2738 O O . ASN B 1 49 ? -30.172 11.156 1.467 1 93.38 49 ASN B O 1
ATOM 2742 N N . ALA B 1 50 ? -28.766 10.086 0.12 1 96.25 50 ALA B N 1
ATOM 2743 C CA . ALA B 1 50 ? -27.656 10.93 0.545 1 96.25 50 ALA B CA 1
ATOM 2744 C C . ALA B 1 50 ? -27.922 12.398 0.242 1 96.25 50 ALA B C 1
ATOM 2746 O O . ALA B 1 50 ? -28.484 12.727 -0.805 1 96.25 50 ALA B O 1
ATOM 2747 N N . ASP B 1 51 ? -27.516 13.297 1.119 1 97.31 51 ASP B N 1
ATOM 2748 C CA . ASP B 1 51 ? -27.719 14.727 0.93 1 97.31 51 ASP B CA 1
ATOM 2749 C C . ASP B 1 51 ? -26.922 15.25 -0.258 1 97.31 51 ASP B C 1
ATOM 2751 O O . ASP B 1 51 ? -27.375 16.109 -0.999 1 97.31 51 ASP B O 1
ATOM 2755 N N . GLY B 1 52 ? -25.766 14.805 -0.428 1 96.5 52 GLY B N 1
ATOM 2756 C CA . GLY B 1 52 ? -24.906 15.133 -1.547 1 96.5 52 GLY B CA 1
ATOM 2757 C C . GLY B 1 52 ? -24.188 13.93 -2.131 1 96.5 52 GLY B C 1
ATOM 2758 O O . GLY B 1 52 ? -23.766 13.039 -1.393 1 96.5 52 GLY B O 1
ATOM 2759 N N . HIS B 1 53 ? -24.094 13.867 -3.43 1 96.81 53 HIS B N 1
ATOM 2760 C CA . HIS B 1 53 ? -23.406 12.805 -4.16 1 96.81 53 HIS B CA 1
ATOM 2761 C C . HIS B 1 53 ? -22.422 13.383 -5.18 1 96.81 53 HIS B C 1
ATOM 2763 O O . HIS B 1 53 ? -22.828 14.109 -6.09 1 96.81 53 HIS B O 1
ATOM 2769 N N . TYR B 1 54 ? -21.172 13.094 -4.98 1 97.12 54 TYR B N 1
ATOM 2770 C CA . TYR B 1 54 ? -20.172 13.578 -5.93 1 97.12 54 TYR B CA 1
ATOM 2771 C C . TYR B 1 54 ? -19.969 12.578 -7.059 1 97.12 54 TYR B C 1
ATOM 2773 O O . TYR B 1 54 ? -19.672 11.406 -6.805 1 97.12 54 TYR B O 1
ATOM 2781 N N . HIS B 1 55 ? -20.031 13.031 -8.297 1 95.06 55 HIS B N 1
ATOM 2782 C CA . HIS B 1 55 ? -19.828 12.219 -9.484 1 95.06 55 HIS B CA 1
ATOM 2783 C C . HIS B 1 55 ? -18.531 12.602 -10.195 1 95.06 55 HIS B C 1
ATOM 2785 O O . HIS B 1 55 ? -18.391 13.734 -10.656 1 95.06 55 HIS B O 1
ATOM 2791 N N . ARG B 1 56 ? -17.688 11.586 -10.312 1 92.56 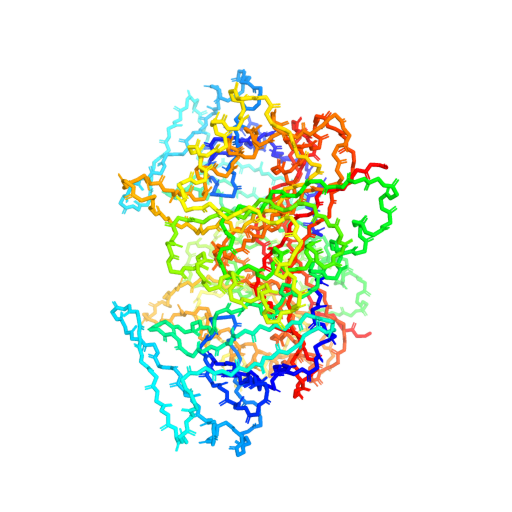56 ARG B N 1
ATOM 2792 C CA . ARG B 1 56 ? -16.438 11.836 -11.008 1 92.56 56 ARG B CA 1
ATOM 2793 C C . ARG B 1 56 ? -16.672 11.961 -12.516 1 92.56 56 ARG B C 1
ATOM 2795 O O . ARG B 1 56 ? -17.531 11.281 -13.07 1 92.56 56 ARG B O 1
ATOM 2802 N N . SER B 1 57 ? -15.875 12.805 -13.047 1 87.94 57 SER B N 1
ATOM 2803 C CA . SER B 1 57 ? -15.891 12.938 -14.5 1 87.94 57 SER B CA 1
ATOM 2804 C C . SER B 1 57 ? -14.773 12.133 -15.148 1 87.94 57 SER B C 1
ATOM 2806 O O . SER B 1 57 ? -13.719 11.922 -14.539 1 87.94 57 SER B O 1
ATOM 2808 N N . SER B 1 58 ? -14.914 11.656 -16.375 1 81.75 58 SER B N 1
ATOM 2809 C CA . SER B 1 58 ? -13.891 10.922 -17.109 1 81.75 58 SER B CA 1
ATOM 2810 C C . SER B 1 58 ? -12.742 11.836 -17.516 1 81.75 58 SER B C 1
ATOM 2812 O O . SER B 1 58 ? -11.633 11.367 -17.781 1 81.75 58 SER B O 1
ATOM 2814 N N . SER B 1 59 ? -12.945 13.078 -17.578 1 78.94 59 SER B N 1
ATOM 2815 C CA . SER B 1 59 ? -11.93 14.031 -18.031 1 78.94 59 SER B CA 1
ATOM 2816 C C . SER B 1 59 ? -11.25 14.711 -16.844 1 78.94 59 SER B C 1
ATOM 2818 O O . SER B 1 59 ? -10.492 15.664 -17.016 1 78.94 59 SER B O 1
ATOM 2820 N N . GLY B 1 60 ? -11.406 14.242 -15.734 1 78.44 60 GLY B N 1
ATOM 2821 C CA . GLY B 1 60 ? -10.867 14.891 -14.547 1 78.44 60 GLY B CA 1
ATOM 2822 C C . GLY B 1 60 ? -11.875 15.781 -13.844 1 78.44 60 GLY B C 1
ATOM 2823 O O . GLY B 1 60 ? -12.703 16.422 -14.492 1 78.44 60 GLY B O 1
ATOM 2824 N N . GLY B 1 61 ? -11.828 15.75 -12.531 1 83 61 GLY B N 1
ATOM 2825 C CA . GLY B 1 61 ? -12.797 16.516 -11.758 1 83 61 GLY B CA 1
ATOM 2826 C C . GLY B 1 61 ? -14.156 15.844 -11.68 1 83 61 GLY B C 1
ATOM 2827 O O . GLY B 1 61 ? -14.25 14.609 -11.688 1 83 61 GLY B O 1
ATOM 2828 N N . GLY B 1 62 ? -15.164 16.547 -11.328 1 92.94 62 GLY B N 1
ATOM 2829 C CA . GLY B 1 62 ? -16.516 16.047 -11.18 1 92.94 62 GLY B CA 1
ATOM 2830 C C . GLY B 1 62 ? -17.484 17.109 -10.68 1 92.94 62 GLY B C 1
ATOM 2831 O O . GLY B 1 62 ? -17.266 18.297 -10.867 1 92.94 62 GLY B O 1
ATOM 2832 N N . GLN B 1 63 ? -18.703 16.594 -10.305 1 94 63 GLN B N 1
ATOM 2833 C CA . GLN B 1 63 ? -19.719 17.531 -9.852 1 94 63 GLN B CA 1
ATOM 2834 C C . GLN B 1 63 ? -20.547 16.938 -8.711 1 94 63 GLN B C 1
ATOM 2836 O O . GLN B 1 63 ? -20.75 15.719 -8.656 1 94 63 GLN B O 1
ATOM 2841 N N . TRP B 1 64 ? -20.984 17.891 -7.926 1 95.44 64 TRP B N 1
ATOM 2842 C CA . TRP B 1 64 ? -21.875 17.5 -6.832 1 95.44 64 TRP B CA 1
ATOM 2843 C C . TRP B 1 64 ? -23.328 17.516 -7.289 1 95.44 64 TRP B C 1
ATOM 2845 O O . TRP B 1 64 ? -23.75 18.406 -8.031 1 95.44 64 TRP B O 1
ATOM 2855 N N . GLU B 1 65 ? -24.047 16.516 -6.918 1 95.5 65 GLU B N 1
ATOM 2856 C CA . GLU B 1 65 ? -25.516 16.484 -6.965 1 95.5 65 GLU B CA 1
ATOM 2857 C C . GLU B 1 65 ? -26.109 16.531 -5.559 1 95.5 65 GLU B C 1
ATOM 2859 O O . GLU B 1 65 ? -25.844 15.641 -4.746 1 95.5 65 GLU B O 1
ATOM 2864 N N . PHE B 1 66 ? -26.922 17.578 -5.312 1 95.75 66 PHE B N 1
ATOM 2865 C CA . PHE B 1 66 ? -27.484 17.734 -3.979 1 95.75 66 PHE B CA 1
ATOM 2866 C C . PHE B 1 66 ? -28.969 17.406 -3.979 1 95.75 66 PHE B C 1
ATOM 2868 O O . PHE B 1 66 ? -29.719 17.891 -4.82 1 95.75 66 PHE B O 1
ATOM 2875 N N . ARG B 1 67 ? -29.359 16.562 -3.08 1 94.12 67 ARG B N 1
ATOM 2876 C CA . ARG B 1 67 ? -30.75 16.203 -2.936 1 94.12 67 ARG B CA 1
ATOM 2877 C C . ARG B 1 67 ? -31.469 17.156 -1.983 1 94.12 67 ARG B C 1
ATOM 2879 O O . ARG B 1 67 ? -32.688 17.359 -2.104 1 94.12 67 ARG B O 1
ATOM 2886 N N . THR B 1 68 ? -30.734 17.625 -0.988 1 91.81 68 THR B N 1
ATOM 2887 C CA . THR B 1 68 ? -31.281 18.547 0.003 1 91.81 68 THR B CA 1
ATOM 2888 C C . THR B 1 68 ? -30.547 19.875 -0.023 1 91.81 68 THR B C 1
ATOM 2890 O O . THR B 1 68 ? -29.438 19.969 -0.552 1 91.81 68 THR B O 1
ATOM 2893 N N . LYS B 1 69 ? -31.328 20.891 0.489 1 90.88 69 LYS B N 1
ATOM 2894 C CA . LYS B 1 69 ? -30.672 22.172 0.664 1 90.88 69 LYS B CA 1
ATOM 2895 C C . LYS B 1 69 ? -29.656 22.125 1.812 1 90.88 69 LYS B C 1
ATOM 2897 O O . LYS B 1 69 ? -30.031 21.859 2.957 1 90.88 69 LYS B O 1
ATOM 2902 N N . MET B 1 70 ? -28.422 22.203 1.47 1 90.56 70 MET B N 1
ATOM 2903 C CA . MET B 1 70 ? -27.375 22.188 2.48 1 90.56 70 MET B CA 1
ATOM 2904 C C . MET B 1 70 ? -26.75 23.578 2.633 1 90.56 70 MET B C 1
ATOM 2906 O O . MET B 1 70 ? -26.75 24.359 1.689 1 90.56 70 MET B O 1
ATOM 2910 N N . PRO B 1 71 ? -26.328 23.875 3.807 1 94.56 71 PRO B N 1
ATOM 2911 C CA . PRO B 1 71 ? -25.594 25.141 3.953 1 94.56 71 PRO B CA 1
ATOM 2912 C C . PRO B 1 71 ? -24.281 25.156 3.16 1 94.56 71 PRO B C 1
ATOM 2914 O O . PRO B 1 71 ? -23.781 24.109 2.768 1 94.56 71 PRO B O 1
ATOM 2917 N N . ASP B 1 72 ? -23.797 26.375 2.945 1 93.81 72 ASP B N 1
ATOM 2918 C CA . ASP B 1 72 ? -22.516 26.516 2.254 1 93.81 72 ASP B CA 1
ATOM 2919 C C . ASP B 1 72 ? -21.406 25.812 3.014 1 93.81 72 ASP B C 1
ATOM 2921 O O . ASP B 1 72 ? -20.484 25.234 2.402 1 93.81 72 ASP B O 1
ATOM 2925 N N . ARG B 1 73 ? -21.406 25.938 4.312 1 96.88 73 ARG B N 1
ATOM 2926 C CA . ARG B 1 73 ? -20.484 25.234 5.195 1 96.88 73 ARG B CA 1
ATOM 2927 C C . ARG B 1 73 ? -21.141 24.906 6.527 1 96.88 73 ARG B C 1
ATOM 2929 O O . ARG B 1 73 ? -22.172 25.469 6.871 1 96.88 73 ARG B O 1
ATOM 2936 N N . TRP B 1 74 ? -20.656 23.859 7.211 1 97.38 74 TRP B N 1
ATOM 2937 C CA . TRP B 1 74 ? -21.094 23.484 8.555 1 97.38 74 TRP B CA 1
ATOM 2938 C C . TRP B 1 74 ? -19.922 22.984 9.391 1 97.38 74 TRP B C 1
ATOM 2940 O O . TRP B 1 74 ? -18.781 22.953 8.922 1 97.38 74 TRP B O 1
ATOM 2950 N N . THR B 1 75 ? -20.203 22.719 10.672 1 97.56 75 THR B N 1
ATOM 2951 C CA . THR B 1 75 ? -19.125 22.422 11.617 1 97.56 75 THR B CA 1
ATOM 2952 C C . THR B 1 75 ? -19.172 20.969 12.039 1 97.56 75 THR B C 1
ATOM 2954 O O . THR B 1 75 ? -20.234 20.406 12.297 1 97.56 75 THR B O 1
ATOM 2957 N N . ILE B 1 76 ? -17.984 20.422 12.078 1 97.5 76 ILE B N 1
ATOM 2958 C CA . ILE B 1 76 ? -17.844 19.109 12.711 1 97.5 76 ILE B CA 1
ATOM 2959 C C . ILE B 1 76 ? -16.781 19.188 13.812 1 97.5 76 ILE B C 1
ATOM 2961 O O . ILE B 1 76 ? -15.883 20.031 13.758 1 97.5 76 ILE B O 1
ATOM 2965 N N . GLY B 1 77 ? -16.891 18.281 14.766 1 97 77 GLY B N 1
ATOM 2966 C CA . GLY B 1 77 ? -15.977 18.281 15.891 1 97 77 GLY B CA 1
ATOM 2967 C C . GLY B 1 77 ? -15.289 16.953 16.109 1 97 77 GLY B C 1
ATOM 2968 O O . GLY B 1 77 ? -15.852 15.898 15.797 1 97 77 GLY B O 1
ATOM 2969 N N . TYR B 1 78 ? -14.07 16.984 16.594 1 97.62 78 TYR B N 1
ATOM 2970 C CA . TYR B 1 78 ? -13.289 15.867 17.109 1 97.62 78 TYR B CA 1
ATOM 2971 C C . TYR B 1 78 ? -12.672 16.203 18.453 1 97.62 78 TYR B C 1
ATOM 2973 O O . TYR B 1 78 ?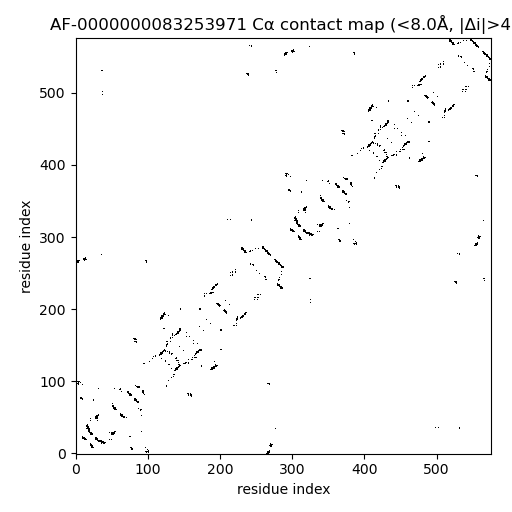 -11.75 17 18.547 1 97.62 78 TYR B O 1
ATOM 2981 N N . LYS B 1 79 ? -13.234 15.531 19.484 1 96.44 79 LYS B N 1
ATOM 2982 C CA . LYS B 1 79 ? -12.82 15.891 20.844 1 96.44 79 LYS B CA 1
ATOM 2983 C C . LYS B 1 79 ? -12.969 17.391 21.078 1 96.44 79 LYS B C 1
ATOM 2985 O O . LYS B 1 79 ? -14.055 17.953 20.922 1 96.44 79 LYS B O 1
ATOM 2990 N N . GLU B 1 80 ? -11.914 18.109 21.406 1 97.12 80 GLU B N 1
ATOM 2991 C CA . GLU B 1 80 ? -12.008 19.531 21.719 1 97.12 80 GLU B CA 1
ATOM 2992 C C . GLU B 1 80 ? -11.844 20.375 20.469 1 97.12 80 GLU B C 1
ATOM 2994 O O . GLU B 1 80 ? -11.945 21.609 20.516 1 97.12 80 GLU B O 1
ATOM 2999 N N . LEU B 1 81 ? -11.602 19.797 19.312 1 98.06 81 LEU B N 1
ATOM 3000 C CA . LEU B 1 81 ? -11.328 20.516 18.078 1 98.06 81 LEU B CA 1
ATOM 3001 C C . LEU B 1 81 ? -12.609 20.703 17.266 1 98.06 81 LEU B C 1
ATOM 3003 O O . LEU B 1 81 ? -13.516 19.875 17.328 1 98.06 81 LEU B O 1
ATOM 3007 N N . LYS B 1 82 ? -12.695 21.781 16.531 1 98.19 82 LYS B N 1
ATOM 3008 C CA . LYS B 1 82 ? -13.812 22.062 15.625 1 98.19 82 LYS B CA 1
ATOM 3009 C C . LYS B 1 82 ? -13.305 22.516 14.258 1 98.19 82 LYS B C 1
ATOM 3011 O O . LYS B 1 82 ? -12.312 23.25 14.164 1 98.19 82 LYS B O 1
ATOM 3016 N N . PHE B 1 83 ? -14.047 22.109 13.234 1 98.31 83 PHE B N 1
ATOM 3017 C CA . PHE B 1 83 ? -13.617 22.406 11.867 1 98.31 83 PHE B CA 1
ATOM 3018 C C . PHE B 1 83 ? -14.805 22.797 11 1 98.31 83 PHE B C 1
ATOM 3020 O O . PHE B 1 83 ? -15.883 22.219 11.117 1 98.31 83 PHE B O 1
ATOM 3027 N N . HIS B 1 84 ? -14.562 23.781 10.172 1 98 84 HIS B N 1
ATOM 3028 C CA . HIS B 1 84 ? -15.492 24.047 9.078 1 98 84 HIS B CA 1
ATOM 3029 C C . HIS B 1 84 ? -15.336 23.016 7.961 1 98 84 HIS B C 1
ATOM 3031 O O . HIS B 1 84 ? -14.211 22.688 7.574 1 98 84 HIS B O 1
ATOM 3037 N N . ILE B 1 85 ? -16.469 22.562 7.484 1 96.94 85 ILE B N 1
ATOM 3038 C CA . ILE B 1 85 ? -16.422 21.656 6.344 1 96.94 85 ILE B CA 1
ATOM 3039 C C . ILE B 1 85 ? -17.375 22.156 5.254 1 96.94 85 ILE B C 1
ATOM 3041 O O . ILE B 1 85 ? -18.359 22.844 5.547 1 96.94 85 ILE B O 1
ATOM 3045 N N . ARG B 1 86 ? -17.047 21.859 4.008 1 96.06 86 ARG B N 1
ATOM 3046 C CA . ARG B 1 86 ? -17.938 22.172 2.896 1 96.06 86 ARG B CA 1
ATOM 3047 C C . ARG B 1 86 ? -17.578 21.359 1.662 1 96.06 86 ARG B C 1
ATOM 3049 O O . ARG B 1 86 ? -16.406 21.031 1.45 1 96.06 86 ARG B O 1
ATOM 3056 N N . PRO B 1 87 ? -18.578 21.047 0.831 1 94.44 87 PRO B N 1
ATOM 3057 C CA . PRO B 1 87 ? -18.25 20.469 -0.469 1 94.44 87 PRO B CA 1
ATOM 3058 C C . PRO B 1 87 ? -17.438 21.406 -1.35 1 94.44 87 PRO B C 1
ATOM 3060 O O . PRO B 1 87 ? -17.719 22.594 -1.416 1 94.44 87 PRO B O 1
ATOM 3063 N N . THR B 1 88 ? -16.359 20.906 -1.884 1 92.94 88 THR B N 1
ATOM 3064 C CA . THR B 1 88 ? -15.531 21.703 -2.783 1 92.94 88 THR B CA 1
ATOM 3065 C C . THR B 1 88 ? -15.719 21.25 -4.23 1 92.94 88 THR B C 1
ATOM 3067 O O . THR B 1 88 ? -16.531 20.375 -4.512 1 92.94 88 THR B O 1
ATOM 3070 N N . SER B 1 89 ? -14.977 21.953 -5.141 1 86.62 89 SER B N 1
ATOM 3071 C CA . SER B 1 89 ? -15.102 21.625 -6.555 1 86.62 89 SER B CA 1
ATOM 3072 C C . SER B 1 89 ? -14.555 20.234 -6.852 1 86.62 89 SER B C 1
ATOM 3074 O O . SER B 1 89 ? -14.797 19.672 -7.926 1 86.62 89 SER B O 1
ATOM 3076 N N . PHE B 1 90 ? -13.836 19.75 -5.895 1 86.88 90 PHE B N 1
ATOM 3077 C CA . PHE B 1 90 ? -13.391 18.359 -5.969 1 86.88 90 PHE B CA 1
ATOM 3078 C C . PHE B 1 90 ? -14.125 17.5 -4.949 1 86.88 90 PHE B C 1
ATOM 3080 O O . PHE B 1 90 ? -15.141 17.922 -4.391 1 86.88 90 PHE B O 1
ATOM 3087 N N . LYS B 1 91 ? -13.805 16.266 -4.824 1 90.75 91 LYS B N 1
ATOM 3088 C CA . LYS B 1 91 ? -14.531 15.344 -3.949 1 90.75 91 LYS B CA 1
ATOM 3089 C C . LYS B 1 91 ? -14.211 15.617 -2.48 1 90.75 91 LYS B C 1
ATOM 3091 O O . LYS B 1 91 ? -14.828 15.031 -1.588 1 90.75 91 LYS B O 1
ATOM 3096 N N . HIS B 1 92 ? -13.312 16.609 -2.199 1 93 92 HIS B N 1
ATOM 3097 C CA . HIS B 1 92 ? -12.883 16.844 -0.828 1 93 92 HIS B CA 1
ATOM 3098 C C . HIS B 1 92 ? -13.875 17.734 -0.082 1 93 92 HIS B C 1
ATOM 3100 O O . HIS B 1 92 ? -14.656 18.453 -0.703 1 93 92 HIS B O 1
ATOM 3106 N N . THR B 1 93 ? -13.805 17.672 1.248 1 96.56 93 THR B N 1
ATOM 3107 C CA . THR B 1 93 ? -14.719 18.422 2.098 1 96.56 93 THR B CA 1
ATOM 3108 C C . THR B 1 93 ? -13.945 19.406 2.984 1 96.56 93 THR B C 1
ATOM 3110 O O . THR B 1 93 ? -14.531 20.109 3.809 1 96.56 93 THR B O 1
ATOM 3113 N N . GLY B 1 94 ? -12.625 19.391 2.848 1 97.06 94 GLY B N 1
ATOM 3114 C CA . GLY B 1 94 ? -11.805 20.297 3.639 1 97.06 94 GLY B CA 1
ATOM 3115 C C . GLY B 1 94 ? -11.102 19.609 4.793 1 97.06 94 GLY B C 1
ATOM 3116 O O . GLY B 1 94 ? -10.281 20.219 5.48 1 97.06 94 GLY B O 1
ATOM 3117 N N . LEU B 1 95 ? -11.453 18.391 5.008 1 97.44 95 LEU B N 1
ATOM 3118 C CA . LEU B 1 95 ? -10.859 17.656 6.113 1 97.44 95 LEU B CA 1
ATOM 3119 C C . LEU B 1 95 ? -10.672 16.188 5.742 1 97.44 95 LEU B C 1
ATOM 3121 O O . LEU B 1 95 ? -11.492 15.617 5.008 1 97.44 95 LEU B O 1
ATOM 3125 N N . PHE B 1 96 ? -9.664 15.617 6.223 1 97.94 96 PHE B N 1
ATOM 3126 C CA . PHE B 1 96 ? -9.414 14.188 6.109 1 97.94 96 PHE B CA 1
ATOM 3127 C C . PHE B 1 96 ? -9.602 13.5 7.457 1 97.94 96 PHE B C 1
ATOM 3129 O O . PHE B 1 96 ? -8.688 13.484 8.289 1 97.94 96 PHE B O 1
ATOM 3136 N N . PRO B 1 97 ? -10.703 12.906 7.637 1 98.31 97 PRO B N 1
ATOM 3137 C CA . PRO B 1 97 ? -11.062 12.438 8.977 1 98.31 97 PRO B CA 1
ATOM 3138 C C . PRO B 1 97 ? -10.125 11.359 9.5 1 98.31 97 PRO B C 1
ATOM 3140 O O . PRO B 1 97 ? -9.969 11.211 10.711 1 98.31 97 PRO B O 1
ATOM 3143 N N . GLU B 1 98 ? -9.492 10.609 8.594 1 98.62 98 GLU B N 1
ATOM 3144 C CA . GLU B 1 98 ? -8.578 9.562 9.039 1 98.62 98 GLU B CA 1
ATOM 3145 C C . GLU B 1 98 ? -7.402 10.148 9.812 1 98.62 98 GLU B C 1
ATOM 3147 O O . GLU B 1 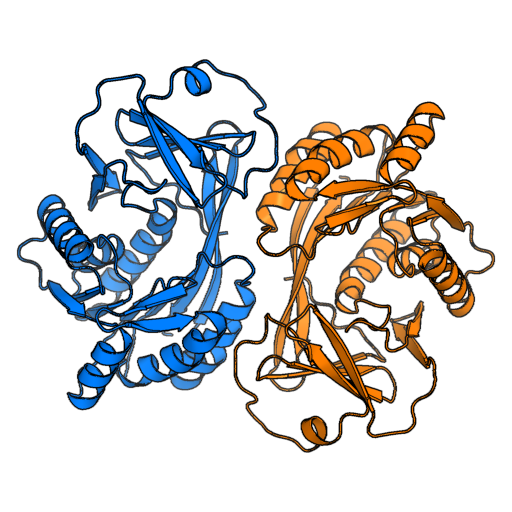98 ? -6.777 9.461 10.625 1 98.62 98 GLU B O 1
ATOM 3152 N N . GLN B 1 99 ? -7.078 11.422 9.68 1 98.69 99 GLN B N 1
ATOM 3153 C CA . GLN B 1 99 ? -5.926 12.062 10.312 1 98.69 99 GLN B CA 1
ATOM 3154 C C . GLN B 1 99 ? -6.176 12.297 11.797 1 98.69 99 GLN B C 1
ATOM 3156 O O . GLN B 1 99 ? -5.246 12.602 12.547 1 98.69 99 GLN B O 1
ATOM 3161 N N . ALA B 1 100 ? -7.391 12.062 12.242 1 98.69 100 ALA B N 1
ATOM 3162 C CA . ALA B 1 100 ? -7.723 12.266 13.648 1 98.69 100 ALA B CA 1
ATOM 3163 C C . ALA B 1 100 ? -6.828 11.422 14.547 1 98.69 100 ALA B C 1
ATOM 3165 O O . ALA B 1 100 ? -6.484 11.836 15.656 1 98.69 100 ALA B O 1
ATOM 3166 N N . VAL B 1 101 ? -6.492 10.281 14.055 1 98.62 101 VAL B N 1
ATOM 3167 C CA . VAL B 1 101 ? -5.633 9.406 14.844 1 98.62 101 VAL B CA 1
ATOM 3168 C C . VAL B 1 101 ? -4.266 10.062 15.039 1 98.62 101 VAL B C 1
ATOM 3170 O O . VAL B 1 101 ? -3.639 9.914 16.094 1 98.62 101 VAL B O 1
ATOM 3173 N N . ASN B 1 102 ? -3.77 10.766 14.062 1 98.81 102 ASN B N 1
ATOM 3174 C CA . ASN B 1 102 ? -2.52 11.508 14.172 1 98.81 102 ASN B CA 1
ATOM 3175 C C . ASN B 1 102 ? -2.67 12.727 15.078 1 98.81 102 ASN B C 1
ATOM 3177 O O . ASN B 1 102 ? -1.745 13.07 15.812 1 98.81 102 ASN B O 1
ATOM 3181 N N . TRP B 1 103 ? -3.834 13.422 15 1 98.81 103 TRP B N 1
ATOM 3182 C CA . TRP B 1 103 ? -4.07 14.562 15.875 1 98.81 103 TRP B CA 1
ATOM 3183 C C . TRP B 1 103 ? -3.988 14.148 17.344 1 98.81 103 TRP B C 1
ATOM 3185 O O . TRP B 1 103 ? -3.279 14.781 18.125 1 98.81 103 TRP B O 1
ATOM 3195 N N . SER B 1 104 ? -4.699 13.031 17.641 1 98.75 104 SER B N 1
ATOM 3196 C CA . SER B 1 104 ? -4.668 12.531 19.016 1 98.75 104 SER B CA 1
ATOM 3197 C C . SER B 1 104 ? -3.248 12.18 19.438 1 98.75 104 SER B C 1
ATOM 3199 O O . SER B 1 104 ? -2.82 12.523 20.547 1 98.75 104 SER B O 1
ATOM 3201 N N . TRP B 1 105 ? -2.543 11.539 18.594 1 98.69 105 TRP B N 1
ATOM 3202 C CA . TRP B 1 105 ? -1.181 11.102 18.875 1 98.69 105 TRP B CA 1
ATOM 3203 C C . TRP B 1 105 ? -0.264 12.289 19.141 1 98.69 105 TRP B C 1
ATOM 3205 O O . TRP B 1 105 ? 0.454 12.328 20.141 1 98.69 105 TRP B O 1
ATOM 3215 N N . MET B 1 106 ? -0.294 13.312 18.25 1 98.5 106 MET B N 1
ATOM 3216 C CA . MET B 1 106 ? 0.629 14.43 18.391 1 98.5 106 MET B CA 1
ATOM 3217 C C . MET B 1 106 ? 0.252 15.297 19.594 1 98.5 106 MET B C 1
ATOM 3219 O O . MET B 1 106 ? 1.126 15.836 20.266 1 98.5 106 MET B O 1
ATOM 3223 N N . MET B 1 107 ? -1.026 15.422 19.844 1 98.75 107 MET B N 1
ATOM 3224 C CA . MET B 1 107 ? -1.458 16.172 21.016 1 98.75 107 MET B CA 1
ATOM 3225 C C . MET B 1 107 ? -0.917 15.531 22.297 1 98.75 107 MET B C 1
ATOM 3227 O O . MET B 1 107 ? -0.398 16.234 23.172 1 98.75 107 MET B O 1
ATOM 3231 N N . ASP B 1 108 ? -1.058 14.211 22.359 1 98.69 108 ASP B N 1
ATOM 3232 C CA . ASP B 1 108 ? -0.534 13.492 23.516 1 98.69 108 ASP B CA 1
ATOM 3233 C C . ASP B 1 108 ? 0.972 13.711 23.656 1 98.69 108 ASP B C 1
ATOM 3235 O O . ASP B 1 108 ? 1.469 13.938 24.766 1 98.69 108 ASP B O 1
ATOM 3239 N N . LYS B 1 109 ? 1.706 13.648 22.594 1 98.69 109 LYS B N 1
ATOM 3240 C CA . LYS B 1 109 ? 3.152 13.844 22.609 1 98.69 109 LYS B CA 1
ATOM 3241 C C . LYS B 1 109 ? 3.514 15.242 23.094 1 98.69 109 LYS B C 1
ATOM 3243 O O . LYS B 1 109 ? 4.43 15.406 23.906 1 98.69 109 LYS B O 1
ATOM 3248 N N . ILE B 1 110 ? 2.84 16.219 22.625 1 98.75 110 ILE B N 1
ATOM 3249 C CA . ILE B 1 110 ? 3.129 17.609 22.938 1 98.75 110 ILE B CA 1
ATOM 3250 C C . ILE B 1 110 ? 2.797 17.891 24.406 1 98.75 110 ILE B C 1
ATOM 3252 O O . ILE B 1 110 ? 3.602 18.484 25.125 1 98.75 110 ILE B O 1
ATOM 3256 N N . ARG B 1 111 ? 1.659 17.406 24.844 1 98.5 111 ARG B N 1
ATOM 3257 C CA . ARG B 1 111 ? 1.217 17.656 26.219 1 98.5 111 ARG B CA 1
ATOM 3258 C C . ARG B 1 111 ? 2.15 16.984 27.219 1 98.5 111 ARG B C 1
ATOM 3260 O O . ARG B 1 111 ? 2.348 17.484 28.328 1 98.5 111 ARG B O 1
ATOM 3267 N N . ASN B 1 112 ? 2.756 15.922 26.797 1 98.19 112 ASN B N 1
ATOM 3268 C CA . ASN B 1 112 ? 3.578 15.148 27.719 1 98.19 112 ASN B CA 1
ATOM 3269 C C . ASN B 1 112 ? 5.055 15.516 27.594 1 98.19 112 ASN B C 1
ATOM 3271 O O . ASN B 1 112 ? 5.898 14.945 28.297 1 98.19 112 ASN B O 1
ATOM 3275 N N . ALA B 1 113 ? 5.422 16.391 26.688 1 97.19 113 ALA B N 1
ATOM 3276 C CA . ALA B 1 113 ? 6.82 16.734 26.453 1 97.19 113 ALA B CA 1
ATOM 3277 C C . ALA B 1 113 ? 7.406 17.516 27.625 1 97.19 113 ALA B C 1
ATOM 3279 O O . ALA B 1 113 ? 8.625 17.516 27.844 1 97.19 113 ALA B O 1
ATOM 3280 N N . ASP B 1 114 ? 6.625 18.25 28.516 1 93.38 114 ASP B N 1
ATOM 3281 C CA . ASP B 1 114 ? 7.031 19 29.703 1 93.38 114 ASP B CA 1
ATOM 3282 C C . ASP B 1 114 ? 7.977 20.141 29.328 1 93.38 114 ASP B C 1
ATOM 3284 O O . ASP B 1 114 ? 8.93 20.406 30.062 1 93.38 114 ASP B O 1
ATOM 3288 N N . ARG B 1 115 ? 8 20.656 28.188 1 97.62 115 ARG B N 1
ATOM 3289 C CA . ARG B 1 115 ? 8.703 21.812 27.672 1 97.62 115 ARG B CA 1
ATOM 3290 C C . ARG B 1 115 ? 7.93 22.453 26.516 1 97.62 115 ARG B C 1
ATOM 3292 O O . ARG B 1 115 ? 7.051 21.828 25.938 1 97.62 115 ARG B O 1
ATOM 3299 N N . PRO B 1 116 ? 8.242 23.703 26.297 1 98.12 116 PRO B N 1
ATOM 3300 C CA . PRO B 1 116 ? 7.605 24.312 25.109 1 98.12 116 PRO B CA 1
ATOM 3301 C C . PRO B 1 116 ? 7.984 23.609 23.812 1 98.12 116 PRO B C 1
ATOM 3303 O O . PRO B 1 116 ? 9.141 23.203 23.641 1 98.12 116 PRO B O 1
ATOM 3306 N N . ILE B 1 117 ? 7.031 23.422 22.984 1 98.75 117 ILE B N 1
ATOM 3307 C CA . ILE B 1 117 ? 7.262 22.719 21.734 1 98.75 117 ILE B CA 1
ATOM 3308 C C . ILE B 1 117 ? 6.922 23.625 20.562 1 98.75 117 ILE B C 1
ATOM 3310 O O . ILE B 1 117 ? 5.855 24.25 20.531 1 98.75 117 ILE B O 1
ATOM 3314 N N . ARG B 1 118 ? 7.789 23.75 19.625 1 98.88 118 ARG B N 1
ATOM 3315 C CA . ARG B 1 118 ? 7.566 24.438 18.359 1 98.88 118 ARG B CA 1
ATOM 3316 C C . ARG B 1 118 ? 7.312 23.453 17.234 1 98.88 118 ARG B C 1
ATOM 3318 O O . ARG B 1 118 ? 8.172 22.625 16.922 1 98.88 118 ARG B O 1
ATOM 3325 N N . VAL B 1 119 ? 6.156 23.578 16.594 1 98.94 119 VAL B N 1
ATOM 3326 C CA . VAL B 1 119 ? 5.75 22.641 15.547 1 98.94 119 VAL B CA 1
ATOM 3327 C C . VAL B 1 119 ? 5.719 23.344 14.195 1 98.94 119 VAL B C 1
ATOM 3329 O O . VAL B 1 119 ? 5.176 24.453 14.078 1 98.94 119 VAL B O 1
ATOM 3332 N N . LEU B 1 120 ? 6.328 22.766 13.219 1 98.94 120 LEU B N 1
ATOM 3333 C CA . LEU B 1 120 ? 6.223 23.188 11.828 1 98.94 120 LEU B CA 1
ATOM 3334 C C . LEU B 1 120 ? 5.305 22.266 11.039 1 98.94 120 LEU B C 1
ATOM 3336 O O . LEU B 1 120 ? 5.578 21.078 10.914 1 98.94 120 LEU B O 1
ATOM 3340 N N . ASN B 1 121 ? 4.195 22.781 10.586 1 98.94 121 ASN B N 1
ATOM 3341 C CA . ASN B 1 121 ? 3.26 22.047 9.75 1 98.94 121 ASN B CA 1
ATOM 3342 C C . ASN B 1 121 ? 3.395 22.422 8.273 1 98.94 121 ASN B C 1
ATOM 3344 O O . ASN B 1 121 ? 2.99 23.516 7.879 1 98.94 121 ASN B O 1
ATOM 3348 N N . LEU B 1 122 ? 3.969 21.516 7.465 1 98.69 122 LEU B N 1
ATOM 3349 C CA . LEU B 1 122 ? 4.219 21.734 6.043 1 98.69 122 LEU B CA 1
ATOM 3350 C C . LEU B 1 122 ? 3.133 21.078 5.199 1 98.69 122 LEU B C 1
ATOM 3352 O O . LEU B 1 122 ? 2.637 20 5.547 1 98.69 122 LEU B O 1
ATOM 3356 N N . PHE B 1 123 ? 2.803 21.734 3.934 1 98 123 PHE B N 1
ATOM 3357 C CA . PHE B 1 123 ? 1.648 21.281 3.168 1 98 123 PHE B CA 1
ATOM 3358 C C . PHE B 1 123 ? 0.405 21.219 4.047 1 98 123 PHE B C 1
ATOM 3360 O O . PHE B 1 123 ? -0.299 20.203 4.074 1 98 123 PHE B O 1
ATOM 3367 N N . ALA B 1 124 ? 0.066 22.312 4.664 1 98.44 124 ALA B N 1
ATOM 3368 C CA . ALA B 1 124 ? -0.7 22.281 5.91 1 98.44 124 ALA B CA 1
ATOM 3369 C C . ALA B 1 124 ? -2.199 22.344 5.629 1 98.44 124 ALA B C 1
ATOM 3371 O O . ALA B 1 124 ? -3.014 22.094 6.52 1 98.44 124 ALA B O 1
ATOM 3372 N N . TYR B 1 125 ? -2.541 22.719 4.43 1 97.31 125 TYR B N 1
ATOM 3373 C CA . TYR B 1 125 ? -3.936 22.656 4.004 1 97.31 125 TYR B CA 1
ATOM 3374 C C . TYR B 1 125 ? -4.828 23.469 4.938 1 97.31 125 TYR B C 1
ATOM 3376 O O . TYR B 1 125 ? -4.527 24.625 5.246 1 97.31 125 TYR B O 1
ATOM 3384 N N . THR B 1 126 ? -5.961 22.891 5.371 1 98.5 126 THR B N 1
ATOM 3385 C CA . THR B 1 126 ? -6.941 23.656 6.133 1 98.5 126 THR B CA 1
ATOM 3386 C C . THR B 1 126 ? -6.605 23.641 7.621 1 98.5 126 THR B C 1
ATOM 3388 O O . THR B 1 126 ? -7.406 24.078 8.445 1 98.5 126 THR B O 1
ATOM 3391 N N . GLY B 1 127 ? -5.531 23.031 8 1 98.69 127 GLY B N 1
ATOM 3392 C CA . GLY B 1 127 ? -4.941 23.281 9.305 1 98.69 127 GLY B CA 1
ATOM 3393 C C . GLY B 1 127 ? -5.398 22.281 10.352 1 98.69 127 GLY B C 1
ATOM 3394 O O . GLY B 1 127 ? -5.32 22.547 11.555 1 98.69 127 GLY B O 1
ATOM 3395 N N . GLY B 1 128 ? -5.914 21.078 9.953 1 98.62 128 GLY B N 1
ATOM 3396 C CA . GLY B 1 128 ? -6.277 20.078 10.945 1 98.62 128 GLY B CA 1
ATOM 3397 C C . GLY B 1 128 ? -5.172 19.812 11.945 1 98.62 128 GLY B C 1
ATOM 3398 O O . GLY B 1 128 ? -5.391 19.891 13.156 1 98.62 128 GLY B O 1
ATOM 3399 N N . ALA B 1 129 ? -3.994 19.578 11.508 1 98.88 129 ALA B N 1
ATOM 3400 C CA . ALA B 1 129 ? -2.85 19.281 12.367 1 98.88 129 ALA B CA 1
ATOM 3401 C C . ALA B 1 129 ? -2.418 20.531 13.133 1 98.88 129 ALA B C 1
ATOM 3403 O O . ALA B 1 129 ? -1.997 20.438 14.289 1 98.88 129 ALA B O 1
ATOM 3404 N N . THR B 1 130 ? -2.484 21.703 12.516 1 98.94 130 THR B N 1
ATOM 3405 C CA . THR B 1 130 ? -2.164 22.969 13.164 1 98.94 130 THR B CA 1
ATOM 3406 C C . THR B 1 130 ? -3.057 23.188 14.383 1 98.94 130 THR B C 1
ATOM 3408 O O . THR B 1 130 ? -2.564 23.484 15.469 1 98.94 130 THR B O 1
ATOM 3411 N N . VAL B 1 131 ? -4.332 23.016 14.18 1 98.88 131 VAL B N 1
ATOM 3412 C CA . VAL B 1 131 ? -5.316 23.203 15.242 1 98.88 131 VAL B CA 1
ATOM 3413 C C . VAL B 1 131 ? -5.047 22.219 16.375 1 98.88 131 VAL B C 1
ATOM 3415 O O . VAL B 1 131 ? -5.066 22.594 17.547 1 98.88 131 VAL B O 1
ATOM 3418 N N . ALA B 1 132 ? -4.754 20.969 16.047 1 98.88 132 ALA B N 1
ATOM 3419 C CA . ALA B 1 132 ? -4.473 19.938 17.047 1 98.88 132 ALA B CA 1
ATOM 3420 C C . ALA B 1 132 ? -3.234 20.281 17.859 1 98.88 132 ALA B C 1
ATOM 3422 O O . ALA B 1 132 ? -3.262 20.25 19.094 1 98.88 132 ALA B O 1
ATOM 3423 N N . ALA B 1 133 ? -2.199 20.672 17.156 1 98.94 133 ALA B N 1
ATOM 3424 C CA . ALA B 1 133 ? -0.946 21 17.844 1 98.94 133 ALA B CA 1
ATOM 3425 C C . ALA B 1 133 ? -1.103 22.219 18.734 1 98.94 133 ALA B C 1
ATOM 3427 O O . ALA B 1 133 ? -0.632 22.234 19.875 1 98.94 133 ALA B O 1
ATOM 3428 N N . ALA B 1 134 ? -1.743 23.219 18.219 1 98.88 134 ALA B N 1
ATOM 3429 C CA . ALA B 1 134 ? -1.959 24.453 18.984 1 98.88 134 ALA B CA 1
ATOM 3430 C C . ALA B 1 134 ? -2.811 24.172 20.219 1 98.88 134 ALA B C 1
ATOM 3432 O O . ALA B 1 134 ? -2.521 24.688 21.312 1 98.88 134 ALA B O 1
ATOM 3433 N N . ALA B 1 135 ? -3.828 23.375 20.062 1 98.81 135 ALA B N 1
ATOM 3434 C CA . ALA B 1 135 ? -4.703 23.016 21.172 1 98.81 135 ALA B CA 1
ATOM 3435 C C . ALA B 1 135 ? -3.926 22.297 22.266 1 98.81 135 ALA B C 1
ATOM 3437 O O . ALA B 1 135 ? -4.266 22.391 23.453 1 98.81 135 ALA B O 1
ATOM 3438 N N . ALA B 1 136 ? -2.871 21.625 21.875 1 98.75 136 ALA B N 1
ATOM 3439 C CA . ALA B 1 136 ? -2.053 20.859 22.812 1 98.75 136 ALA B CA 1
ATOM 3440 C C . ALA B 1 136 ? -1.013 21.766 23.484 1 98.75 136 ALA B C 1
ATOM 3442 O O . ALA B 1 136 ? -0.268 21.312 24.359 1 98.75 136 ALA B O 1
ATOM 3443 N N . GLY B 1 137 ? -0.93 23.031 23.031 1 98.5 137 GLY B N 1
ATOM 3444 C CA . GLY B 1 137 ? -0.085 23.984 23.719 1 98.5 137 GLY B CA 1
ATOM 3445 C C . GLY B 1 137 ? 1.171 24.344 22.938 1 98.5 137 GLY B C 1
ATOM 3446 O O . GLY B 1 137 ? 2.041 25.047 23.453 1 98.5 137 GLY B O 1
ATOM 3447 N N . ALA B 1 138 ? 1.261 23.938 21.734 1 98.88 138 ALA B N 1
ATOM 3448 C CA . ALA B 1 138 ? 2.475 24.188 20.969 1 98.88 138 ALA B CA 1
ATOM 3449 C C . ALA B 1 138 ? 2.42 25.562 20.281 1 98.88 138 ALA B C 1
ATOM 3451 O O . ALA B 1 138 ? 1.336 26.078 20.016 1 98.88 138 ALA B O 1
ATOM 3452 N N . GLU B 1 139 ? 3.592 26.125 20.031 1 98.88 139 GLU B N 1
ATOM 3453 C CA . GLU B 1 139 ? 3.744 27.156 19.016 1 98.88 139 GLU B CA 1
ATOM 3454 C C . GLU B 1 139 ? 3.805 26.547 17.609 1 98.88 139 GLU B C 1
ATOM 3456 O O . GLU B 1 139 ? 4.586 25.625 17.375 1 98.88 139 GLU B O 1
ATOM 3461 N N . VAL B 1 140 ? 2.969 27.062 16.734 1 98.94 140 VAL B N 1
ATOM 3462 C CA . VAL B 1 140 ? 2.85 26.359 15.461 1 98.94 140 VAL B CA 1
ATOM 3463 C C . VAL B 1 140 ? 3.178 27.328 14.32 1 98.94 140 VAL B C 1
ATOM 3465 O O . VAL B 1 140 ? 2.758 28.484 14.344 1 98.94 140 VAL B O 1
ATOM 3468 N N . CYS B 1 141 ? 3.959 26.875 13.414 1 98.94 141 CYS B N 1
ATOM 3469 C CA . CYS B 1 141 ? 4.113 27.516 12.102 1 98.94 141 CYS B CA 1
ATOM 3470 C C . CYS B 1 141 ? 3.393 26.703 11.023 1 98.94 141 CYS B C 1
ATOM 3472 O O . CYS B 1 141 ? 3.748 25.562 10.758 1 98.94 141 CYS B O 1
ATOM 3474 N N . HIS B 1 142 ? 2.393 27.328 10.477 1 98.88 142 HIS B N 1
ATOM 3475 C CA . HIS B 1 142 ? 1.544 26.734 9.453 1 98.88 142 HIS B CA 1
ATOM 3476 C C . HIS B 1 142 ? 1.938 27.219 8.062 1 98.88 142 HIS B C 1
ATOM 3478 O O . HIS B 1 142 ? 1.829 28.422 7.758 1 98.88 142 HIS B O 1
ATOM 3484 N N . VAL B 1 143 ? 2.332 26.281 7.152 1 98.56 143 VAL B N 1
ATOM 3485 C CA . VAL B 1 143 ? 2.809 26.703 5.84 1 98.56 143 VAL B CA 1
ATOM 3486 C C . VAL B 1 143 ? 2.023 25.984 4.746 1 98.56 143 VAL B C 1
ATOM 3488 O O . VAL B 1 143 ? 2 24.75 4.703 1 98.56 143 VAL B O 1
ATOM 3491 N N . ASP B 1 144 ? 1.44 26.703 3.916 1 97.25 144 ASP B N 1
ATOM 3492 C CA . ASP B 1 144 ? 0.789 26.203 2.709 1 97.25 144 ASP B CA 1
ATOM 3493 C C . ASP B 1 144 ? 0.94 27.203 1.554 1 97.25 144 ASP B C 1
ATOM 3495 O O . ASP B 1 144 ? 1.031 28.406 1.773 1 97.25 144 ASP B O 1
ATOM 3499 N N . ALA B 1 145 ? 0.933 26.641 0.323 1 95.31 145 ALA B N 1
ATOM 3500 C CA . ALA B 1 145 ? 1.12 27.5 -0.85 1 95.31 145 ALA B CA 1
ATOM 3501 C C . ALA B 1 145 ? -0.168 28.234 -1.204 1 95.31 145 ALA B C 1
ATOM 3503 O O . ALA B 1 145 ? -0.142 29.219 -1.944 1 95.31 145 ALA B O 1
ATOM 3504 N N . SER B 1 146 ? -1.289 27.766 -0.764 1 94.56 146 SER B N 1
ATOM 3505 C CA . SER B 1 146 ? -2.592 28.312 -1.144 1 94.56 146 SER B CA 1
ATOM 3506 C C . SER B 1 146 ? -3.098 29.312 -0.109 1 94.56 146 SER B C 1
ATOM 3508 O O . SER B 1 146 ? -3.396 28.938 1.027 1 94.56 146 SER B O 1
ATOM 3510 N N . LYS B 1 147 ? -3.279 30.531 -0.551 1 96.44 147 LYS B N 1
ATOM 3511 C CA . LYS B 1 147 ? -3.807 31.578 0.315 1 96.44 147 LYS B CA 1
ATOM 3512 C C . LYS B 1 147 ? -5.184 31.203 0.859 1 96.44 147 LYS B C 1
ATOM 3514 O O . LYS B 1 147 ? -5.48 31.453 2.029 1 96.44 147 LYS B O 1
ATOM 3519 N N . GLY B 1 148 ? -5.961 30.609 -0.008 1 96.69 148 GLY B N 1
ATOM 3520 C CA . GLY B 1 148 ? -7.293 30.188 0.401 1 96.69 148 GLY B CA 1
ATOM 3521 C C . GLY B 1 148 ? -7.273 29.141 1.504 1 96.69 148 GLY B C 1
ATOM 3522 O O . GLY B 1 148 ? -8.062 29.219 2.449 1 96.69 148 GLY B O 1
ATOM 3523 N N . MET B 1 149 ? -6.414 28.172 1.403 1 96.75 149 MET B N 1
ATOM 3524 C CA . MET B 1 149 ? -6.301 27.141 2.422 1 96.75 149 MET B CA 1
ATOM 3525 C C . MET B 1 149 ? -5.785 27.719 3.736 1 96.75 149 MET B C 1
ATOM 3527 O O . MET B 1 149 ? -6.242 27.312 4.812 1 96.75 149 MET B O 1
ATOM 3531 N N . VAL B 1 150 ? -4.867 28.641 3.656 1 98.19 150 VAL B N 1
ATOM 3532 C CA . VAL B 1 150 ? -4.324 29.266 4.855 1 98.19 150 VAL B CA 1
ATOM 3533 C C . VAL B 1 150 ? -5.422 30.031 5.578 1 98.19 150 VAL B C 1
ATOM 3535 O O . VAL B 1 150 ? -5.516 29.984 6.809 1 98.19 150 VAL B O 1
ATOM 3538 N N . GLN B 1 151 ? -6.199 30.75 4.805 1 98.44 151 GLN B N 1
ATOM 3539 C CA . GLN B 1 151 ? -7.324 31.469 5.406 1 98.44 151 GLN B CA 1
ATOM 3540 C C . GLN B 1 151 ? -8.289 30.5 6.086 1 98.44 151 GLN B C 1
ATOM 3542 O O . GLN B 1 151 ? -8.766 30.766 7.191 1 98.44 151 GLN B O 1
ATOM 3547 N N . TRP B 1 152 ? -8.586 29.391 5.387 1 98.5 152 TRP B N 1
ATOM 3548 C CA . TRP B 1 152 ? -9.438 28.359 5.949 1 98.5 152 TRP B CA 1
ATOM 3549 C C . TRP B 1 152 ? -8.859 27.828 7.258 1 98.5 152 TRP B C 1
ATOM 3551 O O . TRP B 1 152 ? -9.594 27.609 8.227 1 98.5 152 TRP B O 1
ATOM 3561 N N . ALA B 1 153 ? -7.59 27.688 7.355 1 98.75 153 ALA B N 1
ATOM 3562 C CA . ALA B 1 153 ? -6.906 27.219 8.562 1 98.75 153 ALA B CA 1
ATOM 3563 C C . ALA B 1 153 ? -7.094 28.219 9.711 1 98.75 153 ALA B C 1
ATOM 3565 O O . ALA B 1 153 ? -7.324 27.812 10.852 1 98.75 153 ALA B O 1
ATOM 3566 N N . LYS B 1 154 ? -6.977 29.516 9.438 1 98.62 154 LYS B N 1
ATOM 3567 C CA . LYS B 1 154 ? -7.203 30.547 10.438 1 98.62 154 LYS B CA 1
ATOM 3568 C C . LYS B 1 154 ? -8.609 30.469 11.008 1 98.62 154 LYS B C 1
ATOM 3570 O O . LYS B 1 154 ? -8.805 30.578 12.227 1 98.62 154 LYS B O 1
ATOM 3575 N N . GLU B 1 155 ? -9.508 30.266 10.133 1 98.69 155 GLU B N 1
ATOM 3576 C CA . GLU B 1 155 ? -10.898 30.172 10.547 1 98.69 155 GLU B CA 1
ATOM 3577 C C . GLU B 1 155 ? -11.125 28.938 11.438 1 98.69 155 GLU B C 1
ATOM 3579 O O . GLU B 1 155 ? -11.883 29 12.406 1 98.69 155 GLU B O 1
ATOM 3584 N N . ASN B 1 156 ? -10.469 27.828 11.086 1 98.75 156 ASN B N 1
ATOM 3585 C CA . ASN B 1 156 ? -10.594 26.625 11.906 1 98.75 156 ASN B CA 1
ATOM 3586 C C . ASN B 1 156 ? -9.969 26.812 13.281 1 98.75 156 ASN B C 1
ATOM 3588 O O . ASN B 1 156 ? -10.5 26.328 14.281 1 98.75 156 ASN B O 1
ATOM 3592 N N . ALA B 1 157 ? -8.867 27.531 13.336 1 98.75 157 ALA B N 1
ATOM 3593 C CA . ALA B 1 157 ? -8.258 27.844 14.625 1 98.75 157 ALA B CA 1
ATOM 3594 C C . ALA B 1 157 ? -9.188 28.688 15.484 1 98.75 157 ALA B C 1
ATOM 3596 O O . ALA B 1 157 ? -9.359 28.422 16.672 1 98.75 157 ALA B O 1
ATOM 3597 N N . GLN B 1 158 ? -9.766 29.688 14.836 1 98.56 158 GLN B N 1
ATOM 3598 C CA . GLN B 1 158 ? -10.711 30.547 15.547 1 98.56 158 GLN B CA 1
ATOM 3599 C C . GLN B 1 158 ? -11.906 29.734 16.062 1 98.56 158 GLN B C 1
ATOM 3601 O O . GLN B 1 158 ? -12.312 29.891 17.203 1 98.56 158 GLN B O 1
ATOM 3606 N N . LEU B 1 159 ? -12.438 28.906 15.188 1 98.31 159 LEU B N 1
ATOM 3607 C CA . LEU B 1 159 ? -13.586 28.078 15.523 1 98.31 159 LEU B CA 1
ATOM 3608 C C . LEU B 1 159 ? -13.281 27.203 16.734 1 98.31 159 LEU B C 1
ATOM 3610 O O . LEU B 1 159 ? -14.164 26.922 17.547 1 98.31 159 LEU B O 1
ATOM 3614 N N . SER B 1 160 ? -12.031 26.797 16.906 1 98.38 160 SER B N 1
ATOM 3615 C CA . SER B 1 160 ? -11.617 25.906 17.984 1 98.38 160 SER B CA 1
ATOM 3616 C C . SER B 1 160 ? -11.164 26.688 19.203 1 98.38 160 SER B C 1
ATOM 3618 O O . SER B 1 160 ? -10.586 26.125 20.141 1 98.38 160 SER B O 1
ATOM 3620 N N . GLY B 1 161 ? -11.312 28.016 19.172 1 98.12 161 GLY B N 1
ATOM 3621 C CA . GLY B 1 161 ? -10.984 28.859 20.312 1 98.12 161 GLY B CA 1
ATOM 3622 C C . GLY B 1 161 ? -9.492 29.094 20.453 1 98.12 161 GLY B C 1
ATOM 3623 O O . GLY B 1 161 ? -8.992 29.266 21.578 1 98.12 161 GLY B O 1
ATOM 3624 N N . LEU B 1 162 ? -8.766 29.078 19.344 1 98.31 162 LEU B N 1
ATOM 3625 C CA . LEU B 1 162 ? -7.312 29.141 19.422 1 98.31 162 LEU B CA 1
ATOM 3626 C C . LEU B 1 162 ? -6.789 30.438 18.812 1 98.31 162 LEU B C 1
ATOM 3628 O O . LEU B 1 162 ? -5.637 30.516 18.391 1 98.31 162 LEU B O 1
ATOM 3632 N N . GLU B 1 163 ? -7.633 31.375 18.719 1 94.5 163 GLU B N 1
ATOM 3633 C CA . GLU B 1 163 ? -7.27 32.625 18.062 1 94.5 163 GLU B CA 1
ATOM 3634 C C . GLU B 1 163 ? -6.113 33.312 18.781 1 94.5 163 GLU B C 1
ATOM 3636 O O . GLU B 1 163 ? -5.348 34.062 18.156 1 94.5 163 GLU B O 1
ATOM 3641 N N . ASN B 1 164 ? -5.918 33.094 20.094 1 96.12 164 ASN B N 1
ATOM 3642 C CA . ASN B 1 164 ? -4.875 33.781 20.859 1 96.12 164 ASN B CA 1
ATOM 3643 C C . ASN B 1 164 ? -3.646 32.875 21.031 1 96.12 164 ASN B C 1
ATOM 3645 O O . ASN B 1 164 ? -2.701 33.25 21.734 1 96.12 164 ASN B O 1
ATOM 3649 N N . GLN B 1 165 ? -3.668 31.688 20.531 1 96.62 165 GLN B N 1
ATOM 3650 C CA . GLN B 1 165 ? -2.51 30.797 20.562 1 96.62 165 GLN B CA 1
ATOM 3651 C C . GLN B 1 165 ? -1.441 31.25 19.578 1 96.62 165 GLN B C 1
ATOM 3653 O O . GLN B 1 165 ? -1.741 31.953 18.609 1 96.62 165 GLN B O 1
ATOM 3658 N N . PRO B 1 166 ? -0.23 30.953 19.797 1 98.31 166 PRO B N 1
ATOM 3659 C CA . PRO B 1 166 ? 0.865 31.359 18.922 1 98.31 166 PRO B CA 1
ATOM 3660 C C . PRO B 1 166 ? 0.933 30.531 17.641 1 98.31 166 PRO B C 1
ATOM 3662 O O . PRO B 1 166 ? 1.728 29.594 17.547 1 98.31 166 PRO B O 1
ATOM 3665 N N . ILE B 1 167 ? 0.181 30.922 16.688 1 98.81 167 ILE B N 1
ATOM 3666 C CA . ILE B 1 167 ? 0.197 30.312 15.375 1 98.81 167 ILE B CA 1
ATOM 3667 C C . ILE B 1 167 ? 0.641 31.328 14.328 1 98.81 167 ILE B C 1
ATOM 3669 O O . ILE B 1 167 ? 0.059 32.406 14.219 1 98.81 167 ILE B O 1
ATOM 3673 N N . ARG B 1 168 ? 1.677 31.016 13.641 1 98.56 168 ARG B N 1
ATOM 3674 C CA . ARG B 1 168 ? 2.129 31.797 12.5 1 98.56 168 ARG B CA 1
ATOM 3675 C C . ARG B 1 168 ? 1.635 31.203 11.188 1 98.56 168 ARG B C 1
ATOM 3677 O O . ARG B 1 168 ? 1.864 30.016 10.922 1 98.56 168 ARG B O 1
ATOM 3684 N N . TYR B 1 169 ? 0.955 32 10.43 1 98.62 169 TYR B N 1
ATOM 3685 C CA . TYR B 1 169 ? 0.407 31.531 9.164 1 98.62 169 TYR B CA 1
ATOM 3686 C C . TYR B 1 169 ? 1.237 32.031 7.992 1 98.62 169 TYR B C 1
ATOM 3688 O O . TYR B 1 169 ? 1.421 33.25 7.832 1 98.62 169 TYR B O 1
ATOM 3696 N N . ILE B 1 170 ? 1.678 31.125 7.172 1 98.06 170 ILE B N 1
ATOM 3697 C CA . ILE B 1 170 ? 2.572 31.469 6.074 1 98.06 170 ILE B CA 1
ATOM 3698 C C . ILE B 1 170 ? 2.014 30.938 4.758 1 98.06 170 ILE B C 1
ATOM 3700 O O . ILE B 1 170 ? 1.729 29.734 4.645 1 98.06 170 ILE B O 1
ATOM 3704 N N . THR B 1 171 ? 1.772 31.828 3.779 1 96.56 171 THR B N 1
ATOM 3705 C CA . THR B 1 171 ? 1.502 31.406 2.41 1 96.56 171 THR B CA 1
ATOM 3706 C C . THR B 1 171 ? 2.783 31.406 1.582 1 96.56 171 THR B C 1
ATOM 3708 O O . THR B 1 171 ? 3.256 32.469 1.153 1 96.56 171 THR B O 1
ATOM 3711 N N . ASP B 1 172 ? 3.342 30.219 1.351 1 95.25 172 ASP B N 1
ATOM 3712 C CA . ASP B 1 172 ? 4.633 30.125 0.681 1 95.25 172 ASP B CA 1
ATOM 3713 C C . ASP B 1 172 ? 4.863 28.719 0.138 1 95.25 172 ASP B C 1
ATOM 3715 O O . ASP B 1 172 ? 4.133 27.781 0.481 1 95.25 172 ASP B O 1
ATOM 3719 N N . ASP B 1 173 ? 5.805 28.672 -0.755 1 94.94 173 ASP B N 1
ATOM 3720 C CA . ASP B 1 173 ? 6.336 27.375 -1.142 1 94.94 173 ASP B CA 1
ATOM 3721 C C . ASP B 1 173 ? 7.137 26.75 -0.004 1 94.94 173 ASP B C 1
ATOM 3723 O O . ASP B 1 173 ? 8.047 27.375 0.542 1 94.94 173 ASP B O 1
ATOM 3727 N N . VAL B 1 174 ? 6.855 25.469 0.308 1 95.25 174 VAL B N 1
ATOM 3728 C CA . VAL B 1 174 ? 7.406 24.844 1.509 1 95.25 174 VAL B CA 1
ATOM 3729 C C . VAL B 1 174 ? 8.922 24.75 1.388 1 95.25 174 VAL B C 1
ATOM 3731 O O . VAL B 1 174 ? 9.641 24.875 2.381 1 95.25 174 VAL B O 1
ATOM 3734 N N . PHE B 1 175 ? 9.477 24.5 0.236 1 93.81 175 PHE B N 1
ATOM 3735 C CA . PHE B 1 175 ? 10.914 24.375 0.073 1 93.81 175 PHE B CA 1
ATOM 3736 C C . PHE B 1 175 ? 11.617 25.703 0.33 1 93.81 175 PHE B C 1
ATOM 3738 O O . PHE B 1 175 ? 12.602 25.75 1.074 1 93.81 175 PHE B O 1
ATOM 3745 N N . LYS B 1 176 ? 11.148 26.672 -0.297 1 94 176 LYS B N 1
ATOM 3746 C CA . LYS B 1 176 ? 11.719 28 -0.115 1 94 176 LYS B CA 1
ATOM 3747 C C . LYS B 1 176 ? 11.625 28.453 1.342 1 94 176 LYS B C 1
ATOM 3749 O O . LYS B 1 176 ? 12.562 29.031 1.881 1 94 176 LYS B O 1
ATOM 3754 N N . PHE B 1 177 ? 10.492 28.172 1.854 1 96.5 177 PHE B N 1
ATOM 3755 C CA . PHE B 1 177 ? 10.289 28.562 3.248 1 96.5 177 PHE B CA 1
ATOM 3756 C C . PHE B 1 177 ? 11.328 27.891 4.145 1 96.5 177 PHE B C 1
ATOM 3758 O O . PHE B 1 177 ? 11.961 28.547 4.973 1 96.5 177 PHE B O 1
ATOM 3765 N N . VAL B 1 178 ? 11.477 26.547 4.02 1 97.25 178 VAL B N 1
ATOM 3766 C CA . VAL B 1 178 ? 12.391 25.797 4.871 1 97.25 178 VAL B CA 1
ATOM 3767 C C . VAL B 1 178 ? 13.82 26.281 4.656 1 97.25 178 VAL B C 1
ATOM 3769 O O . VAL B 1 178 ? 14.602 26.359 5.605 1 97.25 178 VAL B O 1
ATOM 3772 N N . GLN B 1 179 ? 14.148 26.609 3.459 1 96.44 179 GLN B N 1
ATOM 3773 C CA . GLN B 1 179 ? 15.469 27.156 3.164 1 96.44 179 GLN B CA 1
ATOM 3774 C C . GLN B 1 179 ? 15.703 28.469 3.918 1 96.44 179 GLN B C 1
ATOM 3776 O O . GLN B 1 179 ? 16.797 28.688 4.457 1 96.44 179 GLN B O 1
ATOM 3781 N N . ARG B 1 180 ? 14.758 29.281 3.91 1 97.44 180 ARG B N 1
ATOM 3782 C CA . ARG B 1 180 ? 14.859 30.547 4.621 1 97.44 180 ARG B CA 1
ATOM 3783 C C . ARG B 1 180 ? 14.984 30.328 6.125 1 97.44 180 ARG B C 1
ATOM 3785 O O . ARG B 1 180 ? 15.758 31.016 6.797 1 97.44 180 ARG B O 1
ATOM 3792 N N . GLU B 1 181 ? 14.125 29.422 6.617 1 97.75 181 GLU B N 1
ATOM 3793 C CA . GLU B 1 181 ? 14.219 29.109 8.039 1 97.75 181 GLU B CA 1
ATOM 3794 C C . GLU B 1 181 ? 15.625 28.625 8.406 1 97.75 181 GLU B C 1
ATOM 3796 O O . GLU B 1 181 ? 16.156 29 9.461 1 97.75 181 GLU B O 1
ATOM 3801 N N . GLN B 1 182 ? 16.188 27.766 7.574 1 97.62 182 GLN B N 1
ATOM 3802 C CA . GLN B 1 182 ? 17.547 27.281 7.809 1 97.62 182 GLN B CA 1
ATOM 3803 C C . GLN B 1 182 ? 18.547 28.422 7.867 1 97.62 182 GLN B C 1
ATOM 3805 O O . GLN B 1 182 ? 19.375 28.484 8.773 1 97.62 182 GLN B O 1
ATOM 3810 N N . ARG B 1 183 ? 18.484 29.375 6.953 1 97.75 183 ARG B N 1
ATOM 3811 C CA . ARG B 1 183 ? 19.391 30.531 6.887 1 97.75 183 ARG B CA 1
ATOM 3812 C C . ARG B 1 183 ? 19.25 31.406 8.125 1 97.75 183 ARG B C 1
ATOM 3814 O O . ARG B 1 183 ? 20.234 31.984 8.594 1 97.75 183 ARG B O 1
ATOM 3821 N N . ARG B 1 184 ? 18.109 31.406 8.625 1 97.56 184 ARG B N 1
ATOM 3822 C CA . ARG B 1 184 ? 17.812 32.25 9.766 1 97.56 184 ARG B CA 1
ATOM 3823 C C . ARG B 1 184 ? 18.141 31.547 11.078 1 97.56 184 ARG B C 1
ATOM 3825 O O . ARG B 1 184 ? 18.047 32.156 12.148 1 97.56 184 ARG B O 1
ATOM 3832 N N . GLY B 1 185 ? 18.422 30.297 11.008 1 97.38 185 GLY B N 1
ATOM 3833 C CA . GLY B 1 185 ? 18.781 29.516 12.188 1 97.38 185 GLY B CA 1
ATOM 3834 C C . GLY B 1 185 ? 17.578 29.156 13.039 1 97.38 185 GLY B C 1
ATOM 3835 O O . GLY B 1 185 ? 17.734 28.875 14.234 1 97.38 185 GLY B O 1
ATOM 3836 N N . ARG B 1 186 ? 16.391 29.234 12.422 1 97.62 186 ARG B N 1
ATOM 3837 C CA . ARG B 1 186 ? 15.195 28.844 13.156 1 97.62 186 ARG B CA 1
ATOM 3838 C C . ARG B 1 186 ? 15.086 27.328 13.25 1 97.62 186 ARG B C 1
ATOM 3840 O O . ARG B 1 186 ? 15.375 26.625 12.281 1 97.62 186 ARG B O 1
ATOM 3847 N N . GLN B 1 187 ? 14.695 26.859 14.453 1 98.31 187 GLN B N 1
ATOM 3848 C CA . GLN B 1 187 ? 14.586 25.422 14.672 1 98.31 187 GLN B CA 1
ATOM 3849 C C . GLN B 1 187 ? 13.203 25.047 15.188 1 98.31 187 GLN B C 1
ATOM 3851 O O . GLN B 1 187 ? 12.516 25.875 15.789 1 98.31 187 GLN B O 1
ATOM 3856 N N . TYR B 1 188 ? 12.844 23.844 15.016 1 98.88 188 TYR B N 1
ATOM 3857 C CA . TYR B 1 188 ? 11.555 23.297 15.422 1 98.88 188 TYR B CA 1
ATOM 3858 C C . TYR B 1 188 ? 11.742 21.984 16.156 1 98.88 188 TYR B C 1
ATOM 3860 O O . TYR B 1 188 ? 12.711 21.25 15.922 1 98.88 188 TYR B O 1
ATOM 3868 N N . ASP B 1 189 ? 10.789 21.703 17.031 1 98.88 189 ASP B N 1
ATOM 3869 C CA . ASP B 1 189 ? 10.844 20.469 17.828 1 98.88 189 ASP B CA 1
ATOM 3870 C C . ASP B 1 189 ? 10.078 19.344 17.125 1 98.88 189 ASP B C 1
ATOM 3872 O O . ASP B 1 189 ? 10.273 18.172 17.453 1 98.88 189 ASP B O 1
ATOM 3876 N N . ALA B 1 190 ? 9.203 19.719 16.266 1 98.94 190 ALA B N 1
ATOM 3877 C CA . ALA B 1 190 ? 8.414 18.75 15.516 1 98.94 190 ALA B CA 1
ATOM 3878 C C . ALA B 1 190 ? 8.078 19.266 14.117 1 98.94 190 ALA B C 1
ATOM 3880 O O . ALA B 1 190 ? 7.867 20.453 13.93 1 98.94 190 ALA B O 1
ATOM 3881 N N . ILE B 1 191 ? 8.008 18.344 13.18 1 98.94 191 ILE B N 1
ATOM 3882 C CA . ILE B 1 191 ? 7.629 18.672 11.812 1 98.94 191 ILE B CA 1
ATOM 3883 C C . ILE B 1 191 ? 6.559 17.688 11.328 1 98.94 191 ILE B C 1
ATOM 3885 O O . ILE B 1 191 ? 6.695 16.484 11.5 1 98.94 191 ILE B O 1
ATOM 3889 N N . ILE B 1 192 ? 5.516 18.219 10.828 1 98.94 192 ILE B N 1
ATOM 3890 C CA . ILE B 1 192 ? 4.441 17.484 10.188 1 98.94 192 ILE B CA 1
ATOM 3891 C C . ILE B 1 192 ? 4.418 17.797 8.695 1 98.94 192 ILE B C 1
ATOM 3893 O O . ILE B 1 192 ? 4.566 18.953 8.297 1 98.94 192 ILE B O 1
ATOM 3897 N N . MET B 1 193 ? 4.277 16.797 7.875 1 98.62 193 MET B N 1
ATOM 3898 C CA . MET B 1 193 ? 4.129 17.094 6.457 1 98.62 193 MET B CA 1
ATOM 3899 C C . MET B 1 193 ? 3.162 16.125 5.793 1 98.62 193 MET B C 1
ATOM 3901 O O . MET B 1 193 ? 3.154 14.93 6.113 1 98.62 193 MET B O 1
ATOM 3905 N N . ASP B 1 194 ? 2.381 16.547 4.922 1 98.06 194 ASP B N 1
ATOM 3906 C CA . ASP B 1 194 ? 1.443 15.812 4.078 1 98.06 194 ASP B CA 1
ATOM 3907 C C . ASP B 1 194 ? 1.604 16.203 2.611 1 98.06 194 ASP B C 1
ATOM 3909 O O . ASP B 1 194 ? 0.682 16.75 2.006 1 98.06 194 ASP B O 1
ATOM 3913 N N . PRO B 1 195 ? 2.732 15.844 2.004 1 97.56 195 PRO B N 1
ATOM 3914 C CA . PRO B 1 195 ? 3.014 16.297 0.639 1 97.56 195 PRO B CA 1
ATOM 3915 C C . PRO B 1 195 ? 2.102 15.641 -0.398 1 97.56 195 PRO B C 1
ATOM 3917 O O . PRO B 1 195 ? 1.771 14.461 -0.276 1 97.56 195 PRO B O 1
ATOM 3920 N N . PRO B 1 196 ? 1.687 16.453 -1.389 1 95.88 196 PRO B N 1
ATOM 3921 C CA . PRO B 1 196 ? 0.944 15.852 -2.502 1 95.88 196 PRO B CA 1
ATOM 3922 C C . PRO B 1 196 ? 1.832 15.016 -3.42 1 95.88 196 PRO B C 1
ATOM 3924 O O . PRO B 1 196 ? 3.061 15.094 -3.34 1 95.88 196 PRO B O 1
ATOM 3927 N N . SER B 1 197 ? 1.201 14.219 -4.258 1 95.69 197 SER B N 1
ATOM 3928 C CA . SER B 1 197 ? 1.962 13.469 -5.254 1 95.69 197 SER B CA 1
ATOM 3929 C C . SER B 1 197 ? 2.66 14.406 -6.234 1 95.69 197 SER B C 1
ATOM 3931 O O . SER B 1 197 ? 3.818 14.188 -6.594 1 95.69 197 SER B O 1
ATOM 3933 N N . TYR B 1 198 ? 1.903 15.281 -6.664 1 94.12 198 TYR B N 1
ATOM 3934 C CA . TYR B 1 198 ? 2.35 16.328 -7.574 1 94.12 198 TYR B CA 1
ATOM 3935 C C . TYR B 1 198 ? 1.837 17.688 -7.125 1 94.12 198 TYR B C 1
ATOM 3937 O O . TYR B 1 198 ? 0.742 17.797 -6.566 1 94.12 198 TYR B O 1
ATOM 3945 N N . GLY B 1 199 ? 2.656 18.641 -7.355 1 90.5 199 GLY B N 1
ATOM 3946 C CA . GLY B 1 199 ? 2.229 19.984 -7.012 1 90.5 199 GLY B CA 1
ATOM 3947 C C . GLY B 1 199 ? 3.082 21.062 -7.648 1 90.5 199 GLY B C 1
ATOM 3948 O O . GLY B 1 199 ? 4.062 20.766 -8.336 1 90.5 199 GLY B O 1
ATOM 3949 N N . ARG B 1 200 ? 2.545 22.281 -7.574 1 87.56 200 ARG B N 1
ATOM 3950 C CA . ARG B 1 200 ? 3.264 23.469 -8.047 1 87.56 200 ARG B CA 1
ATOM 3951 C C . ARG B 1 200 ? 3.295 24.547 -6.973 1 87.56 200 ARG B C 1
ATOM 3953 O O . ARG B 1 200 ? 2.309 24.766 -6.262 1 87.56 200 ARG B O 1
ATOM 3960 N N . GLY B 1 201 ? 4.422 25.078 -6.867 1 83.12 201 GLY B N 1
ATOM 3961 C CA . GLY B 1 201 ? 4.531 26.219 -5.969 1 83.12 201 GLY B CA 1
ATOM 3962 C C . GLY B 1 201 ? 3.896 27.484 -6.527 1 83.12 201 GLY B C 1
ATOM 3963 O O . GLY B 1 201 ? 3.445 27.5 -7.672 1 83.12 201 GLY B O 1
ATOM 3964 N N . PRO B 1 202 ? 3.777 28.5 -5.668 1 80.94 202 PRO B N 1
ATOM 3965 C CA . PRO B 1 202 ? 3.15 29.75 -6.082 1 80.94 202 PRO B CA 1
ATOM 3966 C C . PRO B 1 202 ? 3.83 30.375 -7.301 1 80.94 202 PRO B C 1
ATOM 3968 O O . PRO B 1 202 ? 3.184 31.094 -8.078 1 80.94 202 PRO B O 1
ATOM 3971 N N . ASN B 1 203 ? 5.082 30.094 -7.508 1 84.81 203 ASN B N 1
ATOM 3972 C CA . ASN B 1 203 ? 5.82 30.672 -8.633 1 84.81 203 ASN B CA 1
ATOM 3973 C C . ASN B 1 203 ? 6.086 29.609 -9.711 1 84.81 203 ASN B C 1
ATOM 3975 O O . ASN B 1 203 ? 7.031 29.75 -10.492 1 84.81 203 ASN B O 1
ATOM 3979 N N . GLY B 1 204 ? 5.43 28.469 -9.641 1 85.38 204 GLY B N 1
ATOM 3980 C CA . GLY B 1 204 ? 5.531 27.438 -10.672 1 85.38 204 GLY B CA 1
ATOM 3981 C C . GLY B 1 204 ? 6.539 26.359 -10.328 1 85.38 204 GLY B C 1
ATOM 3982 O O . GLY B 1 204 ? 6.859 25.516 -11.172 1 85.38 204 GLY B O 1
ATOM 3983 N N . GLU B 1 205 ? 7.027 26.328 -9.141 1 88.25 205 GLU B N 1
ATOM 3984 C CA . GLU B 1 205 ? 7.918 25.25 -8.711 1 88.25 205 GLU B CA 1
ATOM 3985 C C . GLU B 1 205 ? 7.234 23.891 -8.828 1 88.25 205 GLU B C 1
ATOM 3987 O O . GLU B 1 205 ? 6.062 23.75 -8.477 1 88.25 205 GLU B O 1
ATOM 3992 N N . MET B 1 206 ? 8.008 23 -9.344 1 91 206 MET B N 1
ATOM 3993 C CA . MET B 1 206 ? 7.418 21.688 -9.555 1 91 206 MET B CA 1
ATOM 3994 C C . MET B 1 206 ? 7.754 20.75 -8.391 1 91 206 MET B C 1
ATOM 3996 O O . MET B 1 206 ? 8.883 20.75 -7.898 1 91 206 MET B O 1
ATOM 4000 N N . TRP B 1 207 ? 6.785 20.094 -7.859 1 93.62 207 TRP B N 1
ATOM 4001 C CA . TRP B 1 207 ? 6.941 19.062 -6.848 1 93.62 207 TRP B CA 1
ATOM 4002 C C . TRP B 1 207 ? 6.504 17.703 -7.387 1 93.62 207 TRP B C 1
ATOM 4004 O O . TRP B 1 207 ? 5.406 17.562 -7.934 1 93.62 207 TRP B O 1
ATOM 4014 N N . LYS B 1 208 ? 7.352 16.828 -7.277 1 95.69 208 LYS B N 1
ATOM 4015 C CA . LYS B 1 208 ? 7.062 15.406 -7.477 1 95.69 208 LYS B CA 1
ATOM 4016 C C . LYS B 1 208 ? 7.516 14.57 -6.281 1 95.69 208 LYS B C 1
ATOM 4018 O O . LYS B 1 208 ? 8.711 14.484 -6.004 1 95.69 208 LYS B O 1
ATOM 4023 N N . LEU B 1 209 ? 6.617 13.938 -5.625 1 97.06 209 LEU B N 1
ATOM 4024 C CA . LEU B 1 209 ? 6.91 13.289 -4.348 1 97.06 209 LEU B CA 1
ATOM 4025 C C . LEU B 1 209 ? 8.062 12.305 -4.492 1 97.06 209 LEU B C 1
ATOM 4027 O O . LEU B 1 209 ? 9.023 12.344 -3.715 1 97.06 209 LEU B O 1
ATOM 4031 N N . GLU B 1 210 ? 8.055 11.43 -5.477 1 95.31 210 GLU B N 1
ATOM 4032 C CA . GLU B 1 210 ? 9.031 10.359 -5.652 1 95.31 210 GLU B CA 1
ATOM 4033 C C . GLU B 1 210 ? 10.438 10.922 -5.852 1 95.31 210 GLU B C 1
ATOM 4035 O O . GLU B 1 210 ? 11.43 10.25 -5.539 1 95.31 210 GLU B O 1
ATOM 4040 N N . GLU B 1 211 ? 10.5 12.141 -6.281 1 96.06 211 GLU B N 1
ATOM 4041 C CA . GLU B 1 211 ? 11.797 12.758 -6.547 1 96.06 211 GLU B CA 1
ATOM 4042 C C . GLU B 1 211 ? 12.234 13.648 -5.391 1 96.06 211 GLU B C 1
ATOM 4044 O O . GLU B 1 211 ? 13.43 13.797 -5.125 1 96.06 211 GLU B O 1
ATOM 4049 N N . ASN B 1 212 ? 11.227 14.219 -4.742 1 97.38 212 ASN B N 1
ATOM 4050 C CA . ASN B 1 212 ? 11.562 15.352 -3.889 1 97.38 212 ASN B CA 1
ATOM 4051 C C . ASN B 1 212 ? 11.484 14.984 -2.41 1 97.38 212 ASN B C 1
ATOM 4053 O O . ASN B 1 212 ? 12.031 15.688 -1.559 1 97.38 212 ASN B O 1
ATOM 4057 N N . LEU B 1 213 ? 10.844 13.914 -2.068 1 98.06 213 LEU B N 1
ATOM 4058 C CA . LEU B 1 213 ? 10.555 13.641 -0.666 1 98.06 213 LEU B CA 1
ATOM 4059 C C . LEU B 1 213 ? 11.836 13.383 0.114 1 98.06 213 LEU B C 1
ATOM 4061 O O . LEU B 1 213 ? 12.047 13.969 1.18 1 98.06 213 LEU B O 1
ATOM 4065 N N . PHE B 1 214 ? 12.766 12.57 -0.386 1 98.38 214 PHE B N 1
ATOM 4066 C CA . PHE B 1 214 ? 13.969 12.219 0.358 1 98.38 214 PHE B CA 1
ATOM 4067 C C . PHE B 1 214 ? 14.828 13.453 0.611 1 98.38 214 PHE B C 1
ATOM 4069 O O . PHE B 1 214 ? 15.141 13.773 1.76 1 98.38 214 PHE B O 1
ATOM 4076 N N . PRO B 1 215 ? 15.211 14.141 -0.48 1 97.75 215 PRO B N 1
ATOM 4077 C CA . PRO B 1 215 ? 16.031 15.312 -0.209 1 97.75 215 PRO B CA 1
ATOM 4078 C C . PRO B 1 215 ? 15.336 16.344 0.672 1 97.75 215 PRO B C 1
ATOM 4080 O O . PRO B 1 215 ? 15.984 17.047 1.445 1 97.75 215 PRO B O 1
ATOM 4083 N N . PHE B 1 216 ? 14.078 16.469 0.569 1 98.31 216 PHE B N 1
ATOM 4084 C CA . PHE B 1 216 ? 13.336 17.406 1.399 1 98.31 216 PHE B CA 1
ATOM 4085 C C . PHE B 1 216 ? 13.391 17 2.865 1 98.31 216 PHE B C 1
ATOM 4087 O O . PHE B 1 216 ? 13.594 17.828 3.746 1 98.31 216 PHE B O 1
ATOM 4094 N N . LEU B 1 217 ? 13.156 15.688 3.121 1 98.62 217 LEU B N 1
ATOM 4095 C CA . LEU B 1 217 ? 13.273 15.18 4.48 1 98.62 217 LEU B CA 1
ATOM 4096 C C . LEU B 1 217 ? 14.672 15.422 5.039 1 98.62 217 LEU B C 1
ATOM 4098 O O . LEU B 1 217 ? 14.82 15.836 6.191 1 98.62 217 LEU B O 1
ATOM 4102 N N . GLU B 1 218 ? 15.625 15.164 4.23 1 97.62 218 GLU B N 1
ATOM 4103 C CA . GLU B 1 218 ? 17 15.422 4.645 1 97.62 218 GLU B CA 1
ATOM 4104 C C . GLU B 1 218 ? 17.203 16.891 5.023 1 97.62 218 GLU B C 1
ATOM 4106 O O . GLU B 1 218 ? 17.828 17.188 6.043 1 97.62 218 GLU B O 1
ATOM 4111 N N . PHE B 1 219 ? 16.703 17.703 4.199 1 97.69 219 PHE B N 1
ATOM 4112 C CA . PHE B 1 219 ? 16.812 19.141 4.449 1 97.69 219 PHE B CA 1
ATOM 4113 C C . PHE B 1 219 ? 16.094 19.531 5.738 1 97.69 219 PHE B C 1
ATOM 4115 O O . PHE B 1 219 ? 16.609 20.344 6.516 1 97.69 219 PHE B O 1
ATOM 4122 N N . CYS B 1 220 ? 14.984 18.984 5.996 1 98.5 220 CYS B N 1
ATOM 4123 C CA . CYS B 1 220 ? 14.188 19.297 7.18 1 98.5 220 CYS B CA 1
ATOM 4124 C C . CYS B 1 220 ? 14.945 18.938 8.453 1 98.5 220 CYS B C 1
ATOM 4126 O O . CYS B 1 220 ? 14.75 19.547 9.5 1 98.5 220 CYS B O 1
ATOM 4128 N N . THR B 1 221 ? 15.828 17.922 8.406 1 98.38 221 THR B N 1
ATOM 4129 C CA . THR B 1 221 ? 16.594 17.531 9.594 1 98.38 221 THR B CA 1
ATOM 4130 C C . THR B 1 221 ? 17.5 18.688 10.047 1 98.38 221 THR B C 1
ATOM 4132 O O . THR B 1 221 ? 17.891 18.734 11.219 1 98.38 221 THR B O 1
ATOM 4135 N N . THR B 1 222 ? 17.812 19.609 9.102 1 98.12 222 THR B N 1
ATOM 4136 C CA . THR B 1 222 ? 18.734 20.688 9.406 1 98.12 222 THR B CA 1
ATOM 4137 C C . THR B 1 222 ? 18.047 21.797 10.195 1 98.12 222 THR B C 1
ATOM 4139 O O . THR B 1 222 ? 18.703 22.656 10.781 1 98.12 222 THR B O 1
ATOM 4142 N N . ILE B 1 223 ? 16.734 21.766 10.258 1 98.69 223 ILE B N 1
ATOM 4143 C CA . ILE B 1 223 ? 16.016 22.812 10.977 1 98.69 223 ILE B CA 1
ATOM 4144 C C . ILE B 1 223 ? 15.297 22.219 12.188 1 98.69 223 ILE B C 1
ATOM 4146 O O . ILE B 1 223 ? 14.445 22.875 12.797 1 98.69 223 ILE B O 1
ATOM 4150 N N . LEU B 1 224 ? 15.547 20.969 12.477 1 98.81 224 LEU B N 1
ATOM 4151 C CA . LEU B 1 224 ? 15.086 20.375 13.727 1 98.81 224 LEU B CA 1
ATOM 4152 C C . LEU B 1 224 ? 15.969 20.828 14.891 1 98.81 224 LEU B C 1
ATOM 4154 O O . LEU B 1 224 ? 17.172 20.984 14.727 1 98.81 224 LEU B O 1
ATOM 4158 N N . SER B 1 225 ? 15.422 21 16.047 1 98.5 225 SER B N 1
ATOM 4159 C CA . SER B 1 225 ? 16.172 21.328 17.25 1 98.5 225 SER B CA 1
ATOM 4160 C C . SER B 1 225 ? 17.094 20.188 17.656 1 98.5 225 SER B C 1
ATOM 4162 O O . SER B 1 225 ? 16.969 19.078 17.141 1 98.5 225 SER B O 1
ATOM 4164 N N . PRO B 1 226 ? 17.953 20.453 18.562 1 97.69 226 PRO B N 1
ATOM 4165 C CA . PRO B 1 226 ? 18.875 19.391 19.031 1 97.69 226 PRO B CA 1
ATOM 4166 C C . PRO B 1 226 ? 18.141 18.25 19.719 1 97.69 226 PRO B C 1
ATOM 4168 O O . PRO B 1 226 ? 18.656 17.125 19.766 1 97.69 226 PRO B O 1
ATOM 4171 N N . ASN B 1 227 ? 16.984 18.594 20.25 1 97.69 227 ASN B N 1
ATOM 4172 C CA . ASN B 1 227 ? 16.156 17.578 20.906 1 97.69 227 ASN B CA 1
ATOM 4173 C C . ASN B 1 227 ? 14.75 17.531 20.312 1 97.69 227 ASN B C 1
ATOM 4175 O O . ASN B 1 227 ? 13.773 17.781 21.016 1 97.69 227 ASN B O 1
ATOM 4179 N N . PRO B 1 228 ? 14.672 17.109 19.078 1 98.69 228 PRO B N 1
ATOM 4180 C CA . PRO B 1 228 ? 13.336 17.094 18.469 1 98.69 228 PRO B CA 1
ATOM 4181 C C . PRO B 1 228 ? 12.398 16.078 19.141 1 98.69 228 PRO B C 1
ATOM 4183 O O . PRO B 1 228 ? 12.852 15.164 19.828 1 98.69 228 PRO B O 1
ATOM 4186 N N . LEU B 1 229 ? 11.109 16.312 18.938 1 98.88 229 LEU B N 1
ATOM 4187 C CA . LEU B 1 229 ? 10.094 15.5 19.594 1 98.88 229 LEU B CA 1
ATOM 4188 C C . LEU B 1 229 ? 9.547 14.445 18.641 1 98.88 229 LEU B C 1
ATOM 4190 O O . LEU B 1 229 ? 9.531 13.258 18.969 1 98.88 229 LEU B O 1
ATOM 4194 N N . PHE B 1 230 ? 9.07 14.875 17.453 1 98.94 230 PHE B N 1
ATOM 4195 C CA . PHE B 1 230 ? 8.57 13.898 16.5 1 98.94 230 PHE B CA 1
ATOM 4196 C C . PHE B 1 230 ? 8.594 14.477 15.086 1 98.94 230 PHE B C 1
ATOM 4198 O O . PHE B 1 230 ? 8.703 15.688 14.906 1 98.94 230 PHE B O 1
ATOM 4205 N N . VAL B 1 231 ? 8.57 13.602 14.117 1 98.94 231 VAL B N 1
ATOM 4206 C CA . VAL B 1 231 ? 8.344 13.891 12.703 1 98.94 231 VAL B CA 1
ATOM 4207 C C . VAL B 1 231 ? 7.23 12.992 12.164 1 98.94 231 VAL B C 1
ATOM 4209 O O . VAL B 1 231 ? 7.246 11.781 12.383 1 98.94 231 VAL B O 1
ATOM 4212 N N . LEU B 1 232 ? 6.262 13.625 11.562 1 98.94 232 LEU B N 1
ATOM 4213 C CA . LEU B 1 232 ? 5.133 12.898 10.992 1 98.94 232 LEU B CA 1
ATOM 4214 C C . LEU B 1 232 ? 5.035 13.148 9.484 1 98.94 232 LEU B C 1
ATOM 4216 O O . LEU B 1 232 ? 4.988 14.297 9.047 1 98.94 232 LEU B O 1
ATOM 4220 N N . VAL B 1 233 ? 5.043 12.078 8.711 1 98.88 233 VAL B N 1
ATOM 4221 C CA . VAL B 1 233 ? 4.832 12.156 7.266 1 98.88 233 VAL B CA 1
ATOM 4222 C C . VAL B 1 233 ? 3.576 11.375 6.887 1 98.88 233 VAL B C 1
ATOM 4224 O O . VAL B 1 233 ? 3.449 10.188 7.207 1 98.88 233 VAL B O 1
ATOM 4227 N N . ASN B 1 234 ? 2.668 12.055 6.262 1 98.38 234 ASN B N 1
ATOM 4228 C CA . ASN B 1 234 ? 1.493 11.422 5.668 1 98.38 234 ASN B CA 1
ATOM 4229 C C . ASN B 1 234 ? 1.606 11.344 4.148 1 98.38 234 ASN B C 1
ATOM 4231 O O . ASN B 1 234 ? 2.234 12.203 3.525 1 98.38 234 ASN B O 1
ATOM 4235 N N . SER B 1 235 ? 1.016 10.312 3.584 1 97.62 235 SER B N 1
ATOM 4236 C CA . SER B 1 235 ? 1.034 10.227 2.127 1 97.62 235 SER B CA 1
ATOM 4237 C C . SER B 1 235 ? -0.234 9.562 1.598 1 97.62 235 SER B C 1
ATOM 4239 O O . SER B 1 235 ? -0.672 8.539 2.127 1 97.62 235 SER B O 1
ATOM 4241 N N . TYR B 1 236 ? -0.745 10.195 0.549 1 95.38 236 TYR B N 1
ATOM 4242 C CA . TYR B 1 236 ? -1.89 9.656 -0.177 1 95.38 236 TYR B CA 1
ATOM 4243 C C . TYR B 1 236 ? -1.488 9.219 -1.581 1 95.38 236 TYR B C 1
ATOM 4245 O O . TYR B 1 236 ? -2.348 8.945 -2.422 1 95.38 236 TYR B O 1
ATOM 4253 N N . THR B 1 237 ? -0.207 9.234 -1.84 1 93.81 237 THR B N 1
ATOM 4254 C CA . THR B 1 237 ? 0.313 8.859 -3.15 1 93.81 237 THR B CA 1
ATOM 4255 C C . THR B 1 237 ? 0.103 7.371 -3.412 1 93.81 237 THR B C 1
ATOM 4257 O O . THR B 1 237 ? 0.573 6.531 -2.645 1 93.81 237 THR B O 1
ATOM 4260 N N . THR B 1 238 ? -0.536 7.156 -4.59 1 89.19 238 THR B N 1
ATOM 4261 C CA . THR B 1 238 ? -0.8 5.773 -4.969 1 89.19 238 THR B CA 1
ATOM 4262 C C . THR B 1 238 ? 0.503 5.035 -5.258 1 89.19 238 THR B C 1
ATOM 4264 O O . THR B 1 238 ? 1.374 5.551 -5.961 1 89.19 238 THR B O 1
ATOM 4267 N N . GLY B 1 239 ? 0.614 3.914 -4.656 1 88.56 239 GLY B N 1
ATOM 4268 C CA . GLY B 1 239 ? 1.751 3.07 -4.992 1 88.56 239 GLY B CA 1
ATOM 4269 C C . GLY B 1 239 ? 2.91 3.219 -4.023 1 88.56 239 GLY B C 1
ATOM 4270 O O . GLY B 1 239 ? 3.877 2.457 -4.082 1 88.56 239 GLY B O 1
ATOM 4271 N N . LEU B 1 240 ? 2.904 4.25 -3.234 1 94.62 240 LEU B N 1
ATOM 4272 C CA . LEU B 1 240 ? 3.961 4.395 -2.238 1 94.62 240 LEU B CA 1
ATOM 4273 C C . LEU B 1 240 ? 3.684 3.521 -1.02 1 94.62 240 LEU B C 1
ATOM 4275 O O . LEU B 1 240 ? 2.662 3.691 -0.349 1 94.62 240 LEU B O 1
ATOM 4279 N N . SER B 1 241 ? 4.605 2.668 -0.726 1 97 241 SER B N 1
ATOM 4280 C CA . SER B 1 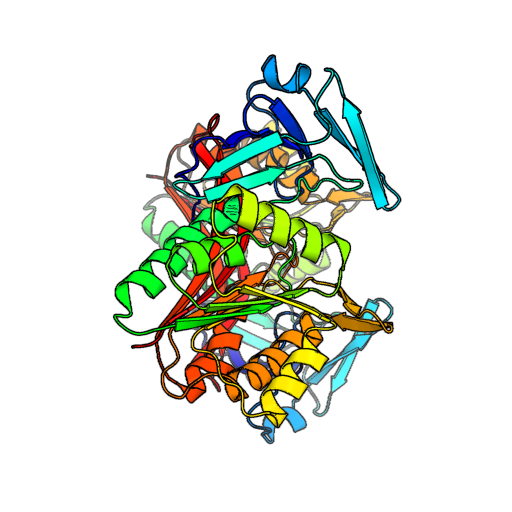241 ? 4.473 1.771 0.417 1 97 241 SER B CA 1
ATOM 4281 C C . SER B 1 241 ? 4.855 2.471 1.718 1 97 241 SER B C 1
ATOM 4283 O O . SER B 1 241 ? 5.754 3.314 1.733 1 97 241 SER B O 1
ATOM 4285 N N . HIS B 1 242 ? 4.188 2.057 2.832 1 98.12 242 HIS B N 1
ATOM 4286 C CA . HIS B 1 242 ? 4.59 2.617 4.117 1 98.12 242 HIS B CA 1
ATOM 4287 C C . HIS B 1 242 ? 5.984 2.141 4.516 1 98.12 242 HIS B C 1
ATOM 4289 O O . HIS B 1 242 ? 6.664 2.793 5.312 1 98.12 242 HIS B O 1
ATOM 4295 N N . SER B 1 243 ? 6.449 0.977 3.957 1 98.38 243 SER B N 1
ATOM 4296 C CA . SER B 1 243 ? 7.812 0.511 4.191 1 98.38 243 SER B CA 1
ATOM 4297 C C . SER B 1 243 ? 8.836 1.459 3.57 1 98.38 243 SER B C 1
ATOM 4299 O O . SER B 1 243 ? 9.938 1.621 4.098 1 98.38 243 SER B O 1
ATOM 4301 N N . VAL B 1 244 ? 8.469 2.055 2.486 1 98.44 244 VAL B N 1
ATOM 4302 C CA . VAL B 1 244 ? 9.328 3.055 1.873 1 98.44 244 VAL B CA 1
ATOM 4303 C C . VAL B 1 244 ? 9.453 4.266 2.795 1 98.44 244 VAL B C 1
ATOM 4305 O O . VAL B 1 244 ? 10.555 4.793 2.994 1 98.44 244 VAL B O 1
ATOM 4308 N N . LEU B 1 245 ? 8.367 4.703 3.348 1 98.5 245 LEU B N 1
ATOM 4309 C CA . LEU B 1 245 ? 8.414 5.797 4.309 1 98.5 245 LEU B CA 1
ATOM 4310 C C . LEU B 1 245 ? 9.328 5.453 5.48 1 98.5 245 LEU B C 1
ATOM 4312 O O . LEU B 1 245 ? 10.078 6.309 5.961 1 98.5 245 LEU B O 1
ATOM 4316 N N . HIS B 1 246 ? 9.18 4.242 5.945 1 98.75 246 HIS B N 1
ATOM 4317 C CA . HIS B 1 246 ? 10.07 3.783 7.004 1 98.75 246 HIS B CA 1
ATOM 4318 C C . HIS B 1 246 ? 11.539 3.939 6.605 1 98.75 246 HIS B C 1
ATOM 4320 O O . HIS B 1 246 ? 12.344 4.445 7.383 1 98.75 246 HIS B O 1
ATOM 4326 N N . ASN B 1 247 ? 11.875 3.459 5.418 1 98.75 247 ASN B N 1
ATOM 4327 C CA . ASN B 1 247 ? 13.242 3.559 4.93 1 98.75 247 ASN B CA 1
ATOM 4328 C C . ASN B 1 247 ? 13.711 5.012 4.859 1 98.75 247 ASN B C 1
ATOM 4330 O O . ASN B 1 247 ? 14.82 5.332 5.27 1 98.75 247 ASN B O 1
ATOM 4334 N N . LEU B 1 248 ? 12.875 5.875 4.34 1 98.81 248 LEU B N 1
ATOM 4335 C CA . LEU B 1 248 ? 13.211 7.289 4.211 1 98.81 248 LEU B CA 1
ATOM 4336 C C . LEU B 1 248 ? 13.477 7.91 5.574 1 98.81 248 LEU B C 1
ATOM 4338 O O . LEU B 1 248 ? 14.469 8.617 5.758 1 98.81 248 LEU B O 1
ATOM 4342 N N . LEU B 1 249 ? 12.586 7.691 6.52 1 98.88 249 LEU B N 1
ATOM 4343 C CA . LEU B 1 249 ? 12.75 8.25 7.855 1 98.88 249 LEU B CA 1
ATOM 4344 C C . LEU B 1 249 ? 13.992 7.688 8.531 1 98.88 249 LEU B C 1
ATOM 4346 O O . LEU B 1 249 ? 14.711 8.414 9.227 1 98.88 249 LEU B O 1
ATOM 4350 N N . HIS B 1 250 ? 14.211 6.395 8.344 1 98.75 250 HIS B N 1
ATOM 4351 C CA . HIS B 1 250 ? 15.398 5.762 8.906 1 98.75 250 HIS B CA 1
ATOM 4352 C C . HIS B 1 250 ? 16.672 6.398 8.367 1 98.75 250 HIS B C 1
ATOM 4354 O O . HIS B 1 250 ? 17.609 6.672 9.125 1 98.75 250 HIS B O 1
ATOM 4360 N N . MET B 1 251 ? 16.703 6.703 7.117 1 98.31 251 MET B N 1
ATOM 4361 C CA . MET B 1 251 ? 17.906 7.168 6.43 1 98.31 251 MET B CA 1
ATOM 4362 C C . MET B 1 251 ? 18.109 8.664 6.645 1 98.31 251 MET B C 1
ATOM 4364 O O . MET B 1 251 ? 19.141 9.219 6.27 1 98.31 251 MET B O 1
ATOM 4368 N N . THR B 1 252 ? 17.125 9.336 7.195 1 98.38 252 THR B N 1
ATOM 4369 C CA . THR B 1 252 ? 17.234 10.773 7.418 1 98.38 252 THR B CA 1
ATOM 4370 C C . THR B 1 252 ? 17.188 11.094 8.906 1 98.38 252 THR B C 1
ATOM 4372 O O . THR B 1 252 ? 18.203 10.984 9.609 1 98.38 252 THR B O 1
ATOM 4375 N N . VAL B 1 253 ? 16.016 11.281 9.461 1 98.69 253 VAL B N 1
ATOM 4376 C CA . VAL B 1 253 ? 15.867 11.719 10.852 1 98.69 253 VAL B CA 1
ATOM 4377 C C . VAL B 1 253 ? 16.375 10.625 11.789 1 98.69 253 VAL B C 1
ATOM 4379 O O . VAL B 1 253 ? 17 10.914 12.805 1 98.69 253 VAL B O 1
ATOM 4382 N N . GLY B 1 254 ? 16.062 9.367 11.484 1 98.5 254 GLY B N 1
ATOM 4383 C CA . GLY B 1 254 ? 16.516 8.266 12.305 1 98.5 254 GLY B CA 1
ATOM 4384 C C . GLY B 1 254 ? 18.031 8.164 12.375 1 98.5 254 GLY B C 1
ATOM 4385 O O . GLY B 1 254 ? 18.594 7.875 13.43 1 98.5 254 GLY B O 1
ATOM 4386 N N . ARG B 1 255 ? 18.641 8.312 11.281 1 97.19 255 ARG B N 1
ATOM 4387 C CA . ARG B 1 255 ? 20.094 8.258 11.219 1 97.19 255 ARG B CA 1
ATOM 4388 C C . ARG B 1 255 ? 20.719 9.352 12.086 1 97.19 255 ARG B C 1
ATOM 4390 O O . ARG B 1 255 ? 21.719 9.109 12.766 1 97.19 255 ARG B O 1
ATOM 4397 N N . LYS B 1 256 ? 20.156 10.539 12.141 1 97.56 256 LYS B N 1
ATOM 4398 C CA . LYS B 1 256 ? 20.734 11.703 12.805 1 97.56 256 LYS B CA 1
ATOM 4399 C C . LYS B 1 256 ? 20.406 11.703 14.297 1 97.56 256 LYS B C 1
ATOM 4401 O O . LYS B 1 256 ? 21.25 12.047 15.125 1 97.56 256 LYS B O 1
ATOM 4406 N N . PHE B 1 257 ? 19.203 11.281 14.656 1 98.44 257 PHE B N 1
ATOM 4407 C CA . PHE B 1 257 ? 18.75 11.531 16.016 1 98.44 257 PHE B CA 1
ATOM 4408 C C . PHE B 1 257 ? 18.438 10.219 16.734 1 98.44 257 PHE B C 1
ATOM 4410 O O . PHE B 1 257 ? 18.125 10.211 17.922 1 98.44 257 PHE B O 1
ATOM 4417 N N . GLY B 1 258 ? 18.578 9.078 15.969 1 98.19 258 GLY B N 1
ATOM 4418 C CA . GLY B 1 258 ? 18.094 7.828 16.547 1 98.19 258 GLY B CA 1
ATOM 4419 C C . GLY B 1 258 ? 16.594 7.785 16.688 1 98.19 258 GLY B C 1
ATOM 4420 O O . GLY B 1 258 ? 15.859 8.094 15.734 1 98.19 258 GLY B O 1
ATOM 4421 N N . GLY B 1 259 ? 16.094 7.27 17.719 1 98.25 259 GLY B N 1
ATOM 4422 C CA . GLY B 1 259 ? 14.664 7.246 17.984 1 98.25 259 GLY B CA 1
ATOM 4423 C C . GLY B 1 259 ? 13.969 6.031 17.391 1 98.25 259 GLY B C 1
ATOM 4424 O O . GLY B 1 259 ? 14.625 5.062 17 1 98.25 259 GLY B O 1
ATOM 4425 N N . THR B 1 260 ? 12.656 6.121 17.469 1 98.62 260 THR B N 1
ATOM 4426 C CA . THR B 1 260 ? 11.836 5.016 16.984 1 98.62 260 THR B CA 1
ATOM 4427 C C . THR B 1 260 ? 11 5.445 15.781 1 98.62 260 THR B C 1
ATOM 4429 O O . THR B 1 260 ? 10.547 6.59 15.711 1 98.62 260 THR B O 1
ATOM 4432 N N . ILE B 1 261 ? 10.812 4.496 14.867 1 98.81 261 ILE B N 1
ATOM 4433 C CA . ILE B 1 261 ? 10.023 4.758 13.672 1 98.81 261 ILE B CA 1
ATOM 4434 C C . ILE B 1 261 ? 8.867 3.76 13.578 1 98.81 261 ILE B C 1
ATOM 4436 O O . ILE B 1 261 ? 9.078 2.551 13.703 1 98.81 261 ILE B O 1
ATOM 4440 N N . ASN B 1 262 ? 7.668 4.246 13.43 1 98.62 262 ASN B N 1
ATOM 4441 C CA . ASN B 1 262 ? 6.473 3.443 13.211 1 98.62 262 ASN B CA 1
ATOM 4442 C C . ASN B 1 262 ? 5.715 3.891 11.961 1 98.62 262 ASN B C 1
ATOM 4444 O O . ASN B 1 262 ? 5.391 5.07 11.812 1 98.62 262 ASN B O 1
ATOM 4448 N N . CYS B 1 263 ? 5.484 2.959 11.062 1 98.69 263 CYS B N 1
ATOM 4449 C CA . CYS B 1 263 ? 4.785 3.252 9.812 1 98.69 263 CYS B CA 1
ATOM 4450 C C . CYS B 1 263 ? 3.641 2.27 9.586 1 98.69 263 CYS B C 1
ATOM 4452 O O . CYS B 1 263 ? 3.646 1.168 10.141 1 98.69 263 CYS B O 1
ATOM 4454 N N . GLY B 1 264 ? 2.674 2.645 8.773 1 98.31 264 GLY B N 1
ATOM 4455 C CA . GLY B 1 264 ? 1.561 1.773 8.43 1 98.31 264 GLY B CA 1
ATOM 4456 C C . GLY B 1 264 ? 0.47 2.48 7.645 1 98.31 264 GLY B C 1
ATOM 4457 O O . GLY B 1 264 ? 0.637 3.633 7.238 1 98.31 264 GLY B O 1
ATOM 4458 N N . GLU B 1 265 ? -0.6 1.776 7.41 1 98.12 265 GLU B N 1
ATOM 4459 C CA . GLU B 1 265 ? -1.785 2.373 6.801 1 98.12 265 GLU B CA 1
ATOM 4460 C C . GLU B 1 265 ? -2.592 3.166 7.824 1 98.12 265 GLU B C 1
ATOM 4462 O O . GLU B 1 265 ? -2.533 2.885 9.023 1 98.12 265 GLU B O 1
ATOM 4467 N N . ILE B 1 266 ? -3.227 4.148 7.363 1 98.62 266 ILE B N 1
ATOM 4468 C CA . ILE B 1 266 ? -4.199 4.902 8.148 1 98.62 266 ILE B CA 1
ATOM 4469 C C . ILE B 1 266 ? -5.598 4.688 7.582 1 98.62 266 ILE B C 1
ATOM 4471 O O . ILE B 1 266 ? -5.77 4.559 6.367 1 98.62 266 ILE B O 1
ATOM 4475 N N . GLY B 1 267 ? -6.594 4.547 8.484 1 98.5 267 GLY B N 1
ATOM 4476 C CA . GLY B 1 267 ? -7.895 4.195 7.934 1 98.5 267 GLY B CA 1
ATOM 4477 C C . GLY B 1 267 ? -9.047 4.617 8.82 1 98.5 267 GLY B C 1
ATOM 4478 O O . GLY B 1 267 ? -8.844 5.312 9.82 1 98.5 267 GLY B O 1
ATOM 4479 N N . LEU B 1 268 ? -10.266 4.273 8.352 1 98.81 268 LEU B N 1
ATOM 4480 C CA . LEU B 1 268 ? -11.539 4.57 9.008 1 98.81 268 LEU B CA 1
ATOM 4481 C C . LEU B 1 268 ? -12.359 3.299 9.203 1 98.81 268 LEU B C 1
ATOM 4483 O O . LEU B 1 268 ? -12.406 2.443 8.312 1 98.81 268 LEU B O 1
ATOM 4487 N N . PRO B 1 269 ? -12.969 3.176 10.336 1 98.56 269 PRO B N 1
ATOM 4488 C CA . PRO B 1 269 ? -13.891 2.049 10.5 1 98.56 269 PRO B CA 1
ATOM 4489 C C . PRO B 1 269 ? -15.18 2.215 9.695 1 98.56 269 PRO B C 1
ATOM 4491 O O . PRO B 1 269 ? -15.742 3.311 9.656 1 98.56 269 PRO B O 1
ATOM 4494 N N . ILE B 1 270 ? -15.602 1.225 9.055 1 98.25 270 ILE B N 1
ATOM 4495 C CA . ILE B 1 270 ? -16.875 1.199 8.352 1 98.25 270 ILE B CA 1
ATOM 4496 C C . ILE B 1 270 ? -17.969 0.679 9.281 1 98.25 270 ILE B C 1
ATOM 4498 O O . ILE B 1 270 ? -17.969 -0.498 9.648 1 98.25 270 ILE B O 1
ATOM 4502 N N . THR B 1 271 ? -18.922 1.454 9.57 1 97.06 271 THR B N 1
ATOM 4503 C CA . THR B 1 271 ? -19.922 1.111 10.57 1 97.06 271 THR B CA 1
ATOM 4504 C C . THR B 1 271 ? -20.734 -0.105 10.133 1 97.06 271 THR B C 1
ATOM 4506 O O . THR B 1 271 ? -20.906 -1.05 10.906 1 97.06 271 THR B O 1
ATOM 4509 N N . ALA B 1 272 ? -21.203 -0.165 8.93 1 96.44 272 ALA B N 1
ATOM 4510 C CA . ALA B 1 272 ? -22.141 -1.182 8.453 1 96.44 272 ALA B CA 1
ATOM 4511 C C . ALA B 1 272 ? -21.5 -2.566 8.469 1 96.44 272 ALA B C 1
ATOM 4513 O O . ALA B 1 272 ? -22.141 -3.555 8.82 1 96.44 272 ALA B O 1
ATOM 4514 N N . SER B 1 273 ? -20.219 -2.705 8.094 1 95.81 273 SER B N 1
ATOM 4515 C CA . SER B 1 273 ? -19.609 -4.012 7.883 1 95.81 273 SER B CA 1
ATOM 4516 C C . SER B 1 273 ? -18.703 -4.387 9.055 1 95.81 273 SER B C 1
ATOM 4518 O O . SER B 1 273 ? -18.344 -5.559 9.219 1 95.81 273 SER B O 1
ATOM 4520 N N . GLY B 1 274 ? -18.25 -3.35 9.852 1 96.88 274 GLY B N 1
ATOM 4521 C CA . GLY B 1 274 ? -17.25 -3.596 10.875 1 96.88 274 GLY B CA 1
ATOM 4522 C C . GLY B 1 274 ? -15.844 -3.705 10.328 1 96.88 274 GLY B C 1
ATOM 4523 O O . GLY B 1 274 ? -14.891 -3.881 11.086 1 96.88 274 GLY B O 1
ATOM 4524 N N . LEU B 1 275 ? -15.703 -3.6 9.047 1 97.94 275 LEU B N 1
ATOM 4525 C CA . LEU B 1 275 ? -14.398 -3.598 8.406 1 97.94 275 LEU B CA 1
ATOM 4526 C C . LEU B 1 275 ? -13.789 -2.199 8.414 1 97.94 275 LEU B C 1
ATOM 4528 O O . LEU B 1 275 ? -14.32 -1.289 9.047 1 97.94 275 LEU B O 1
ATOM 4532 N N . HIS B 1 276 ? -12.617 -2.049 7.77 1 98.69 276 HIS B N 1
ATOM 4533 C CA . HIS B 1 276 ? -11.938 -0.763 7.742 1 98.69 276 HIS B CA 1
ATOM 4534 C C . HIS B 1 276 ? -11.633 -0.331 6.312 1 98.69 276 HIS B C 1
ATOM 4536 O O . HIS B 1 276 ? -11.305 -1.164 5.465 1 98.69 276 HIS B O 1
ATOM 4542 N N . LEU B 1 277 ? -11.742 0.902 6.059 1 98.69 277 LEU B N 1
ATOM 4543 C CA . LEU B 1 277 ? -11.344 1.494 4.785 1 98.69 277 LEU B CA 1
ATOM 4544 C C . LEU B 1 277 ? -9.945 2.088 4.883 1 98.69 277 LEU B C 1
ATOM 4546 O O . LEU B 1 277 ? -9.703 3.004 5.672 1 98.69 277 LEU B O 1
ATOM 4550 N N . PRO B 1 278 ? -8.969 1.538 4.137 1 98.44 278 PRO B N 1
ATOM 4551 C CA . PRO B 1 278 ? -7.676 2.219 4.102 1 98.44 278 PRO B CA 1
ATOM 4552 C C . PRO B 1 278 ? -7.734 3.566 3.389 1 98.44 278 PRO B C 1
ATOM 4554 O O . PRO B 1 278 ? -8.352 3.68 2.326 1 98.44 278 PRO B O 1
ATOM 4557 N N . CYS B 1 279 ? -7.094 4.59 3.902 1 97.88 279 CYS B N 1
ATOM 4558 C CA . CYS B 1 279 ? -7.207 5.949 3.387 1 97.88 279 CYS B CA 1
ATOM 4559 C C . CYS B 1 279 ? -5.84 6.52 3.045 1 97.88 279 CYS B C 1
ATOM 4561 O O . CYS B 1 279 ? -5.715 7.707 2.738 1 97.88 279 CYS B O 1
ATOM 4563 N N . GLY B 1 280 ? -4.77 5.816 3.168 1 97.44 280 GLY B N 1
ATOM 4564 C CA . GLY B 1 280 ? -3.406 6.277 2.957 1 97.44 280 GLY B CA 1
ATOM 4565 C C . GLY B 1 280 ? -2.406 5.637 3.902 1 97.44 280 GLY B C 1
ATOM 4566 O O . GLY B 1 280 ? -2.693 4.609 4.516 1 97.44 280 GLY B O 1
ATOM 4567 N N . ILE B 1 281 ? -1.187 6.254 3.938 1 98.44 281 ILE B N 1
ATOM 4568 C CA . ILE B 1 281 ? -0.15 5.719 4.816 1 98.44 281 ILE B CA 1
ATOM 4569 C C . ILE B 1 281 ? 0.451 6.852 5.648 1 98.44 281 ILE B C 1
ATOM 4571 O O . ILE B 1 281 ? 0.285 8.031 5.32 1 98.44 281 ILE B O 1
ATOM 4575 N N . LEU B 1 282 ? 1.079 6.465 6.754 1 98.75 282 LEU B N 1
ATOM 4576 C CA . LEU B 1 282 ? 1.797 7.43 7.578 1 98.75 282 LEU B CA 1
ATOM 4577 C C . LEU B 1 282 ? 3.117 6.848 8.07 1 98.75 282 LEU B C 1
ATOM 4579 O O . LEU B 1 282 ? 3.297 5.629 8.078 1 98.75 282 LEU B O 1
ATOM 4583 N N . GLY B 1 283 ? 4.047 7.68 8.367 1 98.81 283 GLY B N 1
ATOM 4584 C CA . GLY B 1 283 ? 5.281 7.395 9.078 1 98.81 283 GLY B CA 1
ATOM 4585 C C . GLY B 1 283 ? 5.559 8.367 10.211 1 98.81 283 GLY B C 1
ATOM 4586 O O . GLY B 1 283 ? 5.488 9.586 10.016 1 98.81 283 GLY B O 1
ATOM 4587 N N . ARG B 1 284 ? 5.816 7.812 11.406 1 98.88 284 ARG B N 1
ATOM 4588 C CA . ARG B 1 284 ? 6.121 8.586 12.609 1 98.88 284 ARG B CA 1
ATOM 4589 C C . ARG B 1 284 ? 7.531 8.289 13.102 1 98.88 284 ARG B C 1
ATOM 4591 O O . ARG B 1 284 ? 7.875 7.141 13.367 1 98.88 284 ARG B O 1
ATOM 4598 N N . TRP B 1 285 ? 8.336 9.273 13.125 1 98.88 285 TRP B N 1
ATOM 4599 C CA . TRP B 1 285 ? 9.555 9.203 13.93 1 98.88 285 TRP B CA 1
ATOM 4600 C C . TRP B 1 285 ? 9.352 9.859 15.289 1 98.88 285 TRP B C 1
ATOM 4602 O O . TRP B 1 285 ? 8.781 10.945 15.383 1 98.88 285 TRP B O 1
ATOM 4612 N N . GLU B 1 286 ? 9.766 9.297 16.344 1 98.56 286 GLU B N 1
ATOM 4613 C CA . GLU B 1 286 ? 9.656 9.828 17.703 1 98.56 286 GLU B CA 1
ATOM 4614 C C . GLU B 1 286 ? 10.992 9.766 18.422 1 98.56 286 GLU B C 1
ATOM 4616 O O . GLU B 1 286 ? 11.734 8.789 18.297 1 98.56 286 GLU B O 1
ATOM 4621 N N . ALA B 1 287 ? 11.211 10.758 19.172 1 96.5 287 ALA B N 1
ATOM 4622 C CA . ALA B 1 287 ? 12.445 10.797 19.953 1 96.5 287 ALA B CA 1
ATOM 4623 C C . ALA B 1 287 ? 12.438 9.719 21.031 1 96.5 287 ALA B C 1
ATOM 4625 O O . ALA B 1 287 ? 11.383 9.211 21.406 1 96.5 287 ALA B O 1
ATOM 4626 N N . LYS B 1 288 ? 13.656 9.32 21.578 1 87.31 288 LYS B N 1
ATOM 4627 C CA . LYS B 1 288 ? 13.828 8.336 22.641 1 87.31 288 LYS B CA 1
ATOM 4628 C C . LYS B 1 288 ? 13.336 8.875 23.984 1 87.31 288 LYS B C 1
ATOM 4630 O O . LYS B 1 288 ? 13.461 10.07 24.25 1 87.31 288 LYS B O 1
#